Protein AF-0000000084981781 (afdb_homodimer)

Foldseek 3Di:
DLPPQDPVNLVLLLLLLLLVLQLVLQQCCLAVVVVCVVCCVPPVVCVVVNVVSQVSLLLSLLSSQLSSCVSVVHDNLLSNLSSVLRSLLQQQWDDDPNDTHGHGNGALQLSSVLSSVSVVVCVVCCVPCVVPCNPPSSCCSNPPSSVVSNVCNVVVVVVLVVVLVVLVVLVPDDQLSNLLVLLLVLLVQLLDSGQQLVSLVVNWPWWLNLLSLLLSQQLLQLLLLVLQVVVEDNVLSVCSNAGGVNSQSSLCVVPVVSCVLSSVLSNVLSNLSSVVRQIATSNLSRQRCHSDSRLQRSLCPDPPRPDPVSVVSSCCSRPVSSNVSSVVSSCCCCPVVPPDHSNSSHGDDDD/DPPPQDPVNLVLLLLLLLLVLQLVLQQCCLAVVVVCVVCCVPPVVCVVVNVVSQVSLLLSLLSSQLSSCVSVVHDNLLSNLSSVLRSLLQQQWDDDPNDTHGHGNGALVLSSVLSSVSVVVCVVCCVPCVVPCNPPSSCCSNPPSSVVSNVCNVVVVVVLVVVLVVLVVLVVDDQLSNLLVLLLVLLVQLLDRGQQLVSLVVNWPWWLNLLSLLLSQQLLQLLLLVLQVVVEDPVLSVCSNAGGVNSQSSLCVVPVVSCVLSSVLSNVLSNLSSVVRQIATSNLSRQRCHSDSRLQRSLCPDPPRPDPVSNCSSCCSRPVSSNVSSVVSSCCCCPVVPPDHSNSSHGDDDD

Nearest PDB structures (foldseek):
  3vvo-assembly1_A  TM=1.632E-01  e=7.801E+00  Pyrococcus furiosus

Secondary structure (DSSP, 8-state):
------HHHHHHHHHHHHHHHHHHHHHHIIIIIHHHHHHTTT-GGGHHHHHHHHHHHHTHHHHHHHHHHHHTT--HHHHHHHHHHHHHTSS-EEEETTEEEE-S---HHHHHHHHHHHHHHHHHHHHHHGGGHHHHHHHHIIIIIHHHHHHHHHHHHHHHHHHHHHHHHHTTS-HHHHHHHHHHHHHHHTTTTS-HHHHHHHTT--HHHHHHHHHHHHHHHHHHHHHTTTTS-HHHHHIIIII-GGGGHHHHHH-GGGGHHHHHHHHHHHHHHHHTT--B-TTGGGTTTGGGHHHHHHHHHSTTSS-HHHHHHHHIIIIIHHHHHHHHHHHIIIIIS-S--GGGG------/------HHHHHHHHHHHHHHHHHHHHHHHHHHHHHHHHHTTT-GGGHHHHHHHHHHHHTHHHHHHHHHHHHTT--HHHHHHHHHHHHHTSS-EEEETTEEEE-S---HHHHHHHHHHHHHHHHHHHHHHGGGHHHHHHHHIIIIIHHHHHHHHHHHHHHHHHHHHHHHHHTTS-HHHHHHHHHHHHHHHTTTTS-HHHHHHHTT--HHHHHHHHHHHHHHHHHHHHHTTTTS-HHHHHIIIII-GGGGHHHHHH-GGGGHHHHHHHHHHHHHHHHTT--B-TTGGGTTTGGGHHHHHHHHHSTTSS-HHHHHHHHIIIIIHHHHHHHHHHHIIIIIS-S--GGGG------

Sequence (702 aa):
MSKRITTNDFFMTLLNGVAIGSVVVLIPSAFLSELVKALLPYFPALEPLLHATLLSNSLMGVVIGIVVGYKFNFTPVEYISIGLATQFASGAVIFQDSQIILQGTGDILSMMFTSAIGAGLIFLIRDKVKTFSLLVIPVLEIGIVSMIGYLALPHILKITSLVGLLTEKLLTMQPLLVAIALCVLFAFLILSPITTVGLALAISLSGVGSGAANLGITAAAIGYSLMGWQVNNTGVNLAIMLGSPKIAMPVIARNVKTFIPILSTSIVLGVLASIFNIVGTPMSAGFGISGFIGPLNHINLTDGGYSLYNIVVTIGVFIIAPFALTLLFKYLFTQVIPIISEEDYKIDIETMSKRITTNDFFMTLLNGVAIGSVVVLIPSAFLSELVKALLPYFPALEPLLHATLLSNSLMGVVIGIVVGYKFNFTPVEYISIGLATQFASGAVIFQDSQIILQGTGDILSMMFTSAIGAGLIFLIRDKVKTFSLLVIPVLEIGIVSMIGYLALPHILKITSLVGLLTEKLLTMQPLLVAIALCVLFAFLILSPITTVGLALAISLSGVGSGAANLGITAAAIGYSLMGWQVNNTGVNLAIMLGSPKIAMPVIARNVKTFIPILSTSIVLGVLASIFNIVGTPMSAGFGISGFIGPLNHINLTDGGYSLYNIVVTIGVFIIAPFALTLLFKYLFTQVIPIISEEDYKIDIET

Radius of gyration: 27.54 Å; Cα contacts (8 Å, |Δi|>4): 1445; chains: 2; bounding box: 52×89×68 Å

pLDDT: mean 92.52, std 7.42, range [29.41, 98.75]

Structure (mmCIF, N/CA/C/O backbone):
data_AF-0000000084981781-model_v1
#
loop_
_entity.id
_entity.type
_entity.pdbx_description
1 polymer 'Phosphotransferase system EIIC domain-containing protein'
#
loop_
_atom_site.group_PDB
_atom_site.id
_atom_site.type_symbol
_atom_site.label_atom_id
_atom_site.label_alt_id
_atom_site.label_comp_id
_atom_site.label_asym_id
_atom_site.label_entity_id
_atom_site.label_seq_id
_atom_site.pdbx_PDB_ins_code
_atom_site.Cartn_x
_atom_site.Cartn_y
_atom_site.Cartn_z
_atom_site.occupancy
_atom_site.B_iso_or_equiv
_atom_site.auth_seq_id
_atom_site.auth_comp_id
_atom_site.auth_asym_id
_atom_site.auth_atom_id
_atom_site.pdbx_PDB_model_num
ATOM 1 N N . MET A 1 1 ? 23.5 -7.336 20.578 1 29.89 1 MET A N 1
ATOM 2 C CA . MET A 1 1 ? 24.328 -7.781 19.453 1 29.89 1 MET A CA 1
ATOM 3 C C . MET A 1 1 ? 23.516 -7.832 18.156 1 29.89 1 MET A C 1
ATOM 5 O O . MET A 1 1 ? 22.531 -8.562 18.078 1 29.89 1 MET A O 1
ATOM 9 N N . SER A 1 2 ? 23.422 -6.664 17.469 1 44.62 2 SER A N 1
ATOM 10 C CA . SER A 1 2 ? 22.797 -6.59 16.141 1 44.62 2 SER A CA 1
ATOM 11 C C . SER A 1 2 ? 23.141 -7.812 15.297 1 44.62 2 SER A C 1
ATOM 13 O O . SER A 1 2 ? 24.312 -8.062 15.016 1 44.62 2 SER A O 1
ATOM 15 N N . LYS A 1 3 ? 22.781 -8.992 15.812 1 47.53 3 LYS A N 1
ATOM 16 C CA . LYS A 1 3 ? 23.141 -10.234 15.125 1 47.53 3 LYS A CA 1
ATOM 17 C C . LYS A 1 3 ? 23.391 -9.992 13.641 1 47.53 3 LYS A C 1
ATOM 19 O O . LYS A 1 3 ? 22.562 -9.398 12.953 1 47.53 3 LYS A O 1
ATOM 24 N N . ARG A 1 4 ? 24.656 -9.906 13.094 1 65.5 4 ARG A N 1
ATOM 25 C CA . ARG A 1 4 ? 25.125 -9.781 11.719 1 65.5 4 ARG A CA 1
ATOM 26 C C . ARG A 1 4 ? 24.344 -10.695 10.789 1 65.5 4 ARG A C 1
ATOM 28 O O . ARG A 1 4 ? 24.359 -11.914 10.945 1 65.5 4 ARG A O 1
ATOM 35 N N . ILE A 1 5 ? 23.297 -10.188 10.086 1 82.69 5 ILE A N 1
ATOM 36 C CA . ILE A 1 5 ? 22.531 -10.945 9.102 1 82.69 5 ILE A CA 1
ATOM 37 C C . ILE A 1 5 ? 23.469 -11.453 8 1 82.69 5 ILE A C 1
ATOM 39 O O . ILE A 1 5 ? 24.234 -10.68 7.418 1 82.69 5 ILE A O 1
ATOM 43 N N . THR A 1 6 ? 23.562 -12.758 7.824 1 88.81 6 THR A N 1
ATOM 44 C CA . THR A 1 6 ? 24.359 -13.344 6.75 1 88.81 6 THR A CA 1
ATOM 45 C C . THR A 1 6 ? 23.719 -13.062 5.391 1 88.81 6 THR A C 1
ATOM 47 O O . THR A 1 6 ? 22.547 -12.688 5.316 1 88.81 6 THR A O 1
ATOM 50 N N . THR A 1 7 ? 24.484 -13.133 4.383 1 91 7 THR A N 1
ATOM 51 C CA . THR A 1 7 ? 24 -12.898 3.027 1 91 7 THR A CA 1
ATOM 52 C C . THR A 1 7 ? 22.875 -13.875 2.691 1 91 7 THR A C 1
ATOM 54 O O . THR A 1 7 ? 21.875 -13.484 2.076 1 91 7 THR A O 1
ATOM 57 N N . ASN A 1 8 ? 22.984 -15.078 3.113 1 91.69 8 ASN A N 1
ATOM 58 C CA . ASN A 1 8 ? 21.953 -16.078 2.869 1 91.69 8 ASN A CA 1
ATOM 59 C C . ASN A 1 8 ? 20.672 -15.758 3.619 1 91.69 8 ASN A C 1
ATOM 61 O O . ASN A 1 8 ? 19.578 -15.922 3.082 1 91.69 8 ASN A O 1
ATOM 65 N N . ASP A 1 9 ? 20.859 -15.336 4.809 1 92.69 9 ASP A N 1
ATOM 66 C CA . ASP A 1 9 ? 19.688 -14.961 5.598 1 92.69 9 ASP A CA 1
ATOM 67 C C . ASP A 1 9 ? 18.969 -13.758 4.992 1 92.69 9 ASP A C 1
ATOM 69 O O . ASP A 1 9 ? 17.75 -13.688 5.004 1 92.69 9 ASP A O 1
ATOM 73 N N . PHE A 1 10 ? 19.812 -12.867 4.559 1 95.25 10 PHE A N 1
ATOM 74 C CA . PHE A 1 10 ? 19.266 -11.68 3.916 1 95.25 10 PHE A CA 1
ATOM 75 C C . PHE A 1 10 ? 18.453 -12.062 2.684 1 95.25 10 PHE A C 1
ATOM 77 O O . PHE A 1 10 ? 17.312 -11.617 2.521 1 95.25 10 PHE A O 1
ATOM 84 N N . PHE A 1 11 ? 19 -12.93 1.915 1 94.75 11 PHE A N 1
ATOM 85 C CA . PHE A 1 11 ? 18.359 -13.352 0.674 1 94.75 11 PHE A CA 1
ATOM 86 C C . PHE A 1 11 ? 17.094 -14.148 0.96 1 94.75 11 PHE A C 1
ATOM 88 O O . PHE A 1 11 ? 16.062 -13.945 0.314 1 94.75 11 PHE A O 1
ATOM 95 N N . MET A 1 12 ? 17.125 -15.016 1.928 1 92.81 12 MET A N 1
ATOM 96 C CA . MET A 1 12 ? 15.953 -15.836 2.26 1 92.81 12 MET A CA 1
ATOM 97 C C . MET A 1 12 ? 14.836 -14.977 2.844 1 92.81 12 MET A C 1
ATOM 99 O O . MET A 1 12 ? 13.656 -15.211 2.562 1 92.81 12 MET A O 1
ATOM 103 N N . THR A 1 13 ? 15.258 -14.008 3.604 1 94.56 13 THR A N 1
ATOM 104 C CA . THR A 1 13 ? 14.266 -13.102 4.16 1 94.56 13 THR A CA 1
ATOM 105 C C . THR A 1 13 ? 13.57 -12.312 3.051 1 94.56 13 THR A C 1
ATOM 107 O O . THR A 1 13 ? 12.352 -12.125 3.082 1 94.56 13 THR A O 1
ATOM 110 N N . LEU A 1 14 ? 14.383 -11.922 2.15 1 95.75 14 LEU A N 1
ATOM 111 C CA . LEU A 1 14 ? 13.867 -11.203 0.989 1 95.75 14 LEU A CA 1
ATOM 112 C C . LEU A 1 14 ? 12.891 -12.07 0.206 1 95.75 14 LEU A C 1
ATOM 114 O O . LEU A 1 14 ? 11.781 -11.633 -0.115 1 95.75 14 LEU A O 1
ATOM 118 N N . LEU A 1 15 ? 13.234 -13.305 0.009 1 94.06 15 LEU A N 1
ATOM 119 C CA . LEU A 1 15 ? 12.398 -14.219 -0.763 1 94.06 15 LEU A CA 1
ATOM 120 C C . LEU A 1 15 ? 11.109 -14.547 -0.019 1 94.06 15 LEU A C 1
ATOM 122 O O . LEU A 1 15 ? 10.047 -14.641 -0.631 1 94.06 15 LEU A O 1
ATOM 126 N N . ASN A 1 16 ? 11.219 -14.688 1.253 1 93.12 16 ASN A N 1
ATOM 127 C CA . ASN A 1 16 ? 10.031 -14.961 2.062 1 93.12 16 ASN A CA 1
ATOM 128 C C . ASN A 1 16 ? 9.047 -13.805 2.016 1 93.12 16 ASN A C 1
ATOM 130 O O . ASN A 1 16 ? 7.836 -14.016 1.918 1 93.12 16 ASN A O 1
ATOM 134 N N . GLY A 1 17 ? 9.609 -12.656 2.068 1 94.69 17 GLY A N 1
ATOM 135 C CA . GLY A 1 17 ? 8.766 -11.477 1.979 1 94.69 17 GLY A CA 1
ATOM 136 C C . GLY A 1 17 ? 8.07 -11.336 0.637 1 94.69 17 GLY A C 1
ATOM 137 O O . GLY A 1 17 ? 6.879 -11.023 0.576 1 94.69 17 GLY A O 1
ATOM 138 N N . VAL A 1 18 ? 8.781 -11.594 -0.405 1 95.25 18 VAL A N 1
ATOM 139 C CA . VAL A 1 18 ? 8.25 -11.492 -1.76 1 95.25 18 VAL A CA 1
ATOM 140 C C . VAL A 1 18 ? 7.152 -12.539 -1.96 1 95.25 18 VAL A C 1
ATOM 142 O O . VAL A 1 18 ? 6.105 -12.234 -2.541 1 95.25 18 VAL A O 1
ATOM 145 N N . ALA A 1 19 ? 7.363 -13.703 -1.438 1 92.25 19 ALA A N 1
ATOM 146 C CA . ALA A 1 19 ? 6.402 -14.797 -1.582 1 92.25 19 ALA A CA 1
ATOM 147 C C . ALA A 1 19 ? 5.078 -14.453 -0.901 1 92.25 19 ALA A C 1
ATOM 149 O O . ALA A 1 19 ? 4.016 -14.531 -1.521 1 92.25 19 ALA A O 1
ATOM 150 N N . ILE A 1 20 ? 5.18 -14.008 0.259 1 91.5 20 ILE A N 1
ATOM 151 C CA . ILE A 1 20 ? 3.986 -13.703 1.043 1 91.5 20 ILE A CA 1
ATOM 152 C C . ILE A 1 20 ? 3.262 -12.5 0.44 1 91.5 20 ILE A C 1
ATOM 154 O O . ILE A 1 20 ? 2.043 -12.531 0.261 1 91.5 20 ILE A O 1
ATOM 158 N N . GLY A 1 21 ? 4.016 -11.492 0.146 1 94.44 21 GLY A N 1
ATOM 159 C CA . GLY A 1 21 ? 3.418 -10.297 -0.424 1 94.44 21 GLY A CA 1
ATOM 160 C C . GLY A 1 21 ? 2.705 -10.547 -1.738 1 94.44 21 GLY A C 1
ATOM 161 O O . GLY A 1 21 ? 1.61 -10.031 -1.968 1 94.44 21 GLY A O 1
ATOM 162 N N . SER A 1 22 ? 3.312 -11.336 -2.535 1 92.75 22 SER A N 1
ATOM 163 C CA . SER A 1 22 ? 2.723 -11.617 -3.84 1 92.75 22 SER A CA 1
ATOM 164 C C . SER A 1 22 ? 1.431 -12.414 -3.697 1 92.75 22 SER A C 1
ATOM 166 O O . SER A 1 22 ? 0.452 -12.156 -4.398 1 92.75 22 SER A O 1
ATOM 168 N N . VAL A 1 23 ? 1.398 -13.266 -2.799 1 88.25 23 VAL A N 1
ATOM 169 C CA . VAL A 1 23 ? 0.262 -14.172 -2.654 1 88.25 23 VAL A CA 1
ATOM 170 C C . VAL A 1 23 ? -0.923 -13.414 -2.053 1 88.25 23 VAL A C 1
ATOM 172 O O . VAL A 1 23 ? -2.068 -13.625 -2.463 1 88.25 23 VAL A O 1
ATOM 175 N N . VAL A 1 24 ? -0.657 -12.578 -1.165 1 92.75 24 VAL A N 1
ATOM 176 C CA . VAL A 1 24 ? -1.726 -11.859 -0.484 1 92.75 24 VAL A CA 1
ATOM 177 C C . VAL A 1 24 ? -2.496 -11.008 -1.489 1 92.75 24 VAL A C 1
ATOM 179 O O . VAL A 1 24 ? -3.717 -10.859 -1.386 1 92.75 24 VAL A O 1
ATOM 182 N N . VAL A 1 25 ? -1.794 -10.477 -2.484 1 94.12 25 VAL A N 1
ATOM 183 C CA . VAL A 1 25 ? -2.443 -9.562 -3.418 1 94.12 25 VAL A CA 1
ATOM 184 C C . VAL A 1 25 ? -3.102 -10.352 -4.547 1 94.12 25 VAL A C 1
ATOM 186 O O . VAL A 1 25 ? -4.059 -9.883 -5.164 1 94.12 25 VAL A O 1
ATOM 189 N N . LEU A 1 26 ? -2.643 -11.578 -4.777 1 88.31 26 LEU A N 1
ATOM 190 C CA . LEU A 1 26 ? -3.102 -12.32 -5.945 1 88.31 26 LEU A CA 1
ATOM 191 C C . LEU A 1 26 ? -4.262 -13.242 -5.586 1 88.31 26 LEU A C 1
ATOM 193 O O . LEU A 1 26 ? -5.074 -13.594 -6.445 1 88.31 26 LEU A O 1
ATOM 197 N N . ILE A 1 27 ? -4.398 -13.633 -4.375 1 89.06 27 ILE A N 1
ATOM 198 C CA . ILE A 1 27 ? -5.395 -14.609 -3.943 1 89.06 27 ILE A CA 1
ATOM 199 C C . ILE A 1 27 ? -6.797 -14.062 -4.207 1 89.06 27 ILE A C 1
ATOM 201 O O . ILE A 1 27 ? -7.656 -14.773 -4.738 1 89.06 27 ILE A O 1
ATOM 205 N N . PRO A 1 28 ? -7.078 -12.82 -3.838 1 91.19 28 PRO A N 1
ATOM 206 C CA . PRO A 1 28 ? -8.422 -12.312 -4.121 1 91.19 28 PRO A CA 1
ATOM 207 C C . PRO A 1 28 ? -8.773 -12.383 -5.605 1 91.19 28 PRO A C 1
ATOM 209 O O . PRO A 1 28 ? -9.906 -12.719 -5.957 1 91.19 28 PRO A O 1
ATOM 212 N N . SER A 1 29 ? -7.875 -12.016 -6.465 1 86.56 29 SER A N 1
ATOM 213 C CA . SER A 1 29 ? -8.125 -12.078 -7.902 1 86.56 29 SER A CA 1
ATOM 214 C C . SER A 1 29 ? -8.367 -13.516 -8.359 1 86.56 29 SER A C 1
ATOM 216 O O . SER A 1 29 ? -9.219 -13.766 -9.211 1 86.56 29 SER A O 1
ATOM 218 N N . ALA A 1 30 ? -7.676 -14.406 -7.816 1 81 30 ALA A N 1
ATOM 219 C CA . ALA A 1 30 ? -7.801 -15.805 -8.203 1 81 30 ALA A CA 1
ATOM 220 C C . ALA A 1 30 ? -9.172 -16.359 -7.816 1 81 30 ALA A C 1
ATOM 222 O O . ALA A 1 30 ? -9.797 -17.078 -8.594 1 81 30 ALA A O 1
ATOM 223 N N . PHE A 1 31 ? -9.672 -15.969 -6.715 1 84.75 31 PHE A N 1
ATOM 224 C CA . PHE A 1 31 ? -10.898 -16.562 -6.203 1 84.75 31 PHE A CA 1
ATOM 225 C C . PHE A 1 31 ? -12.102 -15.68 -6.512 1 84.75 31 PHE A C 1
ATOM 227 O O . PHE A 1 31 ? -13.086 -16.141 -7.098 1 84.75 31 PHE A O 1
ATOM 234 N N . LEU A 1 32 ? -11.961 -14.461 -6.195 1 88.12 32 LEU A N 1
ATOM 235 C CA . LEU A 1 32 ? -13.109 -13.562 -6.242 1 88.12 32 LEU A CA 1
ATOM 236 C C . LEU A 1 32 ? -13.43 -13.164 -7.68 1 88.12 32 LEU A C 1
ATOM 238 O O . LEU A 1 32 ? -14.602 -13.023 -8.039 1 88.12 32 LEU A O 1
ATOM 242 N N . SER A 1 33 ? -12.344 -12.953 -8.445 1 84.69 33 SER A N 1
ATOM 243 C CA . SER A 1 33 ? -12.586 -12.484 -9.805 1 84.69 33 SER A CA 1
ATOM 244 C C . SER A 1 33 ? -13.406 -13.492 -10.602 1 84.69 33 SER A C 1
ATOM 246 O O . SER A 1 33 ? -14.328 -13.117 -11.328 1 84.69 33 SER A O 1
ATOM 248 N N . GLU A 1 34 ? -13.109 -14.781 -10.43 1 76.81 34 GLU A N 1
ATOM 249 C CA . GLU A 1 34 ? -13.836 -15.82 -11.164 1 76.81 34 GLU A CA 1
ATOM 250 C C . GLU A 1 34 ? -15.258 -15.961 -10.641 1 76.81 34 GLU A C 1
ATOM 252 O O . GLU A 1 34 ? -16.188 -16.156 -11.422 1 76.81 34 GLU A O 1
ATOM 257 N N . LEU A 1 35 ? -15.305 -15.875 -9.383 1 84.88 35 LEU A N 1
ATOM 258 C CA . LEU A 1 35 ? -16.625 -15.961 -8.773 1 84.88 35 LEU A CA 1
ATOM 259 C C . LEU A 1 35 ? -17.516 -14.805 -9.234 1 84.88 35 LEU A C 1
ATOM 261 O O . LEU A 1 35 ? -18.688 -15.016 -9.57 1 84.88 35 LEU A O 1
ATOM 265 N N . VAL A 1 36 ? -17.031 -13.68 -9.234 1 90.5 36 VAL A N 1
ATOM 266 C CA . VAL A 1 36 ? -17.781 -12.484 -9.609 1 90.5 36 VAL A CA 1
ATOM 267 C C . VAL A 1 36 ? -18.141 -12.555 -11.094 1 90.5 36 VAL A C 1
ATOM 269 O O . VAL A 1 36 ? -19.266 -12.211 -11.469 1 90.5 36 VAL A O 1
ATOM 272 N N . LYS A 1 37 ? -17.219 -12.984 -11.961 1 84.38 37 LYS A N 1
ATOM 273 C CA . LYS A 1 37 ? -17.5 -13.125 -13.391 1 84.38 37 LYS A CA 1
ATOM 274 C C . LYS A 1 37 ? -18.656 -14.078 -13.633 1 84.38 37 LYS A C 1
ATOM 276 O O . LYS A 1 37 ? -19.484 -13.844 -14.523 1 84.38 37 LYS A O 1
ATOM 281 N N . ALA A 1 38 ? -18.719 -15.102 -12.812 1 82.75 38 ALA A N 1
ATOM 282 C CA . ALA A 1 38 ? -19.812 -16.078 -12.93 1 82.75 38 ALA A CA 1
ATOM 283 C C . ALA A 1 38 ? -21.125 -15.477 -12.461 1 82.75 38 ALA A C 1
ATOM 285 O O . ALA A 1 38 ? -22.188 -15.836 -12.977 1 82.75 38 ALA A O 1
ATOM 286 N N . LEU A 1 39 ? -21.047 -14.547 -11.578 1 90.69 39 LEU A N 1
ATOM 287 C CA . LEU A 1 39 ? -22.25 -14.023 -10.953 1 90.69 39 LEU A CA 1
ATOM 288 C C . LEU A 1 39 ? -22.703 -12.727 -11.633 1 90.69 39 LEU A C 1
ATOM 290 O O . LEU A 1 39 ? -23.828 -12.281 -11.453 1 90.69 39 LEU A O 1
ATOM 294 N N . LEU A 1 40 ? -21.859 -12.172 -12.391 1 90.44 40 LEU A N 1
ATOM 295 C CA . LEU A 1 40 ? -22.078 -10.844 -12.953 1 90.44 40 LEU A CA 1
ATOM 296 C C . LEU A 1 40 ? -23.359 -10.812 -13.789 1 90.44 40 LEU A C 1
ATOM 298 O O . LEU A 1 40 ? -24.109 -9.836 -13.75 1 90.44 40 LEU A O 1
ATOM 302 N N . PRO A 1 41 ? -23.672 -11.852 -14.609 1 89.81 41 PRO A N 1
ATOM 303 C CA . PRO A 1 41 ? -24.906 -11.836 -15.391 1 89.81 41 PRO A CA 1
ATOM 304 C C . PRO A 1 41 ? -26.156 -11.734 -14.523 1 89.81 41 PRO A C 1
ATOM 306 O O . PRO A 1 41 ? -27.172 -11.18 -14.953 1 89.81 41 PRO A O 1
ATOM 309 N N . TYR A 1 42 ? -26.094 -12.094 -13.312 1 91.88 42 TYR A N 1
ATOM 310 C CA . TYR A 1 42 ? -27.25 -12.094 -12.406 1 91.88 42 TYR A CA 1
ATOM 311 C C . TYR A 1 42 ? -27.203 -10.891 -11.469 1 91.88 42 TYR A C 1
ATOM 313 O O . TYR A 1 42 ? -28.25 -10.391 -11.055 1 91.88 42 TYR A O 1
ATOM 321 N N . PHE A 1 43 ? -25.969 -10.484 -11.125 1 93.62 43 PHE A N 1
ATOM 322 C CA . PHE A 1 43 ? -25.797 -9.391 -10.18 1 93.62 43 PHE A CA 1
ATOM 323 C C . PHE A 1 43 ? -24.797 -8.375 -10.703 1 93.62 43 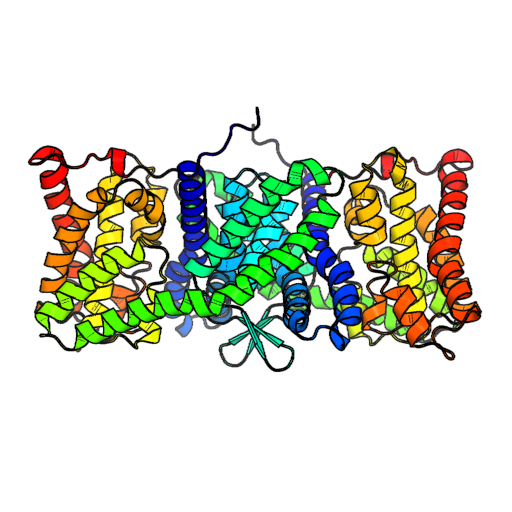PHE A C 1
ATOM 325 O O . PHE A 1 43 ? -23.672 -8.289 -10.203 1 93.62 43 PHE A O 1
ATOM 332 N N . PRO A 1 44 ? -25.219 -7.465 -11.492 1 90.62 44 PRO A N 1
ATOM 333 C CA . PRO A 1 44 ? -24.312 -6.488 -12.102 1 90.62 44 PRO A CA 1
ATOM 334 C C . PRO A 1 44 ? -23.688 -5.543 -11.078 1 90.62 44 PRO A C 1
ATOM 336 O O . PRO A 1 44 ? -22.641 -4.957 -11.328 1 90.62 44 PRO A O 1
ATOM 339 N N . ALA A 1 45 ? -24.297 -5.418 -9.922 1 91.62 45 ALA A N 1
ATOM 340 C CA . ALA A 1 45 ? -23.828 -4.523 -8.875 1 91.62 45 ALA A CA 1
ATOM 341 C C . ALA A 1 45 ? -22.469 -4.984 -8.336 1 91.62 45 ALA A C 1
ATOM 343 O O . ALA A 1 45 ? -21.781 -4.227 -7.656 1 91.62 45 ALA A O 1
ATOM 344 N N . LEU A 1 46 ? -22 -6.137 -8.789 1 93.69 46 LEU A N 1
ATOM 345 C CA . LEU A 1 46 ? -20.75 -6.703 -8.281 1 93.69 46 LEU A CA 1
ATOM 346 C C . LEU A 1 46 ? -19.578 -6.305 -9.172 1 93.69 46 LEU A C 1
ATOM 348 O O . LEU A 1 46 ? -18.422 -6.645 -8.883 1 93.69 46 LEU A O 1
ATOM 352 N N . GLU A 1 47 ? -19.781 -5.551 -10.195 1 92.12 47 GLU A N 1
ATOM 353 C CA . GLU A 1 47 ? -18.766 -5.184 -11.172 1 92.12 47 GLU A CA 1
ATOM 354 C C . GLU A 1 47 ? -17.594 -4.469 -10.516 1 92.12 47 GLU A C 1
ATOM 356 O O . GLU A 1 47 ? -16.438 -4.742 -10.828 1 92.12 47 GLU A O 1
ATOM 361 N N . PRO A 1 48 ? -17.859 -3.551 -9.539 1 92.81 48 PRO A N 1
ATOM 362 C CA . PRO A 1 48 ? -16.734 -2.859 -8.898 1 92.81 48 PRO A CA 1
ATOM 363 C C . PRO A 1 48 ? -15.797 -3.814 -8.172 1 92.81 48 PRO A C 1
ATOM 365 O O . PRO A 1 48 ? -14.625 -3.486 -7.957 1 92.81 48 PRO A O 1
ATOM 368 N N . LEU A 1 49 ? -16.281 -4.941 -7.898 1 94.75 49 LEU A N 1
ATOM 369 C CA . LEU A 1 49 ? -15.445 -5.922 -7.211 1 94.75 49 LEU A CA 1
ATOM 370 C C . LEU A 1 49 ? -14.328 -6.414 -8.117 1 94.75 49 LEU A C 1
ATOM 372 O O . LEU A 1 49 ? -13.234 -6.746 -7.648 1 94.75 49 LEU A O 1
ATOM 376 N N . LEU A 1 50 ? -14.617 -6.512 -9.398 1 92.94 50 LEU A N 1
ATOM 377 C CA . LEU A 1 50 ? -13.57 -6.875 -10.344 1 92.94 50 LEU A CA 1
ATOM 378 C C . LEU A 1 50 ? -12.477 -5.809 -10.383 1 92.94 50 LEU A C 1
ATOM 380 O O . LEU A 1 50 ? -11.289 -6.137 -10.508 1 92.94 50 LEU A O 1
ATOM 384 N N . HIS A 1 51 ? -12.867 -4.555 -10.242 1 94 51 HIS A N 1
ATOM 385 C CA . HIS A 1 51 ? -11.906 -3.459 -10.18 1 94 51 HIS A CA 1
ATOM 386 C C . HIS A 1 51 ? -11.047 -3.539 -8.922 1 94 51 HIS A C 1
ATOM 388 O O . HIS A 1 51 ? -9.852 -3.262 -8.961 1 94 51 HIS A O 1
ATOM 394 N N . ALA A 1 52 ? -11.688 -3.928 -7.871 1 95.44 52 ALA A N 1
ATOM 395 C CA . ALA A 1 52 ? -10.969 -4.055 -6.605 1 95.44 52 ALA A CA 1
ATOM 396 C C . ALA A 1 52 ? -9.883 -5.129 -6.695 1 95.44 52 ALA A C 1
ATOM 398 O O . ALA A 1 52 ? -8.789 -4.961 -6.156 1 95.44 52 ALA A O 1
ATOM 399 N N . THR A 1 53 ? -10.211 -6.223 -7.309 1 94.06 53 THR A N 1
ATOM 400 C CA . THR A 1 53 ? -9.234 -7.297 -7.449 1 94.06 53 THR A CA 1
ATOM 401 C C . THR A 1 53 ? -8.086 -6.871 -8.359 1 94.06 53 THR A C 1
ATOM 403 O O . THR A 1 53 ? -6.934 -7.219 -8.117 1 94.06 53 THR A O 1
ATOM 406 N N . LEU A 1 54 ? -8.383 -6.121 -9.43 1 92.94 54 LEU A N 1
ATOM 407 C CA . LEU A 1 54 ? -7.352 -5.605 -10.32 1 92.94 54 LEU A CA 1
ATOM 408 C C . LEU A 1 54 ? -6.441 -4.629 -9.586 1 92.94 54 LEU A C 1
ATOM 410 O O . LEU A 1 54 ? -5.227 -4.633 -9.789 1 92.94 54 LEU A O 1
ATOM 414 N N . LEU A 1 55 ? -7.027 -3.809 -8.789 1 96.06 55 LEU A N 1
ATOM 415 C CA . LEU A 1 55 ? -6.25 -2.867 -7.988 1 96.06 55 LEU A CA 1
ATOM 416 C C . LEU A 1 55 ? -5.305 -3.605 -7.047 1 96.06 55 LEU A C 1
ATOM 418 O O . LEU A 1 55 ? -4.148 -3.213 -6.891 1 96.06 55 LEU A O 1
ATOM 422 N N . SER A 1 56 ? -5.855 -4.629 -6.426 1 95.94 56 SER A N 1
ATOM 423 C CA . SER A 1 56 ? -5.031 -5.43 -5.531 1 95.94 56 SER A CA 1
ATOM 424 C C . SER A 1 56 ? -3.781 -5.945 -6.234 1 95.94 56 SER A C 1
ATOM 426 O O . SER A 1 56 ? -2.676 -5.852 -5.699 1 95.94 56 SER A O 1
ATOM 428 N N . ASN A 1 57 ? -3.928 -6.414 -7.422 1 92.88 57 ASN A N 1
ATOM 429 C CA . ASN A 1 57 ? -2.805 -6.922 -8.195 1 92.88 57 ASN A CA 1
ATOM 430 C C . ASN A 1 57 ? -1.799 -5.82 -8.523 1 92.88 57 ASN A C 1
ATOM 432 O O . ASN A 1 57 ? -0.588 -6.055 -8.492 1 92.88 57 ASN A O 1
ATOM 436 N N . SER A 1 58 ? -2.299 -4.668 -8.797 1 95.38 58 SER A N 1
ATOM 437 C CA . SER A 1 58 ? -1.453 -3.561 -9.234 1 95.38 58 SER A CA 1
ATOM 438 C C . SER A 1 58 ? -0.687 -2.955 -8.062 1 95.38 58 SER A C 1
ATOM 440 O O . SER A 1 58 ? 0.268 -2.199 -8.258 1 95.38 58 SER A O 1
ATOM 442 N N . LEU A 1 59 ? -1.078 -3.299 -6.844 1 97.81 59 LEU A N 1
ATOM 443 C CA . LEU A 1 59 ? -0.424 -2.764 -5.656 1 97.81 59 LEU A CA 1
ATOM 444 C C . LEU A 1 59 ? 0.56 -3.775 -5.074 1 97.81 59 LEU A C 1
ATOM 446 O O . LEU A 1 59 ? 0.926 -3.688 -3.9 1 97.81 59 LEU A O 1
ATOM 450 N N . MET A 1 60 ? 0.995 -4.707 -5.883 1 97 60 MET A N 1
ATOM 451 C CA . MET A 1 60 ? 1.909 -5.75 -5.422 1 97 60 MET A CA 1
ATOM 452 C C . MET A 1 60 ? 3.229 -5.148 -4.953 1 97 60 MET A C 1
ATOM 454 O O . MET A 1 60 ? 3.824 -5.625 -3.986 1 97 60 MET A O 1
ATOM 458 N N . GLY A 1 61 ? 3.674 -4.109 -5.617 1 97.94 61 GLY A N 1
ATOM 459 C CA . GLY A 1 61 ? 4.938 -3.48 -5.266 1 97.94 61 GLY A CA 1
ATOM 460 C C . GLY A 1 61 ? 4.973 -2.963 -3.842 1 97.94 61 GLY A C 1
ATOM 461 O O . GLY A 1 61 ? 5.891 -3.279 -3.082 1 97.94 61 GLY A O 1
ATOM 462 N N . VAL A 1 62 ? 3.949 -2.18 -3.486 1 98.62 62 VAL A N 1
ATOM 463 C CA . VAL A 1 62 ? 3.904 -1.604 -2.146 1 98.62 62 VAL A CA 1
ATOM 464 C C . VAL A 1 62 ? 3.773 -2.717 -1.108 1 98.62 62 VAL A C 1
ATOM 466 O O . VAL A 1 62 ? 4.43 -2.684 -0.065 1 98.62 62 VAL A O 1
ATOM 469 N N . VAL A 1 63 ? 3.031 -3.75 -1.387 1 98.25 63 VAL A N 1
ATOM 470 C CA . VAL A 1 63 ? 2.787 -4.836 -0.442 1 98.25 63 VAL A CA 1
ATOM 471 C C . VAL A 1 63 ? 4.066 -5.648 -0.25 1 98.25 63 VAL A C 1
ATOM 473 O O . VAL A 1 63 ? 4.461 -5.938 0.882 1 98.25 63 VAL A O 1
ATOM 476 N N . ILE A 1 64 ? 4.727 -5.988 -1.344 1 97.88 64 ILE A N 1
ATOM 477 C CA . ILE A 1 64 ? 5.969 -6.746 -1.254 1 97.88 64 ILE A CA 1
ATOM 478 C C . ILE A 1 64 ? 6.996 -5.957 -0.447 1 97.88 64 ILE A C 1
ATOM 480 O O . ILE A 1 64 ? 7.633 -6.5 0.46 1 97.88 64 ILE A O 1
ATOM 484 N N . GLY A 1 65 ? 7.176 -4.688 -0.765 1 98.5 65 GLY A N 1
ATOM 485 C CA . GLY A 1 65 ? 8.117 -3.873 -0.008 1 98.5 65 GLY A CA 1
ATOM 486 C C . GLY A 1 65 ? 7.82 -3.85 1.48 1 98.5 65 GLY A C 1
ATOM 487 O O . GLY A 1 65 ? 8.734 -3.965 2.301 1 98.5 65 GLY A O 1
ATOM 488 N N . ILE A 1 66 ? 6.578 -3.748 1.817 1 98.25 66 ILE A N 1
ATOM 489 C CA . ILE A 1 66 ? 6.156 -3.67 3.211 1 98.25 66 ILE A CA 1
ATOM 490 C C . ILE A 1 66 ? 6.426 -5 3.908 1 98.25 66 ILE A C 1
ATOM 492 O O . ILE A 1 66 ? 6.965 -5.027 5.02 1 98.25 66 ILE A O 1
ATOM 496 N N . VAL A 1 67 ? 6.07 -6.098 3.27 1 97 67 VAL A N 1
ATOM 497 C CA . VAL A 1 67 ? 6.234 -7.406 3.896 1 97 67 VAL A CA 1
ATOM 498 C C . VAL A 1 67 ? 7.723 -7.723 4.051 1 97 67 VAL A C 1
ATOM 500 O O . VAL A 1 67 ? 8.141 -8.312 5.051 1 97 67 VAL A O 1
ATOM 503 N N . VAL A 1 68 ? 8.516 -7.363 3.066 1 97.38 68 VAL A N 1
ATOM 504 C CA . VAL A 1 68 ? 9.961 -7.547 3.17 1 97.38 68 VAL A CA 1
ATOM 505 C C . VAL A 1 68 ? 10.5 -6.789 4.383 1 97.38 68 VAL A C 1
ATOM 507 O O . VAL A 1 68 ? 11.25 -7.34 5.188 1 97.38 68 VAL A O 1
ATOM 510 N N . GLY A 1 69 ? 10.141 -5.551 4.512 1 97.31 69 GLY A N 1
ATOM 511 C CA . GLY A 1 69 ? 10.57 -4.777 5.668 1 97.31 69 GLY A CA 1
ATOM 512 C C . GLY A 1 69 ? 10.109 -5.371 6.984 1 97.31 69 GLY A C 1
ATOM 513 O O . GLY A 1 69 ? 10.867 -5.395 7.961 1 97.31 69 GLY A O 1
ATOM 514 N N . TYR A 1 70 ? 8.906 -5.852 6.996 1 96.06 70 TYR A N 1
ATOM 515 C CA . TYR A 1 70 ? 8.367 -6.5 8.188 1 96.06 70 TYR A CA 1
ATOM 516 C C . TYR A 1 70 ? 9.203 -7.723 8.562 1 96.06 70 TYR A C 1
ATOM 518 O O . TYR A 1 70 ? 9.508 -7.934 9.734 1 96.06 70 TYR A O 1
ATOM 526 N N . LYS A 1 71 ? 9.562 -8.5 7.594 1 95.12 71 LYS A N 1
ATOM 527 C CA . LYS A 1 71 ? 10.328 -9.719 7.828 1 95.12 71 LYS A CA 1
ATOM 528 C C . LYS A 1 71 ? 11.734 -9.391 8.344 1 95.12 71 LYS A C 1
ATOM 530 O O . LYS A 1 71 ? 12.367 -10.219 8.992 1 95.12 71 LYS A O 1
ATOM 535 N N . PHE A 1 72 ? 12.203 -8.203 8.062 1 96.38 72 PHE A N 1
ATOM 536 C CA . PHE A 1 72 ? 13.484 -7.762 8.586 1 96.38 72 PHE A CA 1
ATOM 537 C C . PHE A 1 72 ? 13.312 -7.133 9.969 1 96.38 72 PHE A C 1
ATOM 539 O O . PHE A 1 72 ? 14.266 -6.586 10.523 1 96.38 72 PHE A O 1
ATOM 546 N N . ASN A 1 73 ? 12.078 -7.117 10.492 1 94.44 73 ASN A N 1
ATOM 547 C CA . ASN A 1 73 ? 11.742 -6.586 11.812 1 94.44 73 ASN A CA 1
ATOM 548 C C . ASN A 1 73 ? 11.938 -5.074 11.875 1 94.44 73 ASN A C 1
ATOM 550 O O . ASN A 1 73 ? 12.445 -4.551 12.867 1 94.44 73 ASN A O 1
ATOM 554 N N . PHE A 1 74 ? 11.625 -4.445 10.789 1 94.94 74 PHE A N 1
ATOM 555 C CA . PHE A 1 74 ? 11.688 -2.986 10.758 1 94.94 74 PHE A CA 1
ATOM 556 C C . PHE A 1 74 ? 10.43 -2.377 11.352 1 94.94 74 PHE A C 1
ATOM 558 O O . PHE A 1 74 ? 9.43 -3.072 11.555 1 94.94 74 PHE A O 1
ATOM 565 N N . THR A 1 75 ? 10.461 -1.141 11.711 1 92.69 75 THR A N 1
ATOM 566 C CA . THR A 1 75 ? 9.305 -0.416 12.234 1 92.69 75 THR A CA 1
ATOM 567 C C . THR A 1 75 ? 8.328 -0.075 11.109 1 92.69 75 THR A C 1
ATOM 569 O O . THR A 1 75 ? 8.688 -0.131 9.938 1 92.69 75 THR A O 1
ATOM 572 N N . PRO A 1 76 ? 7.121 0.336 11.469 1 93.62 76 PRO A N 1
ATOM 573 C CA . PRO A 1 76 ? 6.125 0.669 10.445 1 93.62 76 PRO A CA 1
ATOM 574 C C . PRO A 1 76 ? 6.57 1.809 9.531 1 93.62 76 PRO A C 1
ATOM 576 O O . PRO A 1 76 ? 6.406 1.729 8.312 1 93.62 76 PRO A O 1
ATOM 579 N N . VAL A 1 77 ? 7.168 2.76 10.07 1 93.94 77 VAL A N 1
ATOM 580 C CA . VAL A 1 77 ? 7.645 3.885 9.273 1 93.94 77 VAL A CA 1
ATOM 581 C C . VAL A 1 77 ? 8.688 3.4 8.266 1 93.94 77 VAL A C 1
ATOM 583 O O . VAL A 1 77 ? 8.656 3.801 7.102 1 93.94 77 VAL A O 1
ATOM 586 N N . GLU A 1 78 ? 9.508 2.492 8.711 1 95.5 78 GLU A N 1
ATOM 587 C CA . GLU A 1 78 ? 10.594 1.977 7.871 1 95.5 78 GLU A CA 1
ATOM 588 C C . GLU A 1 78 ? 10.047 1.105 6.742 1 95.5 78 GLU A C 1
ATOM 590 O O . GLU A 1 78 ? 10.359 1.333 5.57 1 95.5 78 GLU A O 1
ATOM 595 N N . TYR A 1 79 ? 9.172 0.157 7.109 1 97.31 79 TYR A N 1
ATOM 596 C CA . TYR A 1 79 ? 8.789 -0.787 6.066 1 97.31 79 TYR A CA 1
ATOM 597 C C . TYR A 1 79 ? 7.746 -0.18 5.137 1 97.31 79 TYR A C 1
ATOM 599 O O . TYR A 1 79 ? 7.668 -0.54 3.961 1 97.31 79 TYR A O 1
ATOM 607 N N . ILE A 1 80 ? 6.992 0.784 5.578 1 97.81 80 ILE A N 1
ATOM 608 C CA . ILE A 1 80 ? 6.07 1.487 4.691 1 97.81 80 ILE A CA 1
ATOM 609 C C . ILE A 1 80 ? 6.859 2.295 3.662 1 97.81 80 ILE A C 1
ATOM 611 O O . ILE A 1 80 ? 6.496 2.328 2.484 1 97.81 80 ILE A O 1
ATOM 615 N N . SER A 1 81 ? 7.918 2.904 4.145 1 98 81 SER A N 1
ATOM 616 C CA . SER A 1 81 ? 8.758 3.688 3.246 1 98 81 SER A CA 1
ATOM 617 C C . SER A 1 81 ? 9.383 2.811 2.166 1 98 81 SER A C 1
ATOM 619 O O . SER A 1 81 ? 9.453 3.205 1.001 1 98 81 SER A O 1
ATOM 621 N N . ILE A 1 82 ? 9.805 1.646 2.564 1 98.56 82 ILE A N 1
ATOM 622 C CA . ILE A 1 82 ? 10.328 0.688 1.596 1 98.56 82 ILE A CA 1
ATOM 623 C C . ILE A 1 82 ? 9.234 0.326 0.59 1 98.56 82 ILE A C 1
ATOM 625 O O . ILE A 1 82 ? 9.492 0.241 -0.612 1 98.56 82 ILE A O 1
ATOM 629 N N . GLY A 1 83 ? 8.039 0.094 1.097 1 98.75 83 GLY A N 1
ATOM 630 C CA . GLY A 1 83 ? 6.914 -0.262 0.243 1 98.75 83 GLY A CA 1
ATOM 631 C C . GLY A 1 83 ? 6.602 0.793 -0.8 1 98.75 83 GLY A C 1
ATOM 632 O O . GLY A 1 83 ? 6.406 0.473 -1.975 1 98.75 83 GLY A O 1
ATOM 633 N N . LEU A 1 84 ? 6.59 2.025 -0.36 1 98.56 84 LEU A N 1
ATOM 634 C CA . LEU A 1 84 ? 6.273 3.121 -1.272 1 98.56 84 LEU A CA 1
ATOM 635 C C . LEU A 1 84 ? 7.336 3.244 -2.359 1 98.56 84 LEU A C 1
ATOM 637 O O . LEU A 1 84 ? 7.012 3.428 -3.533 1 98.56 84 LEU A O 1
ATOM 641 N N . ALA A 1 85 ? 8.555 3.146 -1.948 1 98.56 85 ALA A N 1
ATOM 642 C CA . ALA A 1 85 ? 9.656 3.191 -2.914 1 98.56 85 ALA A CA 1
ATOM 643 C C . ALA A 1 85 ? 9.562 2.029 -3.9 1 98.56 85 ALA A C 1
ATOM 645 O O . ALA A 1 85 ? 9.781 2.207 -5.102 1 98.56 85 ALA A O 1
ATOM 646 N N . THR A 1 86 ? 9.234 0.879 -3.385 1 98.75 86 THR A N 1
ATOM 647 C CA . THR A 1 86 ? 9.148 -0.326 -4.203 1 98.75 86 THR A CA 1
ATOM 648 C C . THR A 1 86 ? 8.016 -0.219 -5.215 1 98.75 86 THR A C 1
ATOM 650 O O . THR A 1 86 ? 8.156 -0.645 -6.363 1 98.75 86 THR A O 1
ATOM 653 N N . GLN A 1 87 ? 6.93 0.329 -4.801 1 98.62 87 GLN A N 1
ATOM 654 C CA . GLN A 1 87 ? 5.801 0.494 -5.715 1 98.62 87 GLN A CA 1
ATOM 655 C C . GLN A 1 87 ? 6.168 1.401 -6.883 1 98.62 87 GLN A C 1
ATOM 657 O O . GLN A 1 87 ? 5.789 1.134 -8.023 1 98.62 87 GLN A O 1
ATOM 662 N N . PHE A 1 88 ? 6.844 2.414 -6.613 1 98.31 88 PHE A N 1
ATOM 663 C CA . PHE A 1 88 ? 7.223 3.371 -7.645 1 98.31 88 PHE A CA 1
ATOM 664 C C . PHE A 1 88 ? 8.086 2.703 -8.711 1 98.31 88 PHE A C 1
ATOM 666 O O . PHE A 1 88 ? 7.961 3.006 -9.898 1 98.31 88 PHE A O 1
ATOM 673 N N . ALA A 1 89 ? 8.945 1.827 -8.25 1 97.75 89 ALA A N 1
ATOM 674 C CA . ALA A 1 89 ? 9.898 1.19 -9.148 1 97.75 89 ALA A CA 1
ATOM 675 C C . ALA A 1 89 ? 9.391 -0.169 -9.617 1 97.75 89 ALA A C 1
ATOM 677 O O . ALA A 1 89 ? 10.148 -0.97 -10.164 1 97.75 89 ALA A O 1
ATOM 678 N N . SER A 1 90 ? 8.18 -0.485 -9.406 1 96.62 90 SER A N 1
ATOM 679 C CA . SER A 1 90 ? 7.656 -1.829 -9.633 1 96.62 90 SER A CA 1
ATOM 680 C C . SER A 1 90 ? 7.418 -2.086 -11.117 1 96.62 90 SER A C 1
ATOM 682 O O . SER A 1 90 ? 7.344 -3.238 -11.555 1 96.62 90 SER A O 1
ATOM 684 N N . GLY A 1 91 ? 7.215 -1.021 -11.898 1 94.38 91 GLY A N 1
ATOM 685 C CA . GLY A 1 91 ? 6.844 -1.163 -13.297 1 94.38 91 GLY A CA 1
ATOM 686 C C . GLY A 1 91 ? 5.344 -1.126 -13.523 1 94.38 91 GLY A C 1
ATOM 687 O O . GLY A 1 91 ? 4.883 -1.025 -14.664 1 94.38 91 GLY A O 1
ATOM 688 N N . ALA A 1 92 ? 4.613 -1.117 -12.453 1 94.12 92 ALA A N 1
ATOM 689 C CA . ALA A 1 92 ? 3.154 -1.085 -12.555 1 94.12 92 ALA A CA 1
ATOM 690 C C . ALA A 1 92 ? 2.641 0.351 -12.609 1 94.12 92 ALA A C 1
ATOM 692 O O . ALA A 1 92 ? 1.478 0.588 -12.938 1 94.12 92 ALA A O 1
ATOM 693 N N . VAL A 1 93 ? 3.504 1.295 -12.328 1 95.75 93 VAL A N 1
ATOM 694 C CA . VAL A 1 93 ? 3.121 2.701 -12.258 1 95.75 93 VAL A CA 1
ATOM 695 C C . VAL A 1 93 ? 3.574 3.426 -13.516 1 95.75 93 VAL A C 1
ATOM 697 O O . VAL A 1 93 ? 4.77 3.455 -13.828 1 95.75 93 VAL A O 1
ATOM 700 N N . ILE A 1 94 ? 2.621 3.998 -14.219 1 93.38 94 ILE A N 1
ATOM 701 C CA . ILE A 1 94 ? 2.904 4.746 -15.438 1 93.38 94 ILE A CA 1
ATOM 702 C C . ILE A 1 94 ? 2.422 6.188 -15.281 1 93.38 94 ILE A C 1
ATOM 704 O O . ILE A 1 94 ? 1.296 6.43 -14.844 1 93.38 94 ILE A O 1
ATOM 708 N N . PHE A 1 95 ? 3.268 7.066 -15.578 1 91.44 95 PHE A N 1
ATOM 709 C CA . PHE A 1 95 ? 2.902 8.477 -15.531 1 91.44 95 PHE A CA 1
ATOM 710 C C . PHE A 1 95 ? 2.592 9.008 -16.938 1 91.44 95 PHE A C 1
ATOM 712 O O . PHE A 1 95 ? 3.455 8.992 -17.812 1 91.44 95 PHE A O 1
ATOM 719 N N . GLN A 1 96 ? 1.361 9.344 -17.141 1 86.25 96 GLN A N 1
ATOM 720 C CA . GLN A 1 96 ? 0.901 9.875 -18.422 1 86.25 96 GLN A CA 1
ATOM 721 C C . GLN A 1 96 ? -0.018 11.07 -18.219 1 86.25 96 GLN A C 1
ATOM 723 O O . GLN A 1 96 ? -1.013 10.984 -17.5 1 86.25 96 GLN A O 1
ATOM 728 N N . ASP A 1 97 ? 0.19 12.242 -18.969 1 81.12 97 ASP A N 1
ATOM 729 C CA . ASP A 1 97 ? -0.64 13.445 -18.938 1 81.12 97 ASP A CA 1
ATOM 730 C C . ASP A 1 97 ? -0.896 13.906 -17.5 1 81.12 97 ASP A C 1
ATOM 732 O O . ASP A 1 97 ? -2.045 14.117 -17.109 1 81.12 97 ASP A O 1
ATOM 736 N N . SER A 1 98 ? 0.035 13.852 -16.594 1 79.69 98 SER A N 1
ATOM 737 C CA . SER A 1 98 ? -0.001 14.352 -15.227 1 79.69 98 SER A CA 1
ATOM 738 C C . SER A 1 98 ? -0.87 13.469 -14.336 1 79.69 98 SER A C 1
ATOM 740 O O . SER A 1 98 ? -1.356 13.914 -13.297 1 79.69 98 SER A O 1
ATOM 742 N N . GLN A 1 99 ? -1.14 12.273 -14.875 1 86.31 99 GLN A N 1
ATOM 743 C CA . GLN A 1 99 ? -1.911 11.32 -14.094 1 86.31 99 GLN A CA 1
ATOM 744 C C . GLN A 1 99 ? -1.101 10.055 -13.812 1 86.31 99 GLN A C 1
ATOM 746 O O . GLN A 1 99 ? -0.203 9.703 -14.578 1 86.31 99 GLN A O 1
ATOM 751 N N . ILE A 1 100 ? -1.378 9.477 -12.727 1 94.25 100 ILE A N 1
ATOM 752 C CA . ILE A 1 100 ? -0.759 8.203 -12.375 1 94.25 100 ILE A CA 1
ATOM 753 C C . ILE A 1 100 ? -1.676 7.055 -12.781 1 94.25 100 ILE A C 1
ATOM 755 O O . ILE A 1 100 ? -2.811 6.957 -12.305 1 94.25 100 ILE A O 1
ATOM 759 N N . ILE A 1 101 ? -1.198 6.277 -13.672 1 95 101 ILE A N 1
ATOM 760 C CA . ILE A 1 101 ? -1.955 5.121 -14.141 1 95 101 ILE A CA 1
ATOM 761 C C . ILE A 1 101 ? -1.315 3.838 -13.617 1 95 101 ILE A C 1
ATOM 763 O O . ILE A 1 101 ? -0.095 3.674 -13.68 1 95 101 ILE A O 1
ATOM 767 N N . LEU A 1 102 ? -2.129 3.018 -13.031 1 94.81 102 LEU A N 1
ATOM 768 C CA . LEU A 1 102 ? -1.681 1.69 -12.625 1 94.81 102 LEU A CA 1
ATOM 769 C C . LEU A 1 102 ? -2.031 0.648 -13.68 1 94.81 102 LEU A C 1
ATOM 771 O O . LEU A 1 102 ? -3.174 0.586 -14.141 1 94.81 102 LEU A O 1
ATOM 775 N N . GLN A 1 103 ? -0.987 -0.086 -14.086 1 88.44 103 GLN A N 1
ATOM 776 C CA . GLN A 1 103 ? -1.2 -1.098 -15.109 1 88.44 103 GLN A CA 1
ATOM 777 C C . GLN A 1 103 ? -0.462 -2.391 -14.773 1 88.44 103 GLN A C 1
ATOM 779 O O . GLN A 1 103 ? 0.759 -2.389 -14.609 1 88.44 103 GLN A O 1
ATOM 784 N N . GLY A 1 104 ? -1.267 -3.479 -14.68 1 86.06 104 GLY A N 1
ATOM 785 C CA . GLY A 1 104 ? -0.653 -4.781 -14.469 1 86.06 104 GLY A CA 1
ATOM 786 C C . GLY A 1 104 ? -0.116 -4.965 -13.062 1 86.06 104 GLY A C 1
ATOM 787 O O . GLY A 1 104 ? -0.462 -4.203 -12.156 1 86.06 104 GLY A O 1
ATOM 788 N N . THR A 1 105 ? 0.639 -6.012 -12.867 1 88.44 105 THR A N 1
ATOM 789 C CA . THR A 1 105 ? 1.159 -6.359 -11.555 1 88.44 105 THR A CA 1
ATOM 790 C C . THR A 1 105 ? 2.559 -5.785 -11.352 1 88.44 105 THR A C 1
ATOM 792 O O . THR A 1 105 ? 3.047 -5.707 -10.227 1 88.44 105 THR A O 1
ATOM 795 N N . GLY A 1 106 ? 3.186 -5.336 -12.43 1 91.94 106 GLY A N 1
ATOM 796 C CA . GLY A 1 106 ? 4.582 -4.938 -12.336 1 91.94 106 GLY A CA 1
ATOM 797 C C . GLY A 1 106 ? 5.543 -6.105 -12.438 1 91.94 106 GLY A C 1
ATOM 798 O O . GLY A 1 106 ? 5.176 -7.18 -12.914 1 91.94 106 GLY A O 1
ATOM 799 N N . ASP A 1 107 ? 6.809 -5.816 -12.117 1 93.56 107 ASP A N 1
ATOM 800 C CA . ASP A 1 107 ? 7.879 -6.805 -12.234 1 93.56 107 ASP A CA 1
ATOM 801 C C . ASP A 1 107 ? 8.43 -7.18 -10.859 1 93.56 107 ASP A C 1
ATOM 803 O O . ASP A 1 107 ? 9.008 -6.34 -10.164 1 93.56 107 ASP A O 1
ATOM 807 N N . ILE A 1 108 ? 8.266 -8.484 -10.547 1 94.38 108 ILE A N 1
ATOM 808 C CA . ILE A 1 108 ? 8.609 -8.945 -9.211 1 94.38 108 ILE A CA 1
ATOM 809 C C . ILE A 1 108 ? 10.117 -8.836 -8.992 1 94.38 108 ILE A C 1
ATOM 811 O O . ILE A 1 108 ? 10.57 -8.516 -7.895 1 94.38 108 ILE A O 1
ATOM 815 N N . LEU A 1 109 ? 10.898 -9.016 -10.031 1 95.44 109 LEU A N 1
ATOM 816 C CA . LEU A 1 109 ? 12.344 -8.883 -9.906 1 95.44 109 LEU A CA 1
ATOM 817 C C . LEU A 1 109 ? 12.727 -7.457 -9.516 1 95.44 109 LEU A C 1
ATOM 819 O O . LEU A 1 109 ? 13.625 -7.25 -8.695 1 95.44 109 LEU A O 1
ATOM 823 N N . SER A 1 110 ? 12.078 -6.555 -10.172 1 97.12 110 SER A N 1
ATOM 824 C CA . SER A 1 110 ? 12.328 -5.152 -9.844 1 97.12 110 SER A CA 1
ATOM 825 C C . SER A 1 110 ? 11.914 -4.836 -8.406 1 97.12 110 SER A C 1
ATOM 827 O O . SER A 1 110 ? 12.602 -4.082 -7.715 1 97.12 110 SER A O 1
ATOM 829 N N . MET A 1 111 ? 10.805 -5.383 -7.977 1 97.88 111 MET A N 1
ATOM 830 C CA . MET A 1 111 ? 10.328 -5.18 -6.609 1 97.88 111 MET A CA 1
ATOM 831 C C . MET A 1 111 ? 11.312 -5.762 -5.602 1 97.88 111 MET A C 1
ATOM 833 O O . MET A 1 111 ? 11.586 -5.148 -4.566 1 97.88 111 MET A O 1
ATOM 837 N N . MET A 1 112 ? 11.82 -6.941 -5.93 1 97.38 112 MET A N 1
ATOM 838 C CA . MET A 1 112 ? 12.805 -7.59 -5.066 1 97.38 112 MET A CA 1
ATOM 839 C C . MET A 1 112 ? 14.086 -6.762 -4.977 1 97.38 112 MET A C 1
ATOM 841 O O . MET A 1 112 ? 14.648 -6.594 -3.893 1 97.38 112 MET A O 1
ATOM 845 N N . PHE A 1 113 ? 14.531 -6.305 -6.109 1 97.94 113 PHE A N 1
ATOM 846 C CA . PHE A 1 113 ? 15.742 -5.5 -6.168 1 97.94 113 PHE A CA 1
ATOM 847 C C . PHE A 1 113 ? 15.586 -4.227 -5.348 1 97.94 113 PHE A C 1
ATOM 849 O O . PHE A 1 113 ? 16.438 -3.92 -4.504 1 97.94 113 PHE A O 1
ATOM 856 N N . THR A 1 114 ? 14.516 -3.492 -5.547 1 98.69 114 THR A N 1
ATOM 857 C CA . THR A 1 114 ? 14.297 -2.207 -4.898 1 98.69 114 THR A CA 1
ATOM 858 C C . THR A 1 114 ? 14.102 -2.387 -3.395 1 98.69 114 THR A C 1
ATOM 860 O O . THR A 1 114 ? 14.648 -1.62 -2.598 1 98.69 114 THR A O 1
ATOM 863 N N . SER A 1 115 ? 13.289 -3.367 -3.016 1 98.56 115 SER A N 1
ATOM 864 C CA . SER A 1 115 ? 13.07 -3.605 -1.593 1 98.56 115 SER A CA 1
ATOM 865 C C . SER A 1 115 ? 14.359 -4.027 -0.901 1 98.56 115 SER A C 1
ATOM 867 O O . SER A 1 115 ? 14.594 -3.682 0.26 1 98.56 115 SER A O 1
ATOM 869 N N . ALA A 1 116 ? 15.234 -4.758 -1.61 1 98.44 116 ALA A N 1
ATOM 870 C CA . ALA A 1 116 ? 16.531 -5.137 -1.059 1 98.44 116 ALA A CA 1
ATOM 871 C C . ALA A 1 116 ? 17.391 -3.91 -0.798 1 98.44 116 ALA A C 1
ATOM 873 O O . ALA A 1 116 ? 18.031 -3.807 0.25 1 98.44 116 ALA A O 1
ATOM 874 N N . ILE A 1 117 ? 17.422 -3.041 -1.761 1 98.62 117 ILE A N 1
ATOM 875 C CA . ILE A 1 117 ? 18.203 -1.812 -1.605 1 98.62 117 ILE A CA 1
ATOM 876 C C . ILE A 1 117 ? 17.625 -0.993 -0.448 1 98.62 117 ILE A C 1
ATOM 878 O O . ILE A 1 117 ? 18.391 -0.417 0.34 1 98.62 117 ILE A O 1
ATOM 882 N N . GLY A 1 118 ? 16.312 -0.892 -0.405 1 98.56 118 GLY A N 1
ATOM 883 C CA . GLY A 1 118 ? 15.68 -0.186 0.695 1 98.56 118 GLY A CA 1
ATOM 884 C C . GLY A 1 118 ? 16.047 -0.75 2.057 1 98.56 118 GLY A C 1
ATOM 885 O O . GLY A 1 118 ? 16.359 0.001 2.98 1 98.56 118 GLY A O 1
ATOM 886 N N . ALA A 1 119 ? 15.984 -2.09 2.176 1 98 119 ALA A N 1
ATOM 887 C CA . ALA A 1 119 ? 16.375 -2.738 3.424 1 98 119 ALA A CA 1
ATOM 888 C C . ALA A 1 119 ? 17.844 -2.451 3.752 1 98 119 ALA A C 1
ATOM 890 O O . ALA A 1 119 ? 18.188 -2.184 4.906 1 98 119 ALA A O 1
ATOM 891 N N . GLY A 1 120 ? 18.703 -2.562 2.754 1 97.5 120 GLY A N 1
ATOM 892 C CA . GLY A 1 120 ? 20.109 -2.244 2.949 1 97.5 120 GLY A CA 1
ATOM 893 C C . GLY A 1 120 ? 20.328 -0.838 3.473 1 97.5 120 GLY A C 1
ATOM 894 O O . GLY A 1 120 ? 21.156 -0.628 4.367 1 97.5 120 GLY A O 1
ATOM 895 N N . LEU A 1 121 ? 19.594 0.092 2.912 1 97.88 121 LEU A N 1
ATOM 896 C CA . LEU A 1 121 ? 19.719 1.479 3.344 1 97.88 121 LEU A CA 1
ATOM 897 C C . LEU A 1 121 ? 19.297 1.635 4.801 1 97.88 121 LEU A C 1
ATOM 899 O O . LEU A 1 121 ? 19.953 2.352 5.566 1 97.88 121 LEU A O 1
ATOM 903 N N . ILE A 1 122 ? 18.203 1.031 5.176 1 96.56 122 ILE A N 1
ATOM 904 C CA . ILE A 1 122 ? 17.719 1.122 6.551 1 96.56 122 ILE A CA 1
ATOM 905 C C . ILE A 1 122 ? 18.766 0.542 7.5 1 96.56 122 ILE A C 1
ATOM 907 O O . ILE A 1 122 ? 19.047 1.121 8.555 1 96.56 122 ILE A O 1
ATOM 911 N N . PHE A 1 123 ? 19.375 -0.602 7.156 1 95.44 123 PHE A N 1
ATOM 912 C CA . PHE A 1 123 ? 20.406 -1.202 7.988 1 95.44 123 PHE A CA 1
ATOM 913 C C . PHE A 1 123 ? 21.594 -0.254 8.148 1 95.44 123 PHE A C 1
ATOM 915 O O . PHE A 1 123 ? 22.219 -0.208 9.211 1 95.44 123 PHE A O 1
ATOM 922 N N . LEU A 1 124 ? 21.859 0.518 7.168 1 94.88 124 LEU A N 1
ATOM 923 C CA . LEU A 1 124 ? 23.016 1.403 7.164 1 94.88 124 LEU A CA 1
ATOM 924 C C . LEU A 1 124 ? 22.766 2.639 8.023 1 94.88 124 LEU A C 1
ATOM 926 O O . LEU A 1 124 ? 23.672 3.156 8.664 1 94.88 124 LEU A O 1
ATOM 930 N N . ILE A 1 125 ? 21.453 3.104 8.094 1 94.19 125 ILE A N 1
ATOM 931 C CA . ILE A 1 125 ? 21.281 4.445 8.641 1 94.19 125 ILE A CA 1
ATOM 932 C C . ILE A 1 125 ? 20.438 4.379 9.914 1 94.19 125 ILE A C 1
ATOM 934 O O . ILE A 1 125 ? 20.359 5.352 10.664 1 94.19 125 ILE A O 1
ATOM 938 N N . ARG A 1 126 ? 19.828 3.355 10.188 1 87.62 126 ARG A N 1
ATOM 939 C CA . ARG A 1 126 ? 18.859 3.262 11.273 1 87.62 126 ARG A CA 1
ATOM 940 C C . ARG A 1 126 ? 19.469 3.725 12.594 1 87.62 126 ARG A C 1
ATOM 942 O O . ARG A 1 126 ? 18.828 4.422 13.375 1 87.62 126 ARG A O 1
ATOM 949 N N . ASP A 1 127 ? 20.688 3.359 12.891 1 87.88 127 ASP A N 1
ATOM 950 C CA . ASP A 1 127 ? 21.344 3.701 14.148 1 87.88 127 ASP A CA 1
ATOM 951 C C . ASP A 1 127 ? 21.734 5.18 14.18 1 87.88 127 ASP A C 1
ATOM 953 O O . ASP A 1 127 ? 21.922 5.75 15.258 1 87.88 127 ASP A O 1
ATOM 957 N N . LYS A 1 128 ? 21.75 5.766 13.055 1 90.06 128 LYS A N 1
ATOM 958 C CA . LYS A 1 128 ? 22.172 7.156 12.961 1 90.06 128 LYS A CA 1
ATOM 959 C C . LYS A 1 128 ? 20.984 8.109 13.055 1 90.06 128 LYS A C 1
ATOM 961 O O . LYS A 1 128 ? 21.125 9.242 13.516 1 90.06 128 LYS A O 1
ATOM 966 N N . VAL A 1 129 ? 19.812 7.656 12.664 1 88.94 129 VAL A N 1
ATOM 967 C CA . VAL A 1 129 ? 18.672 8.562 12.539 1 88.94 129 VAL A CA 1
ATOM 968 C C . VAL A 1 129 ? 17.672 8.281 13.656 1 88.94 129 VAL A C 1
ATOM 970 O O . VAL A 1 129 ? 16.781 9.102 13.914 1 88.94 129 VAL A O 1
ATOM 973 N N . LYS A 1 130 ? 17.797 7.383 14.43 1 82.56 130 LYS A N 1
ATOM 974 C CA . LYS A 1 130 ? 16.938 6.852 15.492 1 82.56 130 LYS A CA 1
ATOM 975 C C . LYS A 1 130 ? 15.773 7.793 15.781 1 82.56 130 LYS A C 1
ATOM 977 O O . LYS A 1 130 ? 14.688 7.645 15.203 1 82.56 130 LYS A O 1
ATOM 982 N N . THR A 1 131 ? 16.031 9.023 16.438 1 81.12 131 THR A N 1
ATOM 983 C CA . THR A 1 131 ? 14.953 9.914 16.859 1 81.12 131 THR A CA 1
ATOM 984 C C . THR A 1 131 ? 14.375 10.672 15.664 1 81.12 131 THR A C 1
ATOM 986 O O . THR A 1 131 ? 13.234 11.125 15.703 1 81.12 131 THR A O 1
ATOM 989 N N . PHE A 1 132 ? 15.023 10.633 14.547 1 88.88 132 PHE A N 1
ATOM 990 C CA . PHE A 1 132 ? 14.602 11.391 13.367 1 88.88 132 PHE A CA 1
ATOM 991 C C . PHE A 1 132 ? 14.078 10.453 12.289 1 88.88 132 PHE A C 1
ATOM 993 O O . PHE A 1 132 ? 13.836 10.883 11.156 1 88.88 132 PHE A O 1
ATOM 1000 N N . SER A 1 133 ? 13.852 9.25 12.664 1 89.25 133 SER A N 1
ATOM 1001 C CA . SER A 1 133 ? 13.477 8.219 11.703 1 89.25 133 SER A CA 1
ATOM 1002 C C . SER A 1 133 ? 12.211 8.602 10.953 1 89.25 133 SER A C 1
ATOM 1004 O O . SER A 1 133 ? 12.109 8.375 9.742 1 89.25 133 SER A O 1
ATOM 1006 N N . LEU A 1 134 ? 11.289 9.203 11.617 1 88.5 134 LEU A N 1
ATOM 1007 C CA . LEU A 1 134 ? 10 9.555 11.031 1 88.5 134 LEU A CA 1
ATOM 1008 C C . LEU A 1 134 ? 10.164 10.586 9.922 1 88.5 134 LEU A C 1
ATOM 1010 O O . LEU A 1 134 ? 9.422 10.57 8.938 1 88.5 134 LEU A O 1
ATOM 1014 N N . LEU A 1 135 ? 11.164 11.406 10.062 1 89.25 135 LEU A N 1
ATOM 1015 C CA . LEU A 1 135 ? 11.375 12.5 9.117 1 89.25 135 LEU A CA 1
ATOM 1016 C C . LEU A 1 135 ? 12.336 12.078 8.008 1 89.25 135 LEU A C 1
ATOM 1018 O O . LEU A 1 135 ? 12.133 12.422 6.84 1 89.25 135 LEU A O 1
ATOM 1022 N N . VAL A 1 136 ? 13.25 11.328 8.336 1 93.12 136 VAL A N 1
ATOM 1023 C CA . VAL A 1 136 ? 14.398 11.125 7.457 1 93.12 136 VAL A CA 1
ATOM 1024 C C . VAL A 1 136 ? 14.164 9.891 6.582 1 93.12 136 VAL A C 1
ATOM 1026 O O . VAL A 1 136 ? 14.422 9.914 5.379 1 93.12 136 VAL A O 1
ATOM 1029 N N . ILE A 1 137 ? 13.648 8.859 7.137 1 95 137 ILE A N 1
ATOM 1030 C CA . ILE A 1 137 ? 13.609 7.562 6.465 1 95 137 ILE A CA 1
ATOM 1031 C C . ILE A 1 137 ? 12.672 7.637 5.258 1 95 137 ILE A C 1
ATOM 1033 O O . ILE A 1 137 ? 13.055 7.246 4.152 1 95 137 ILE A O 1
ATOM 1037 N N . PRO A 1 138 ? 11.445 8.188 5.438 1 95.38 138 PRO A N 1
ATOM 1038 C CA . PRO A 1 138 ? 10.578 8.258 4.262 1 95.38 138 PRO A CA 1
ATOM 1039 C C . PRO A 1 138 ? 11.172 9.102 3.139 1 95.38 138 PRO A C 1
ATOM 1041 O O . PRO A 1 138 ? 11.047 8.75 1.962 1 95.38 138 PRO A O 1
ATOM 1044 N N . VAL A 1 139 ? 11.844 10.141 3.492 1 94.56 139 VAL A N 1
ATOM 1045 C CA . VAL A 1 139 ? 12.43 11.047 2.514 1 94.56 139 VAL A CA 1
ATOM 1046 C C . VAL A 1 139 ? 13.57 10.344 1.775 1 94.56 139 VAL A C 1
ATOM 1048 O O . VAL A 1 139 ? 13.664 10.43 0.549 1 94.56 139 VAL A O 1
ATOM 1051 N N . LEU A 1 140 ? 14.359 9.656 2.48 1 96.5 140 LEU A N 1
ATOM 1052 C CA . LEU A 1 140 ? 15.508 8.984 1.878 1 96.5 140 LEU A CA 1
ATOM 1053 C C . LEU A 1 140 ? 15.062 7.805 1.02 1 96.5 140 LEU A C 1
ATOM 1055 O O . LEU A 1 140 ? 15.633 7.551 -0.041 1 96.5 140 LEU A O 1
ATOM 1059 N N . GLU A 1 141 ? 14.117 7.07 1.504 1 97.81 141 GLU A N 1
ATOM 1060 C CA . GLU A 1 141 ? 13.633 5.926 0.74 1 97.81 141 GLU A CA 1
ATOM 1061 C C . GLU A 1 141 ? 13 6.371 -0.575 1 97.81 141 GLU A C 1
ATOM 1063 O O . GLU A 1 141 ? 13.281 5.801 -1.631 1 97.81 141 GLU A O 1
ATOM 1068 N N . ILE A 1 142 ? 12.133 7.344 -0.517 1 97.38 142 ILE A N 1
ATOM 1069 C CA . ILE A 1 142 ? 11.492 7.848 -1.729 1 97.38 142 ILE A CA 1
ATOM 1070 C C . ILE A 1 142 ? 12.523 8.57 -2.59 1 97.38 142 ILE A C 1
ATOM 1072 O O . ILE A 1 142 ? 12.516 8.453 -3.818 1 97.38 142 ILE A O 1
ATOM 1076 N N . GLY A 1 143 ? 13.422 9.289 -2.02 1 96.56 143 GLY A N 1
ATOM 1077 C CA . GLY A 1 143 ? 14.398 10.094 -2.736 1 96.56 143 GLY A CA 1
ATOM 1078 C C . GLY A 1 143 ? 15.492 9.266 -3.385 1 96.56 143 GLY A C 1
ATOM 1079 O O . GLY A 1 143 ? 15.844 9.492 -4.547 1 96.56 143 GLY A O 1
ATOM 1080 N N . ILE A 1 144 ? 16 8.281 -2.654 1 97.25 144 ILE A N 1
ATOM 1081 C CA . ILE A 1 144 ? 17.188 7.562 -3.117 1 97.25 144 ILE A CA 1
ATOM 1082 C C . ILE A 1 144 ? 16.781 6.18 -3.623 1 97.25 144 ILE A C 1
ATOM 1084 O O . ILE A 1 144 ? 17.062 5.824 -4.77 1 97.25 144 ILE A O 1
ATOM 1088 N N . VAL A 1 145 ? 16.094 5.414 -2.867 1 98.44 145 VAL A N 1
ATOM 1089 C CA . VAL A 1 145 ? 15.789 4.023 -3.186 1 98.44 145 VAL A CA 1
ATOM 1090 C C . VAL A 1 145 ? 14.852 3.963 -4.387 1 98.44 145 VAL A C 1
ATOM 1092 O O . VAL A 1 145 ? 15.039 3.143 -5.289 1 98.44 145 VAL A O 1
ATOM 1095 N N . SER A 1 146 ? 13.812 4.812 -4.332 1 97.75 146 SER A N 1
ATOM 1096 C CA . SER A 1 146 ? 12.891 4.836 -5.465 1 97.75 146 SER A CA 1
ATOM 1097 C C . SER A 1 146 ? 13.617 5.18 -6.758 1 97.75 146 SER A C 1
ATOM 1099 O O . SER A 1 146 ? 13.336 4.594 -7.809 1 97.75 146 SER A O 1
ATOM 1101 N N . MET A 1 147 ? 14.539 6.098 -6.684 1 97.06 147 MET A N 1
ATOM 1102 C CA . MET A 1 147 ? 15.266 6.527 -7.875 1 97.06 147 MET A CA 1
ATOM 1103 C C . MET A 1 147 ? 16.203 5.422 -8.367 1 97.06 147 MET A C 1
ATOM 1105 O O . MET A 1 147 ? 16.312 5.191 -9.57 1 97.06 147 MET A O 1
ATOM 1109 N N . ILE A 1 148 ? 16.844 4.754 -7.473 1 98.19 148 ILE A N 1
ATOM 1110 C CA . ILE A 1 148 ? 17.703 3.635 -7.852 1 98.19 148 ILE A CA 1
ATOM 1111 C C . ILE A 1 148 ? 16.859 2.551 -8.523 1 98.19 148 ILE A C 1
ATOM 1113 O O . ILE A 1 148 ? 17.25 2.018 -9.57 1 98.19 148 ILE A O 1
ATOM 1117 N N . GLY A 1 149 ? 15.766 2.217 -7.906 1 98 149 GLY A N 1
ATOM 1118 C CA . GLY A 1 149 ? 14.883 1.229 -8.5 1 98 149 GLY A CA 1
ATOM 1119 C C . GLY A 1 149 ? 14.352 1.643 -9.867 1 98 149 GLY A C 1
ATOM 1120 O O . GLY A 1 149 ? 14.297 0.827 -10.789 1 98 149 GLY A O 1
ATOM 1121 N N . TYR A 1 150 ? 13.984 2.9 -9.93 1 97 150 TYR A N 1
ATOM 1122 C CA . TYR A 1 150 ? 13.445 3.445 -11.172 1 97 150 TYR A CA 1
ATOM 1123 C C . TYR A 1 150 ? 14.469 3.363 -12.297 1 97 150 TYR A C 1
ATOM 1125 O O . TYR A 1 150 ? 14.141 2.971 -13.414 1 97 150 TYR A O 1
ATOM 1133 N N . LEU A 1 151 ? 15.672 3.695 -12.023 1 96.94 151 LEU A N 1
ATOM 1134 C CA . LEU A 1 151 ? 16.75 3.684 -13.016 1 96.94 151 LEU A CA 1
ATOM 1135 C C . LEU A 1 151 ? 17.125 2.254 -13.383 1 96.94 151 LEU A C 1
ATOM 1137 O O . LEU A 1 151 ? 17.562 1.992 -14.508 1 96.94 151 LEU A O 1
ATOM 1141 N N . ALA A 1 152 ? 16.906 1.33 -12.5 1 97.75 152 ALA A N 1
ATOM 1142 C CA . ALA A 1 152 ? 17.281 -0.066 -12.727 1 97.75 152 ALA A CA 1
ATOM 1143 C C . ALA A 1 152 ? 16.172 -0.802 -13.484 1 97.75 152 ALA A C 1
ATOM 1145 O O . ALA A 1 152 ? 16.422 -1.846 -14.094 1 97.75 152 ALA A O 1
ATOM 1146 N N . LEU A 1 153 ? 15.031 -0.282 -13.492 1 96.5 153 LEU A N 1
ATOM 1147 C CA . LEU A 1 153 ? 13.844 -0.973 -13.977 1 96.5 153 LEU A CA 1
ATOM 1148 C C . LEU A 1 153 ? 14.016 -1.409 -15.43 1 96.5 153 LEU A C 1
ATOM 1150 O O . LEU A 1 153 ? 13.789 -2.574 -15.766 1 96.5 153 LEU A O 1
ATOM 1154 N N . PRO A 1 154 ? 14.469 -0.497 -16.391 1 95.19 154 PRO A N 1
ATOM 1155 C CA . PRO A 1 154 ? 14.609 -0.928 -17.781 1 95.19 154 PRO A CA 1
ATOM 1156 C C . PRO A 1 154 ? 15.602 -2.072 -17.953 1 95.19 154 PRO A C 1
ATOM 1158 O O . PRO A 1 154 ? 15.422 -2.934 -18.812 1 95.19 154 PRO A O 1
ATOM 1161 N N . HIS A 1 155 ? 16.594 -2.088 -17.141 1 95.62 155 HIS A N 1
ATOM 1162 C CA . HIS A 1 155 ? 17.594 -3.143 -17.203 1 95.62 155 HIS A CA 1
ATOM 1163 C C . HIS A 1 155 ? 17.062 -4.457 -16.656 1 95.62 155 HIS A C 1
ATOM 1165 O O . HIS A 1 155 ? 17.391 -5.531 -17.156 1 95.62 155 HIS A O 1
ATOM 1171 N N . ILE A 1 156 ? 16.266 -4.387 -15.641 1 94.56 156 ILE A N 1
ATOM 1172 C CA . ILE A 1 156 ? 15.688 -5.578 -15.039 1 94.56 156 ILE A CA 1
ATOM 1173 C C . ILE A 1 156 ? 14.641 -6.176 -15.969 1 94.56 156 ILE A C 1
ATOM 1175 O O . ILE A 1 156 ? 14.539 -7.398 -16.094 1 94.56 156 ILE A O 1
ATOM 1179 N N . LEU A 1 157 ? 13.867 -5.297 -16.562 1 91.25 157 LEU A N 1
ATOM 1180 C CA . LEU A 1 157 ? 12.836 -5.75 -17.5 1 91.25 157 LEU A CA 1
ATOM 1181 C C . LEU A 1 157 ? 13.453 -6.512 -18.656 1 91.25 157 LEU A C 1
ATOM 1183 O O . LEU A 1 157 ? 12.812 -7.391 -19.25 1 91.25 157 LEU A O 1
ATOM 1187 N N . LYS A 1 158 ? 14.703 -6.172 -19.016 1 91 158 LYS A N 1
ATOM 1188 C CA . LYS A 1 158 ? 15.398 -6.895 -20.078 1 91 158 LYS A CA 1
ATOM 1189 C C . LYS A 1 158 ? 15.602 -8.359 -19.703 1 91 158 LYS A C 1
ATOM 1191 O O . LYS A 1 158 ? 15.578 -9.234 -20.562 1 91 158 LYS A O 1
ATOM 1196 N N . ILE A 1 159 ? 15.766 -8.609 -18.453 1 89.31 159 ILE A N 1
ATOM 1197 C CA . ILE A 1 159 ? 15.945 -9.977 -17.984 1 89.31 159 ILE A CA 1
ATOM 1198 C C . ILE A 1 159 ? 14.664 -10.773 -18.203 1 89.31 159 ILE A C 1
ATOM 1200 O O . ILE A 1 159 ? 14.695 -11.891 -18.734 1 89.31 159 ILE A O 1
ATOM 1204 N N . THR A 1 160 ? 13.602 -10.211 -17.797 1 84.44 160 THR A N 1
ATOM 1205 C CA . THR A 1 160 ? 12.312 -10.859 -17.969 1 84.44 160 THR A CA 1
ATOM 1206 C C . THR A 1 160 ? 12.008 -11.062 -19.453 1 84.44 160 THR A C 1
ATOM 1208 O O . THR A 1 160 ? 11.438 -12.086 -19.844 1 84.44 160 THR A O 1
ATOM 1211 N N . SER A 1 161 ? 12.43 -10.07 -20.219 1 87.19 161 SER A N 1
ATOM 1212 C CA . SER A 1 161 ? 12.195 -10.156 -21.656 1 87.19 161 SER A CA 1
ATOM 1213 C C . SER A 1 161 ? 13.016 -11.281 -22.281 1 87.19 161 SER A C 1
ATOM 1215 O O . SER A 1 161 ? 12.57 -11.922 -23.234 1 87.19 161 SER A O 1
ATOM 1217 N N . LEU A 1 162 ? 14.148 -11.516 -21.781 1 88 162 LEU A N 1
ATOM 1218 C CA . LEU A 1 162 ? 14.984 -12.594 -22.281 1 88 162 LEU A CA 1
ATOM 1219 C C . LEU A 1 162 ? 14.32 -13.945 -22.047 1 88 162 LEU A C 1
ATOM 1221 O O . LEU A 1 162 ? 14.406 -14.836 -22.906 1 88 162 LEU A O 1
ATOM 1225 N N . VAL A 1 163 ? 13.695 -14.102 -20.922 1 87.5 163 VAL A N 1
ATOM 1226 C CA . VAL A 1 163 ? 12.961 -15.336 -20.656 1 87.5 163 VAL A CA 1
ATOM 1227 C C . VAL A 1 163 ? 11.797 -15.469 -21.625 1 87.5 163 VAL A C 1
ATOM 1229 O O . VAL A 1 163 ? 11.492 -16.578 -22.078 1 87.5 163 VAL A O 1
ATOM 1232 N N . GLY A 1 164 ? 11.25 -14.32 -21.891 1 84.69 164 GLY A N 1
ATOM 1233 C CA . GLY A 1 164 ? 10.18 -14.32 -22.875 1 84.69 164 GLY A CA 1
ATOM 1234 C C . GLY A 1 164 ? 10.641 -14.75 -24.25 1 84.69 164 GLY A C 1
ATOM 1235 O O . GLY A 1 164 ? 9.945 -15.508 -24.938 1 84.69 164 GLY A O 1
ATOM 1236 N N . LEU A 1 165 ? 11.758 -14.281 -24.625 1 85.62 165 LEU A N 1
ATOM 1237 C CA . LEU A 1 165 ? 12.32 -14.641 -25.922 1 85.62 165 LEU A CA 1
ATOM 1238 C C . LEU A 1 165 ? 12.633 -16.125 -25.984 1 85.62 165 LEU A C 1
ATOM 1240 O O . LEU A 1 165 ? 12.438 -16.766 -27.031 1 85.62 165 LEU A O 1
ATOM 1244 N N . LEU A 1 166 ? 13.086 -16.625 -24.891 1 85.38 166 LEU A N 1
ATOM 1245 C CA . LEU A 1 166 ? 13.352 -18.047 -24.828 1 85.38 166 LEU A CA 1
ATOM 1246 C C . LEU A 1 166 ? 12.062 -18.859 -24.984 1 85.38 166 LEU A C 1
ATOM 1248 O O . LEU A 1 166 ? 12.047 -19.875 -25.672 1 85.38 166 LEU A O 1
ATOM 1252 N N . THR A 1 167 ? 11.07 -18.406 -24.359 1 86.12 167 THR A N 1
ATOM 1253 C CA . THR A 1 167 ? 9.773 -19.062 -24.438 1 86.12 167 THR A CA 1
ATOM 1254 C C . THR A 1 167 ? 9.234 -19.016 -25.859 1 86.12 167 THR A C 1
ATOM 1256 O O . THR A 1 167 ? 8.664 -19.984 -26.359 1 86.12 167 THR A O 1
ATOM 1259 N N . GLU A 1 168 ? 9.453 -17.859 -26.5 1 84.69 168 GLU A N 1
ATOM 1260 C CA . GLU A 1 168 ? 9.008 -17.688 -27.875 1 84.69 168 GLU A CA 1
ATOM 1261 C C . GLU A 1 168 ? 9.734 -18.656 -28.812 1 84.69 168 GLU A C 1
ATOM 1263 O O . GLU A 1 168 ? 9.141 -19.172 -29.766 1 84.69 168 GLU A O 1
ATOM 1268 N N . LYS A 1 169 ? 10.938 -18.828 -28.594 1 84.44 169 LYS A N 1
ATOM 1269 C CA . LYS A 1 169 ? 11.734 -19.734 -29.422 1 84.44 169 LYS A CA 1
ATOM 1270 C C . LYS A 1 169 ? 11.266 -21.188 -29.266 1 84.44 169 LYS A C 1
ATOM 1272 O O . LYS A 1 169 ? 11.312 -21.969 -30.203 1 84.44 169 LYS A O 1
ATOM 1277 N N . LEU A 1 170 ? 10.812 -21.516 -28.125 1 86.31 170 LEU A N 1
ATOM 1278 C CA . LEU A 1 170 ? 10.32 -22.875 -27.875 1 86.31 170 LEU A CA 1
ATOM 1279 C C . LEU A 1 170 ? 9.062 -23.156 -28.672 1 86.31 170 LEU A C 1
ATOM 1281 O O . LEU A 1 170 ? 8.789 -24.312 -29.031 1 86.31 170 LEU A O 1
ATOM 1285 N N . LEU A 1 171 ? 8.398 -22.094 -29.016 1 84.56 171 LEU A N 1
ATOM 1286 C CA . LEU A 1 171 ? 7.113 -22.234 -29.688 1 84.56 171 LEU A CA 1
ATOM 1287 C C . LEU A 1 171 ? 7.312 -22.688 -31.141 1 84.56 171 LEU A C 1
ATOM 1289 O O . LEU A 1 171 ? 6.363 -23.125 -31.797 1 84.56 171 LEU A O 1
ATOM 1293 N N . THR A 1 172 ? 8.5 -22.688 -31.625 1 84.19 172 THR A N 1
ATOM 1294 C CA . THR A 1 172 ? 8.781 -23.078 -33 1 84.19 172 THR A CA 1
ATOM 1295 C C . THR A 1 172 ? 9.062 -24.578 -33.094 1 84.19 172 THR A C 1
ATOM 1297 O O . THR A 1 172 ? 9.156 -25.125 -34.188 1 84.19 172 THR A O 1
ATOM 1300 N N . MET A 1 173 ? 9.047 -25.281 -32.031 1 88 173 MET A N 1
ATOM 1301 C CA . MET A 1 173 ? 9.32 -26.719 -32 1 88 173 MET A CA 1
ATOM 1302 C C . MET A 1 173 ? 8.07 -27.531 -32.344 1 88 173 MET A C 1
ATOM 1304 O O . MET A 1 173 ? 7.043 -26.953 -32.719 1 88 173 MET A O 1
ATOM 1308 N N . GLN A 1 174 ? 8.328 -28.844 -32.344 1 89.88 174 GLN A N 1
ATOM 1309 C CA . GLN A 1 174 ? 7.188 -29.734 -32.531 1 89.88 174 GLN A CA 1
ATOM 1310 C C . GLN A 1 174 ? 6.195 -29.594 -31.391 1 89.88 174 GLN A C 1
ATOM 1312 O O . GLN A 1 174 ? 6.59 -29.406 -30.234 1 89.88 174 GLN A O 1
ATOM 1317 N N . PRO A 1 175 ? 4.977 -29.734 -31.766 1 88.75 175 PRO A N 1
ATOM 1318 C CA . PRO A 1 175 ? 3.914 -29.438 -30.797 1 88.75 175 PRO A CA 1
ATOM 1319 C C . PRO A 1 175 ? 4.074 -30.219 -29.5 1 88.75 175 PRO A C 1
ATOM 1321 O O . PRO A 1 175 ? 3.891 -29.656 -28.406 1 88.75 175 PRO A O 1
ATOM 1324 N N . LEU A 1 176 ? 4.391 -31.422 -29.594 1 93.75 176 LEU A N 1
ATOM 1325 C CA . LEU A 1 176 ? 4.551 -32.219 -28.391 1 93.75 176 LEU A CA 1
ATOM 1326 C C . LEU A 1 176 ? 5.703 -31.703 -27.531 1 93.75 176 LEU A C 1
ATOM 1328 O O . LEU A 1 176 ? 5.582 -31.609 -26.312 1 93.75 176 LEU A O 1
ATOM 1332 N N . LEU A 1 177 ? 6.797 -31.391 -28.109 1 94.44 177 LEU A N 1
ATOM 1333 C CA . LEU A 1 177 ? 7.965 -30.891 -27.406 1 94.44 177 LEU A CA 1
ATOM 1334 C C . LEU A 1 177 ? 7.684 -29.516 -26.812 1 94.44 177 LEU A C 1
ATOM 1336 O O . LEU A 1 177 ? 8.18 -29.188 -25.734 1 94.44 177 LEU A O 1
ATOM 1340 N N . VAL A 1 178 ? 6.922 -28.781 -27.578 1 93.56 178 VAL A N 1
ATOM 1341 C CA . VAL A 1 178 ? 6.535 -27.453 -27.109 1 93.56 178 VAL A CA 1
ATOM 1342 C C . VAL A 1 178 ? 5.727 -27.578 -25.812 1 93.56 178 VAL A C 1
ATOM 1344 O O . VAL A 1 178 ? 5.996 -26.891 -24.828 1 93.56 178 VAL A O 1
ATOM 1347 N N . ALA A 1 179 ? 4.82 -28.5 -25.812 1 96.38 179 ALA A N 1
ATOM 1348 C CA . ALA A 1 179 ? 3.949 -28.703 -24.656 1 96.38 179 ALA A CA 1
ATOM 1349 C C . ALA A 1 179 ? 4.754 -29.141 -23.438 1 96.38 179 ALA A C 1
ATOM 1351 O O . ALA A 1 179 ? 4.551 -28.609 -22.328 1 96.38 179 ALA A O 1
ATOM 1352 N N . ILE A 1 180 ? 5.656 -30 -23.656 1 97.19 180 ILE A N 1
ATOM 1353 C CA . ILE A 1 180 ? 6.473 -30.516 -22.562 1 97.19 180 ILE A CA 1
ATOM 1354 C C . ILE A 1 180 ? 7.383 -29.391 -22.047 1 97.19 180 ILE A C 1
ATOM 1356 O O . ILE A 1 180 ? 7.457 -29.156 -20.828 1 97.19 180 ILE A O 1
ATOM 1360 N N . ALA A 1 181 ? 8.031 -28.75 -22.938 1 96.56 181 ALA A N 1
ATOM 1361 C CA . ALA A 1 181 ? 8.984 -27.703 -22.562 1 96.56 181 ALA A CA 1
ATOM 1362 C C . ALA A 1 181 ? 8.297 -26.578 -21.812 1 96.56 181 ALA A C 1
ATOM 1364 O O . ALA A 1 181 ? 8.797 -26.109 -20.797 1 96.56 181 ALA A O 1
ATOM 1365 N N . LEU A 1 182 ? 7.176 -26.141 -22.297 1 96.25 182 LEU A N 1
ATOM 1366 C CA . LEU A 1 182 ? 6.469 -25.031 -21.656 1 96.25 182 LEU A CA 1
ATOM 1367 C C . LEU A 1 182 ? 5.883 -25.469 -20.312 1 96.25 182 LEU A C 1
ATOM 1369 O O . LEU A 1 182 ? 5.82 -24.656 -19.391 1 96.25 182 LEU A O 1
ATOM 1373 N N . CYS A 1 183 ? 5.453 -26.656 -20.266 1 97.62 183 CYS A N 1
ATOM 1374 C CA . CYS A 1 183 ? 4.949 -27.172 -19 1 97.62 183 CYS A CA 1
ATOM 1375 C C . CYS A 1 183 ? 6.027 -27.141 -17.922 1 97.62 183 CYS A C 1
ATOM 1377 O O . CYS A 1 183 ? 5.801 -26.641 -16.812 1 97.62 183 CYS A O 1
ATOM 1379 N N . VAL A 1 184 ? 7.16 -27.578 -18.266 1 97.44 184 VAL A N 1
ATOM 1380 C CA . VAL A 1 184 ? 8.289 -27.625 -17.344 1 97.44 184 VAL A CA 1
ATOM 1381 C C . VAL A 1 184 ? 8.742 -26.203 -17.016 1 97.44 184 VAL A C 1
ATOM 1383 O O . VAL A 1 184 ? 8.992 -25.875 -15.859 1 97.44 184 VAL A O 1
ATOM 1386 N N . LEU A 1 185 ? 8.836 -25.438 -17.984 1 96.25 185 LEU A N 1
ATOM 1387 C CA . LEU A 1 185 ? 9.328 -24.062 -17.812 1 96.25 185 LEU A CA 1
ATOM 1388 C C . LEU A 1 185 ? 8.406 -23.266 -16.891 1 96.25 185 LEU A C 1
ATOM 1390 O O . LEU A 1 185 ? 8.867 -22.609 -15.961 1 96.25 185 LEU A O 1
ATOM 1394 N N . PHE A 1 186 ? 7.121 -23.328 -17.109 1 96.31 186 PHE A N 1
ATOM 1395 C CA . PHE A 1 186 ? 6.172 -22.547 -16.328 1 96.31 186 PHE A CA 1
ATOM 1396 C C . PHE A 1 186 ? 6.035 -23.109 -14.922 1 96.31 186 PHE A C 1
ATOM 1398 O O . PHE A 1 186 ? 5.738 -22.375 -13.984 1 96.31 186 PHE A O 1
ATOM 1405 N N . ALA A 1 187 ? 6.297 -24.406 -14.805 1 97.56 187 ALA A N 1
ATOM 1406 C CA . ALA A 1 187 ? 6.371 -24.969 -13.461 1 97.56 187 ALA A CA 1
ATOM 1407 C C . ALA A 1 187 ? 7.523 -24.359 -12.672 1 97.56 187 ALA A C 1
ATOM 1409 O O . ALA A 1 187 ? 7.383 -24.062 -11.477 1 97.56 187 ALA A O 1
ATOM 1410 N N . PHE A 1 188 ? 8.57 -24.156 -13.336 1 96.69 188 PHE A N 1
ATOM 1411 C CA . PHE A 1 188 ? 9.742 -23.578 -12.703 1 96.69 188 PHE A CA 1
ATOM 1412 C C . PHE A 1 188 ? 9.57 -22.078 -12.508 1 96.69 188 PHE A C 1
ATOM 1414 O O . PHE A 1 188 ? 9.922 -21.531 -11.461 1 96.69 188 PHE A O 1
ATOM 1421 N N . LEU A 1 189 ? 9.039 -21.406 -13.469 1 94.56 189 LEU A N 1
ATOM 1422 C CA . LEU A 1 189 ? 8.914 -19.953 -13.461 1 94.56 189 LEU A CA 1
ATOM 1423 C C . LEU A 1 189 ? 7.996 -19.5 -12.336 1 94.56 189 LEU A C 1
ATOM 1425 O O . LEU A 1 189 ? 8.266 -18.484 -11.695 1 94.56 189 LEU A O 1
ATOM 1429 N N . ILE A 1 190 ? 6.941 -20.219 -12.094 1 95.06 190 ILE A N 1
ATOM 1430 C CA . ILE A 1 190 ? 5.988 -19.828 -11.062 1 95.06 190 ILE A CA 1
ATOM 1431 C C . ILE A 1 190 ? 6.66 -19.859 -9.695 1 95.06 190 ILE A C 1
ATOM 1433 O O . ILE A 1 190 ? 6.242 -19.156 -8.773 1 95.06 190 ILE A O 1
ATOM 1437 N N . LEU A 1 191 ? 7.703 -20.656 -9.578 1 95.88 191 LEU A N 1
ATOM 1438 C CA . LEU A 1 191 ? 8.453 -20.781 -8.336 1 95.88 191 LEU A CA 1
ATOM 1439 C C . LEU A 1 191 ? 9.648 -19.828 -8.328 1 95.88 191 LEU A C 1
ATOM 1441 O O . LEU A 1 191 ? 10.531 -19.953 -7.473 1 95.88 191 LEU A O 1
ATOM 1445 N N . SER A 1 192 ? 9.75 -18.922 -9.273 1 92.75 192 SER A N 1
ATOM 1446 C CA . SER A 1 192 ? 10.797 -17.906 -9.383 1 92.75 192 SER A CA 1
ATOM 1447 C C . SER A 1 192 ? 10.219 -16.5 -9.242 1 92.75 192 SER A C 1
ATOM 1449 O O . SER A 1 192 ? 9 -16.328 -9.156 1 92.75 192 SER A O 1
ATOM 1451 N N . PRO A 1 193 ? 11.062 -15.539 -9.164 1 91.62 193 PRO A N 1
ATOM 1452 C CA . PRO A 1 193 ? 10.586 -14.156 -9.062 1 91.62 193 PRO A CA 1
ATOM 1453 C C . PRO A 1 193 ? 10.148 -13.586 -10.414 1 91.62 193 PRO A C 1
ATOM 1455 O O . PRO A 1 193 ? 10.156 -12.367 -10.602 1 91.62 193 PRO A O 1
ATOM 1458 N N . ILE A 1 194 ? 9.836 -14.352 -11.312 1 89.94 194 ILE A N 1
ATOM 1459 C CA . ILE A 1 194 ? 9.359 -13.93 -12.617 1 89.94 194 ILE A CA 1
ATOM 1460 C C . ILE A 1 194 ? 7.844 -14.102 -12.695 1 89.94 194 ILE A C 1
ATOM 1462 O O . ILE A 1 194 ? 7.309 -15.125 -12.281 1 89.94 194 ILE A O 1
ATOM 1466 N N . THR A 1 195 ? 7.242 -13.078 -13.125 1 85.44 195 THR A N 1
ATOM 1467 C CA . THR A 1 195 ? 5.793 -13.133 -13.258 1 85.44 195 THR A CA 1
ATOM 1468 C C . THR A 1 195 ? 5.387 -14.023 -14.43 1 85.44 195 THR A C 1
ATOM 1470 O O . THR A 1 195 ? 5.758 -13.75 -15.578 1 85.44 195 THR A O 1
ATOM 1473 N N . THR A 1 196 ? 4.629 -14.992 -14.117 1 89 196 THR A N 1
ATOM 1474 C CA . THR A 1 196 ? 4.188 -15.906 -15.164 1 89 196 THR A CA 1
ATOM 1475 C C . THR A 1 196 ? 3.049 -15.297 -15.977 1 89 196 THR A C 1
ATOM 1477 O O . THR A 1 196 ? 3.008 -15.438 -17.203 1 89 196 THR A O 1
ATOM 1480 N N . VAL A 1 197 ? 2.191 -14.602 -15.312 1 83.31 197 VAL A N 1
ATOM 1481 C CA . VAL A 1 197 ? 1.081 -13.945 -15.992 1 83.31 197 VAL A CA 1
ATOM 1482 C C . VAL A 1 197 ? 1.617 -12.859 -16.938 1 83.31 197 VAL A C 1
ATOM 1484 O O . VAL A 1 197 ? 1.203 -12.773 -18.094 1 83.31 197 VAL A O 1
ATOM 1487 N N . GLY A 1 198 ? 2.49 -12.07 -16.438 1 81.62 198 GLY A N 1
ATOM 1488 C CA . GLY A 1 198 ? 3.088 -11.031 -17.266 1 81.62 198 GLY A CA 1
ATOM 1489 C C . GLY A 1 198 ? 3.805 -11.57 -18.484 1 81.62 198 GLY A C 1
ATOM 1490 O O . GLY A 1 198 ? 3.691 -11 -19.578 1 81.62 198 GLY A O 1
ATOM 1491 N N . LEU A 1 199 ? 4.465 -12.617 -18.312 1 87 199 LEU A N 1
ATOM 1492 C CA . LEU A 1 199 ? 5.219 -13.219 -19.406 1 87 199 LEU A CA 1
ATOM 1493 C C . LEU A 1 199 ? 4.281 -13.797 -20.453 1 87 199 LEU A C 1
ATOM 1495 O O . LEU A 1 199 ? 4.488 -13.594 -21.656 1 87 199 LEU A O 1
ATOM 1499 N N . ALA A 1 200 ? 3.322 -14.523 -20.016 1 89.19 200 ALA A N 1
ATOM 1500 C CA . ALA A 1 200 ? 2.363 -15.133 -20.938 1 89.19 200 ALA A CA 1
ATOM 1501 C C . ALA A 1 200 ? 1.651 -14.07 -21.766 1 89.19 200 ALA A C 1
ATOM 1503 O O . ALA A 1 200 ? 1.42 -14.266 -22.953 1 89.19 200 ALA A O 1
ATOM 1504 N N . LEU A 1 201 ? 1.355 -12.977 -21.172 1 83.88 201 LEU A N 1
ATOM 1505 C CA . LEU A 1 201 ? 0.705 -11.875 -21.875 1 83.88 201 LEU A CA 1
ATOM 1506 C C . LEU A 1 201 ? 1.664 -11.211 -22.859 1 83.88 201 LEU A C 1
ATOM 1508 O O . LEU A 1 2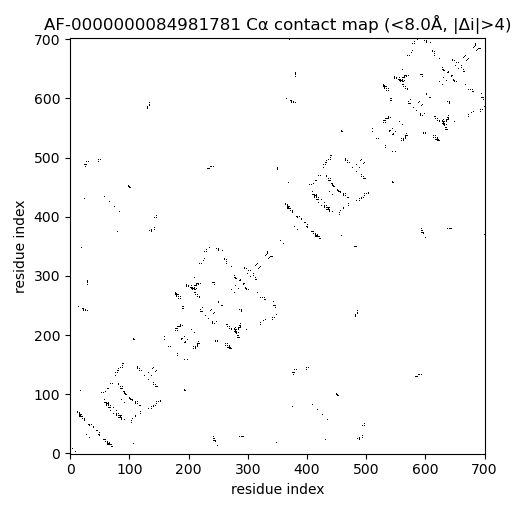01 ? 1.277 -10.875 -23.969 1 83.88 201 LEU A O 1
ATOM 1512 N N . ALA A 1 202 ? 2.828 -11.047 -22.469 1 82.06 202 ALA A N 1
ATOM 1513 C CA . ALA A 1 202 ? 3.828 -10.367 -23.297 1 82.06 202 ALA A CA 1
ATOM 1514 C C . ALA A 1 202 ? 4.07 -11.117 -24.594 1 82.06 202 ALA A C 1
ATOM 1516 O O . ALA A 1 202 ? 4.301 -10.5 -25.641 1 82.06 202 ALA A O 1
ATOM 1517 N N . ILE A 1 203 ? 3.973 -12.406 -24.531 1 85.69 203 ILE A N 1
ATOM 1518 C CA . ILE A 1 203 ? 4.273 -13.18 -25.734 1 85.69 203 ILE A CA 1
ATOM 1519 C C . ILE A 1 203 ? 2.975 -13.703 -26.344 1 85.69 203 ILE A C 1
ATOM 1521 O O . ILE A 1 203 ? 3.002 -14.531 -27.266 1 85.69 203 ILE A O 1
ATOM 1525 N N . SER A 1 204 ? 1.846 -13.32 -25.812 1 87.88 204 SER A N 1
ATOM 1526 C CA . SER A 1 204 ? 0.527 -13.734 -26.297 1 87.88 204 SER A CA 1
ATOM 1527 C C . SER A 1 204 ? 0.425 -15.25 -26.391 1 87.88 204 SER A C 1
ATOM 1529 O O . SER A 1 204 ? 0.027 -15.781 -27.438 1 87.88 204 SER A O 1
ATOM 1531 N N . LEU A 1 205 ? 0.828 -15.867 -25.359 1 90.19 205 LEU A N 1
ATOM 1532 C CA . LEU A 1 205 ? 0.828 -17.328 -25.328 1 90.19 205 LEU A CA 1
ATOM 1533 C C . LEU A 1 205 ? -0.597 -17.875 -25.344 1 90.19 205 LEU A C 1
ATOM 1535 O O . LEU A 1 205 ? -1.372 -17.609 -24.422 1 90.19 205 LEU A O 1
ATOM 1539 N N . SER A 1 206 ? -0.92 -18.594 -26.453 1 91.88 206 SER A N 1
ATOM 1540 C CA . SER A 1 206 ? -2.268 -19.141 -26.578 1 91.88 206 SER A CA 1
ATOM 1541 C C . SER A 1 206 ? -2.234 -20.594 -27.047 1 91.88 206 SER A C 1
ATOM 1543 O O . SER A 1 206 ? -1.162 -21.188 -27.172 1 91.88 206 SER A O 1
ATOM 1545 N N . GLY A 1 207 ? -3.428 -21.203 -27.078 1 92.12 207 GLY A N 1
ATOM 1546 C CA . GLY A 1 207 ? -3.535 -22.562 -27.594 1 92.12 207 GLY A CA 1
ATOM 1547 C C . GLY A 1 207 ? -2.957 -23.594 -26.641 1 92.12 207 GLY A C 1
ATOM 1548 O O . GLY A 1 207 ? -3.117 -23.484 -25.422 1 92.12 207 GLY A O 1
ATOM 1549 N N . VAL A 1 208 ? -2.338 -24.562 -27.234 1 93.62 208 VAL A N 1
ATOM 1550 C CA . VAL A 1 208 ? -1.832 -25.703 -26.469 1 93.62 208 VAL A CA 1
ATOM 1551 C C . VAL A 1 208 ? -0.652 -25.25 -25.609 1 93.62 208 VAL A C 1
ATOM 1553 O O . VAL A 1 208 ? -0.462 -25.766 -24.5 1 93.62 208 VAL A O 1
ATOM 1556 N N . GLY A 1 209 ? 0.073 -24.312 -26.141 1 93.5 209 GLY A N 1
ATOM 1557 C CA . GLY A 1 209 ? 1.148 -23.766 -25.328 1 93.5 209 GLY A CA 1
ATOM 1558 C C . GLY A 1 209 ? 0.668 -23.188 -24 1 93.5 209 GLY A C 1
ATOM 1559 O O . GLY A 1 209 ? 1.251 -23.453 -22.953 1 93.5 209 GLY A O 1
ATOM 1560 N N . SER A 1 210 ? -0.377 -22.422 -24.094 1 94.56 210 SER A N 1
ATOM 1561 C CA . SER A 1 210 ? -0.981 -21.828 -22.891 1 94.56 210 SER A CA 1
ATOM 1562 C C . SER A 1 210 ? -1.556 -22.906 -21.984 1 94.56 210 SER A C 1
ATOM 1564 O O . SER A 1 210 ? -1.44 -22.812 -20.75 1 94.56 210 SER A O 1
ATOM 1566 N N . GLY A 1 211 ? -2.156 -23.844 -22.594 1 95.62 211 GLY A N 1
ATOM 1567 C CA . GLY A 1 211 ? -2.672 -24.953 -21.812 1 95.62 211 GLY A CA 1
ATOM 1568 C C . GLY A 1 211 ? -1.588 -25.719 -21.078 1 95.62 211 GLY A C 1
ATOM 1569 O O . GLY A 1 211 ? -1.765 -26.078 -19.906 1 95.62 211 GLY A O 1
ATOM 1570 N N . ALA A 1 212 ? -0.504 -25.953 -21.75 1 96.81 212 ALA A N 1
ATOM 1571 C CA . ALA A 1 212 ? 0.636 -26.641 -21.141 1 96.81 212 ALA A CA 1
ATOM 1572 C C . ALA A 1 212 ? 1.227 -25.812 -20 1 96.81 212 ALA A C 1
ATOM 1574 O O . ALA A 1 212 ? 1.608 -26.359 -18.969 1 96.81 212 ALA A O 1
ATOM 1575 N N . ALA A 1 213 ? 1.317 -24.547 -20.234 1 96.12 213 ALA A N 1
ATOM 1576 C CA . ALA A 1 213 ? 1.807 -23.656 -19.188 1 96.12 213 ALA A CA 1
ATOM 1577 C C . ALA A 1 213 ? 0.926 -23.734 -17.938 1 96.12 213 ALA A C 1
ATOM 1579 O O . ALA A 1 213 ? 1.431 -23.781 -16.812 1 96.12 213 ALA A O 1
ATOM 1580 N N . ASN A 1 214 ? -0.312 -23.797 -18.141 1 96.5 214 ASN A N 1
ATOM 1581 C CA . ASN A 1 214 ? -1.259 -23.922 -17.047 1 96.5 214 ASN A CA 1
ATOM 1582 C C . ASN A 1 214 ? -1.025 -25.219 -16.25 1 96.5 214 ASN A C 1
ATOM 1584 O O . ASN A 1 214 ? -1.069 -25.219 -15.023 1 96.5 214 ASN A O 1
ATOM 1588 N N . LEU A 1 215 ? -0.836 -26.188 -17.016 1 97.75 215 LEU A N 1
ATOM 1589 C CA . LEU A 1 215 ? -0.637 -27.484 -16.375 1 97.75 215 LEU A CA 1
ATOM 1590 C C . LEU A 1 215 ? 0.688 -27.516 -15.617 1 97.75 215 LEU A C 1
ATOM 1592 O O . LEU A 1 215 ? 0.799 -28.188 -14.586 1 97.75 215 LEU A O 1
ATOM 1596 N N . GLY A 1 216 ? 1.686 -26.875 -16.141 1 98.06 216 GLY A N 1
ATOM 1597 C CA . GLY A 1 216 ? 2.936 -26.734 -15.406 1 98.06 216 GLY A CA 1
ATOM 1598 C C . GLY A 1 216 ? 2.77 -26.062 -14.055 1 98.06 216 GLY A C 1
ATOM 1599 O O . GLY A 1 216 ? 3.293 -26.547 -13.055 1 98.06 216 GLY A O 1
ATOM 1600 N N . ILE A 1 217 ? 2.074 -25 -14.078 1 97.25 217 ILE A N 1
ATOM 1601 C CA . ILE A 1 217 ? 1.812 -24.266 -12.844 1 97.25 217 ILE A CA 1
ATOM 1602 C C . ILE A 1 217 ? 0.97 -25.125 -11.906 1 97.25 217 ILE A C 1
ATOM 1604 O O . ILE A 1 217 ? 1.171 -25.109 -10.688 1 97.25 217 ILE A O 1
ATOM 1608 N N . THR A 1 218 ? 0.081 -25.875 -12.469 1 97.69 218 THR A N 1
ATOM 1609 C CA . THR A 1 218 ? -0.729 -26.812 -11.695 1 97.69 218 THR A CA 1
ATOM 1610 C C . THR A 1 218 ? 0.15 -27.859 -11.031 1 97.69 218 THR A C 1
ATOM 1612 O O . THR A 1 218 ? -0.053 -28.203 -9.859 1 97.69 218 THR A O 1
ATOM 1615 N N . ALA A 1 219 ? 1.066 -28.344 -11.797 1 98.12 219 ALA A N 1
ATOM 1616 C CA . ALA A 1 219 ? 2.006 -29.328 -11.258 1 98.12 219 ALA A CA 1
ATOM 1617 C C . ALA A 1 219 ? 2.76 -28.75 -10.062 1 98.12 219 ALA A C 1
ATOM 1619 O O . ALA A 1 219 ? 2.959 -29.453 -9.055 1 98.12 219 ALA A O 1
ATOM 1620 N N . ALA A 1 220 ? 3.162 -27.562 -10.188 1 98 220 ALA A N 1
ATOM 1621 C CA . ALA A 1 220 ? 3.863 -26.906 -9.086 1 98 220 ALA A CA 1
ATOM 1622 C C . ALA A 1 220 ? 2.938 -26.703 -7.887 1 98 220 ALA A C 1
ATOM 1624 O O . ALA A 1 220 ? 3.332 -26.938 -6.742 1 98 220 ALA A O 1
ATOM 1625 N N . ALA A 1 221 ? 1.734 -26.266 -8.133 1 96.88 221 ALA A N 1
ATOM 1626 C CA . ALA A 1 221 ? 0.763 -25.984 -7.082 1 96.88 221 ALA A CA 1
ATOM 1627 C C . ALA A 1 221 ? 0.414 -27.234 -6.297 1 96.88 221 ALA A C 1
ATOM 1629 O O . ALA A 1 221 ? 0.598 -27.297 -5.082 1 96.88 221 ALA A O 1
ATOM 1630 N N . ILE A 1 222 ? 0.015 -28.219 -6.969 1 97.44 222 ILE A N 1
ATOM 1631 C CA . ILE A 1 222 ? -0.384 -29.469 -6.336 1 97.44 222 ILE A CA 1
ATOM 1632 C C . ILE A 1 222 ? 0.849 -30.188 -5.789 1 97.44 222 ILE A C 1
ATOM 1634 O O . ILE A 1 222 ? 0.813 -30.75 -4.691 1 97.44 222 ILE A O 1
ATOM 1638 N N . GLY A 1 223 ? 1.867 -30.172 -6.492 1 97.75 223 GLY A N 1
ATOM 1639 C CA . GLY A 1 223 ? 3.098 -30.828 -6.098 1 97.75 223 GLY A CA 1
ATOM 1640 C C . GLY A 1 223 ? 3.648 -30.328 -4.773 1 97.75 223 GLY A C 1
ATOM 1641 O O . GLY A 1 223 ? 3.85 -31.109 -3.844 1 97.75 223 GLY A O 1
ATOM 1642 N N . TYR A 1 224 ? 3.857 -29.062 -4.723 1 97.31 224 TYR A N 1
ATOM 1643 C CA . TYR A 1 224 ? 4.445 -28.516 -3.506 1 97.31 224 TYR A CA 1
ATOM 1644 C C . TYR A 1 224 ? 3.465 -28.594 -2.34 1 97.31 224 TYR A C 1
ATOM 1646 O O . TYR A 1 224 ? 3.875 -28.734 -1.187 1 97.31 224 TYR A O 1
ATOM 1654 N N . SER A 1 225 ? 2.207 -28.516 -2.604 1 96.5 225 SER A N 1
ATOM 1655 C CA . SER A 1 225 ? 1.196 -28.672 -1.563 1 96.5 225 SER A CA 1
ATOM 1656 C C . SER A 1 225 ? 1.244 -30.078 -0.969 1 96.5 225 SER A C 1
ATOM 1658 O O . SER A 1 225 ? 1.343 -30.25 0.249 1 96.5 225 SER A O 1
ATOM 1660 N N . LEU A 1 226 ? 1.285 -31.078 -1.795 1 97.12 226 LEU A N 1
ATOM 1661 C CA . LEU A 1 226 ? 1.234 -32.469 -1.336 1 97.12 226 LEU A CA 1
ATOM 1662 C C . LEU A 1 226 ? 2.566 -32.875 -0.722 1 97.12 226 LEU A C 1
ATOM 1664 O O . LEU A 1 226 ? 2.596 -33.625 0.248 1 97.12 226 LEU A O 1
ATOM 1668 N N . MET A 1 227 ? 3.617 -32.406 -1.299 1 96.69 227 MET A N 1
ATOM 1669 C CA . MET A 1 227 ? 4.934 -32.75 -0.766 1 96.69 227 MET A CA 1
ATOM 1670 C C . MET A 1 227 ? 5.117 -32.188 0.636 1 96.69 227 MET A C 1
ATOM 1672 O O . MET A 1 227 ? 5.766 -32.781 1.482 1 96.69 227 MET A O 1
ATOM 1676 N N . GLY A 1 228 ? 4.559 -31.031 0.848 1 95.19 228 GLY A N 1
ATOM 1677 C CA . GLY A 1 228 ? 4.695 -30.375 2.139 1 95.19 228 GLY A CA 1
ATOM 1678 C C . GLY A 1 228 ? 3.496 -30.578 3.045 1 95.19 228 GLY A C 1
ATOM 1679 O O . GLY A 1 228 ? 3.393 -29.953 4.102 1 95.19 228 GLY A O 1
ATOM 1680 N N . TRP A 1 229 ? 2.613 -31.5 2.732 1 95.19 229 TRP A N 1
ATOM 1681 C CA . TRP A 1 229 ? 1.313 -31.625 3.381 1 95.19 229 TRP A CA 1
ATOM 1682 C C . TRP A 1 229 ? 1.475 -31.953 4.863 1 95.19 229 TRP A C 1
ATOM 1684 O O . TRP A 1 229 ? 0.706 -31.469 5.699 1 95.19 229 TRP A O 1
ATOM 1694 N N . GLN A 1 230 ? 2.494 -32.656 5.277 1 94.62 230 GLN A N 1
ATOM 1695 C CA . GLN A 1 230 ? 2.645 -33.125 6.645 1 94.62 230 GLN A CA 1
ATOM 1696 C C . GLN A 1 230 ? 3.479 -32.156 7.48 1 94.62 230 GLN A C 1
ATOM 1698 O O . GLN A 1 230 ? 3.416 -32.188 8.711 1 94.62 230 GLN A O 1
ATOM 1703 N N . VAL A 1 231 ? 4.16 -31.328 6.855 1 94.81 231 VAL A N 1
ATOM 1704 C CA . VAL A 1 231 ? 5.098 -30.484 7.598 1 94.81 231 VAL A CA 1
ATOM 1705 C C . VAL A 1 231 ? 4.551 -29.062 7.703 1 94.81 231 VAL A C 1
ATOM 1707 O O . VAL A 1 231 ? 4.957 -28.297 8.586 1 94.81 231 VAL A O 1
ATOM 1710 N N . ASN A 1 232 ? 3.615 -28.734 6.82 1 93.88 232 ASN A N 1
ATOM 1711 C CA . ASN A 1 232 ? 3 -27.422 6.84 1 93.88 232 ASN A CA 1
ATOM 1712 C C . ASN A 1 232 ? 1.561 -27.469 7.336 1 93.88 232 ASN A C 1
ATOM 1714 O O . ASN A 1 232 ? 0.953 -28.547 7.371 1 93.88 232 ASN A O 1
ATOM 1718 N N . ASN A 1 233 ? 1.076 -26.344 7.816 1 90.5 233 ASN A N 1
ATOM 1719 C CA . ASN A 1 233 ? -0.33 -26.297 8.203 1 90.5 233 ASN A CA 1
ATOM 1720 C C . ASN A 1 233 ? -1.249 -26.391 6.988 1 90.5 233 ASN A C 1
ATOM 1722 O O . ASN A 1 233 ? -0.844 -26.078 5.871 1 90.5 233 ASN A O 1
ATOM 1726 N N . THR A 1 234 ? -2.441 -26.844 7.215 1 91.38 234 THR A N 1
ATOM 1727 C CA . THR A 1 234 ? -3.4 -27.109 6.148 1 91.38 234 THR A CA 1
ATOM 1728 C C . THR A 1 234 ? -3.709 -25.828 5.379 1 91.38 234 THR A C 1
ATOM 1730 O O . THR A 1 234 ? -3.902 -25.859 4.16 1 91.38 234 THR A O 1
ATOM 1733 N N . GLY A 1 235 ? -3.734 -24.719 6.023 1 89.19 235 GLY A N 1
ATOM 1734 C CA . GLY A 1 235 ? -3.992 -23.453 5.367 1 89.19 235 GLY A CA 1
ATOM 1735 C C . GLY A 1 235 ? -2.939 -23.078 4.336 1 89.19 235 GLY A C 1
ATOM 1736 O O . GLY A 1 235 ? -3.268 -22.625 3.24 1 89.19 235 GLY A O 1
ATOM 1737 N N . VAL A 1 236 ? -1.732 -23.344 4.727 1 90.75 236 VAL A N 1
ATOM 1738 C CA . VAL A 1 236 ? -0.612 -23.047 3.842 1 90.75 236 VAL A CA 1
ATOM 1739 C C . VAL A 1 236 ? -0.646 -23.969 2.635 1 90.75 236 VAL A C 1
ATOM 1741 O O . VAL A 1 236 ? -0.456 -23.531 1.497 1 90.75 236 VAL A O 1
ATOM 1744 N N . ASN A 1 237 ? -0.949 -25.203 2.91 1 93.94 237 ASN A N 1
ATOM 1745 C CA . ASN A 1 237 ? -1.016 -26.188 1.837 1 93.94 237 ASN A CA 1
ATOM 1746 C C . ASN A 1 237 ? -2.111 -25.844 0.831 1 93.94 237 ASN A C 1
ATOM 1748 O O . ASN A 1 237 ? -1.894 -25.922 -0.38 1 93.94 237 ASN A O 1
ATOM 1752 N N . LEU A 1 238 ? -3.17 -25.422 1.318 1 92.38 238 LEU A N 1
ATOM 1753 C CA . LEU A 1 238 ? -4.273 -25.078 0.429 1 92.38 238 LEU A CA 1
ATOM 1754 C C . LEU A 1 238 ? -3.992 -23.781 -0.303 1 92.38 238 LEU A C 1
ATOM 1756 O O . LEU A 1 238 ? -4.398 -23.609 -1.454 1 92.38 238 LEU A O 1
ATOM 1760 N N . ALA A 1 239 ? -3.301 -22.938 0.381 1 91 239 ALA A N 1
ATOM 1761 C CA . ALA A 1 239 ? -2.93 -21.672 -0.255 1 91 239 ALA A CA 1
ATOM 1762 C C . ALA A 1 239 ? -1.976 -21.906 -1.424 1 91 239 ALA A C 1
ATOM 1764 O O . ALA A 1 239 ? -2.037 -21.203 -2.434 1 91 239 ALA A O 1
ATOM 1765 N N . ILE A 1 240 ? -1.137 -22.859 -1.269 1 93.75 240 ILE A N 1
ATOM 1766 C CA . ILE A 1 240 ? -0.23 -23.219 -2.354 1 93.75 240 ILE A CA 1
ATOM 1767 C C . ILE A 1 240 ? -1.025 -23.797 -3.516 1 93.75 240 ILE A C 1
ATOM 1769 O O . ILE A 1 240 ? -0.82 -23.422 -4.672 1 93.75 240 ILE A O 1
ATOM 1773 N N . MET A 1 241 ? -1.925 -24.594 -3.191 1 93.31 241 MET A N 1
ATOM 1774 C CA . MET A 1 241 ? -2.65 -25.391 -4.184 1 93.31 241 MET A CA 1
ATOM 1775 C C . MET A 1 241 ? -3.684 -24.531 -4.906 1 93.31 241 MET A C 1
ATOM 1777 O O . MET A 1 241 ? -3.805 -24.594 -6.133 1 93.31 241 MET A O 1
ATOM 1781 N N . LEU A 1 242 ? -4.383 -23.688 -4.168 1 89.56 242 LEU A N 1
ATOM 1782 C CA . LEU A 1 242 ? -5.531 -23 -4.734 1 89.56 242 LEU A CA 1
ATOM 1783 C C . LEU A 1 242 ? -5.227 -21.516 -4.938 1 89.56 242 LEU A C 1
ATOM 1785 O O . LEU A 1 242 ? -5.914 -20.844 -5.707 1 89.56 242 LEU A O 1
ATOM 1789 N N . GLY A 1 243 ? -4.281 -21.062 -4.219 1 88.38 243 GLY A N 1
ATOM 1790 C CA . GLY A 1 243 ? -3.904 -19.672 -4.328 1 88.38 243 GLY A CA 1
ATOM 1791 C C . GLY A 1 243 ? -2.781 -19.422 -5.32 1 88.38 243 GLY A C 1
ATOM 1792 O O . GLY A 1 243 ? -3.031 -19.094 -6.48 1 88.38 243 GLY A O 1
ATOM 1793 N N . SER A 1 244 ? -1.556 -19.672 -4.793 1 89.19 244 SER A N 1
ATOM 1794 C CA . SER A 1 244 ? -0.397 -19.5 -5.664 1 89.19 244 SER A CA 1
ATOM 1795 C C . SER A 1 244 ? 0.789 -20.328 -5.176 1 89.19 244 SER A C 1
ATOM 1797 O O . SER A 1 244 ? 1.191 -20.219 -4.016 1 89.19 244 SER A O 1
ATOM 1799 N N . PRO A 1 245 ? 1.271 -21.062 -6.105 1 94.31 245 PRO A N 1
ATOM 1800 C CA . PRO A 1 245 ? 2.459 -21.844 -5.734 1 94.31 245 PRO A CA 1
ATOM 1801 C C . PRO A 1 245 ? 3.668 -20.953 -5.438 1 94.31 245 PRO A C 1
ATOM 1803 O O . PRO A 1 245 ? 4.676 -21.438 -4.91 1 94.31 245 PRO A O 1
ATOM 1806 N N . LYS A 1 246 ? 3.574 -19.672 -5.676 1 92.31 246 LYS A N 1
ATOM 1807 C CA . LYS A 1 246 ? 4.668 -18.75 -5.406 1 92.31 246 LYS A CA 1
ATOM 1808 C C . LYS A 1 246 ? 5.031 -18.734 -3.926 1 92.31 246 LYS A C 1
ATOM 1810 O O . LYS A 1 246 ? 6.137 -18.344 -3.553 1 92.31 246 LYS A O 1
ATOM 1815 N N . ILE A 1 247 ? 4.113 -19.156 -3.152 1 91.44 247 ILE A N 1
ATOM 1816 C CA . ILE A 1 247 ? 4.34 -19.266 -1.715 1 91.44 247 ILE A CA 1
ATOM 1817 C C . ILE A 1 247 ? 5.539 -20.172 -1.447 1 91.44 247 ILE A C 1
ATOM 1819 O O . ILE A 1 247 ? 6.258 -20 -0.461 1 91.44 247 ILE A O 1
ATOM 1823 N N . ALA A 1 248 ? 5.801 -21.078 -2.344 1 95 248 ALA A N 1
ATOM 1824 C CA . ALA A 1 248 ? 6.836 -22.094 -2.145 1 95 248 ALA A CA 1
ATOM 1825 C C . ALA A 1 248 ? 8.156 -21.656 -2.771 1 95 248 ALA A C 1
ATOM 1827 O O . ALA A 1 248 ? 9.125 -22.422 -2.787 1 95 248 ALA A O 1
ATOM 1828 N N . MET A 1 249 ? 8.219 -20.406 -3.197 1 94.88 249 MET A N 1
ATOM 1829 C CA . MET A 1 249 ? 9.422 -19.891 -3.85 1 94.88 249 MET A CA 1
ATOM 1830 C C . MET A 1 249 ? 10.641 -20.031 -2.943 1 94.88 249 MET A C 1
ATOM 1832 O O . MET A 1 249 ? 11.703 -20.469 -3.393 1 94.88 249 MET A O 1
ATOM 1836 N N . PRO A 1 250 ? 10.523 -19.781 -1.622 1 94 250 PRO A N 1
ATOM 1837 C CA . PRO A 1 250 ? 11.703 -19.922 -0.768 1 94 250 PRO A CA 1
ATOM 1838 C C . PRO A 1 250 ? 12.18 -21.375 -0.654 1 94 250 PRO A C 1
ATOM 1840 O O . PRO A 1 250 ? 13.367 -21.625 -0.442 1 94 250 PRO A O 1
ATOM 1843 N N . VAL A 1 251 ? 11.289 -22.312 -0.875 1 95.69 251 VAL A N 1
ATOM 1844 C CA . VAL A 1 251 ? 11.625 -23.719 -0.749 1 95.69 251 VAL A CA 1
ATOM 1845 C C . VAL A 1 251 ? 12.594 -24.125 -1.856 1 95.69 251 VAL A C 1
ATOM 1847 O O . VAL A 1 251 ? 13.625 -24.734 -1.59 1 95.69 251 VAL A O 1
ATOM 1850 N N . ILE A 1 252 ? 12.266 -23.75 -2.996 1 95.25 252 ILE A N 1
ATOM 1851 C CA . ILE A 1 252 ? 13.117 -24.125 -4.121 1 95.25 252 ILE A CA 1
ATOM 1852 C C . ILE A 1 252 ? 14.43 -23.344 -4.051 1 95.25 252 ILE A C 1
ATOM 1854 O O . ILE A 1 252 ? 15.484 -23.875 -4.422 1 95.25 252 ILE A O 1
ATOM 1858 N N . ALA A 1 253 ? 14.367 -22.172 -3.611 1 93.81 253 ALA A N 1
ATOM 1859 C CA . ALA A 1 253 ? 15.586 -21.391 -3.469 1 93.81 253 ALA A CA 1
ATOM 1860 C C . ALA A 1 253 ? 16.516 -22 -2.432 1 93.81 253 ALA A C 1
ATOM 1862 O O . ALA A 1 253 ? 17.75 -21.922 -2.57 1 93.81 253 ALA A O 1
ATOM 1863 N N . ARG A 1 254 ? 15.984 -22.594 -1.438 1 94 254 ARG A N 1
ATOM 1864 C CA . ARG A 1 254 ? 16.766 -23.234 -0.386 1 94 254 ARG A CA 1
ATOM 1865 C C . ARG A 1 254 ? 17.359 -24.547 -0.873 1 94 254 ARG A C 1
ATOM 1867 O O . ARG A 1 254 ? 18.5 -24.875 -0.543 1 94 254 ARG A O 1
ATOM 1874 N N . ASN A 1 255 ? 16.531 -25.25 -1.553 1 95.56 255 ASN A N 1
ATOM 1875 C CA . ASN A 1 255 ? 16.938 -26.562 -2.053 1 95.56 255 ASN A CA 1
ATOM 1876 C C . ASN A 1 255 ? 16.312 -26.875 -3.404 1 95.56 255 ASN A C 1
ATOM 1878 O O . ASN A 1 255 ? 15.195 -27.406 -3.465 1 95.56 255 ASN A O 1
ATOM 1882 N N . VAL A 1 256 ? 17.062 -26.719 -4.457 1 96.44 256 VAL A N 1
ATOM 1883 C CA . VAL A 1 256 ? 16.562 -26.828 -5.824 1 96.44 256 VAL A CA 1
ATOM 1884 C C . VAL A 1 256 ? 16.141 -28.266 -6.109 1 96.44 256 VAL A C 1
ATOM 1886 O O . VAL A 1 256 ? 15.328 -28.516 -7 1 96.44 256 VAL A O 1
ATOM 1889 N N . LYS A 1 257 ? 16.578 -29.25 -5.336 1 97.44 257 LYS A N 1
ATOM 1890 C CA . LYS A 1 257 ? 16.234 -30.656 -5.543 1 97.44 257 LYS A CA 1
ATOM 1891 C C . LYS A 1 257 ? 14.758 -30.906 -5.285 1 97.44 257 LYS A C 1
ATOM 1893 O O . LYS A 1 257 ? 14.203 -31.891 -5.746 1 97.44 257 LYS A O 1
ATOM 1898 N N . THR A 1 258 ? 14.203 -29.984 -4.535 1 97.5 258 THR A N 1
ATOM 1899 C CA . THR A 1 258 ? 12.789 -30.141 -4.23 1 97.5 258 THR A CA 1
ATOM 1900 C C . THR A 1 258 ? 11.945 -30.078 -5.504 1 97.5 258 THR A C 1
ATOM 1902 O O . THR A 1 258 ? 10.781 -30.484 -5.512 1 97.5 258 THR A O 1
ATOM 1905 N N . PHE A 1 259 ? 12.578 -29.578 -6.586 1 98.06 259 PHE A N 1
ATOM 1906 C CA . PHE A 1 259 ? 11.867 -29.406 -7.848 1 98.06 259 PHE A CA 1
ATOM 1907 C C . PHE A 1 259 ? 11.844 -30.719 -8.633 1 98.06 259 PHE A C 1
ATOM 1909 O O . PHE A 1 259 ? 11.047 -30.875 -9.555 1 98.06 259 PHE A O 1
ATOM 1916 N N . ILE A 1 260 ? 12.516 -31.688 -8.297 1 97.81 260 ILE A N 1
ATOM 1917 C CA . ILE A 1 260 ? 12.711 -32.906 -9.07 1 97.81 260 ILE A CA 1
ATOM 1918 C C . ILE A 1 260 ? 11.383 -33.625 -9.219 1 97.81 260 ILE A C 1
ATOM 1920 O O . ILE A 1 260 ? 11 -34.031 -10.328 1 97.81 260 ILE A O 1
ATOM 1924 N N . PRO A 1 261 ? 10.656 -33.844 -8.102 1 97.56 261 PRO A N 1
ATOM 1925 C CA . PRO A 1 261 ? 9.359 -34.5 -8.289 1 97.56 261 PRO A CA 1
ATOM 1926 C C . PRO A 1 261 ? 8.414 -33.688 -9.172 1 97.56 261 PRO A C 1
ATOM 1928 O O . PRO A 1 261 ? 7.652 -34.25 -9.953 1 97.56 261 PRO A O 1
ATOM 1931 N N . ILE A 1 262 ? 8.43 -32.406 -9.055 1 97.94 262 ILE A N 1
ATOM 1932 C CA . ILE A 1 262 ? 7.562 -31.516 -9.82 1 97.94 262 ILE A CA 1
ATOM 1933 C C . ILE A 1 262 ? 7.969 -31.531 -11.289 1 97.94 262 ILE A C 1
ATOM 1935 O O . ILE A 1 262 ? 7.109 -31.516 -12.18 1 97.94 262 ILE A O 1
ATOM 1939 N N . LEU A 1 263 ? 9.266 -31.562 -11.492 1 98.19 263 LEU A N 1
ATOM 1940 C CA . LEU A 1 263 ? 9.797 -31.688 -12.852 1 98.19 263 LEU A CA 1
ATOM 1941 C C . LEU A 1 263 ? 9.25 -32.938 -13.531 1 98.19 263 LEU A C 1
ATOM 1943 O O . LEU A 1 263 ? 8.797 -32.875 -14.68 1 98.19 263 LEU A O 1
ATOM 1947 N N . SER A 1 264 ? 9.266 -34.031 -12.844 1 98.38 264 SER A N 1
ATOM 1948 C CA . SER A 1 264 ? 8.773 -35.281 -13.375 1 98.38 264 SER A CA 1
ATOM 1949 C C . SER A 1 264 ? 7.281 -35.219 -13.68 1 98.38 264 SER A C 1
ATOM 1951 O O . SER A 1 264 ? 6.84 -35.656 -14.742 1 98.38 264 SER A O 1
ATOM 1953 N N . THR A 1 265 ? 6.551 -34.688 -12.75 1 98.5 265 THR A N 1
ATOM 1954 C CA . THR A 1 265 ? 5.113 -34.531 -12.945 1 98.5 265 THR A CA 1
ATOM 1955 C C . THR A 1 265 ? 4.832 -33.625 -14.148 1 98.5 265 THR A C 1
ATOM 1957 O O . THR A 1 265 ? 3.943 -33.906 -14.953 1 98.5 265 THR A O 1
ATOM 1960 N N . SER A 1 266 ? 5.609 -32.531 -14.289 1 98.44 266 SER A N 1
ATOM 1961 C CA . SER A 1 266 ? 5.383 -31.562 -15.352 1 98.44 266 SER A CA 1
ATOM 1962 C C . SER A 1 266 ? 5.672 -32.156 -16.719 1 98.44 266 SER A C 1
ATOM 1964 O O . SER A 1 266 ? 5.004 -31.828 -17.703 1 98.44 266 SER A O 1
ATOM 1966 N N . ILE A 1 267 ? 6.637 -33.031 -16.812 1 98.31 267 ILE A N 1
ATOM 1967 C CA . ILE A 1 267 ? 6.949 -33.688 -18.078 1 98.31 267 ILE A CA 1
ATOM 1968 C C . ILE A 1 267 ? 5.754 -34.531 -18.531 1 98.31 267 ILE A C 1
ATOM 1970 O O . ILE A 1 267 ? 5.324 -34.438 -19.672 1 98.31 267 ILE A O 1
ATOM 1974 N N . VAL A 1 268 ? 5.199 -35.281 -17.625 1 98.56 268 VAL A N 1
ATOM 1975 C CA . VAL A 1 268 ? 4.078 -36.156 -17.953 1 98.56 268 VAL A CA 1
ATOM 1976 C C . VAL A 1 268 ? 2.852 -35.312 -18.297 1 98.56 268 VAL A C 1
ATOM 1978 O O . VAL A 1 268 ? 2.141 -35.625 -19.266 1 98.56 268 VAL A O 1
ATOM 1981 N N . LEU A 1 269 ? 2.604 -34.281 -17.562 1 98.56 269 LEU A N 1
ATOM 1982 C CA . LEU A 1 269 ? 1.452 -33.406 -17.828 1 98.56 269 LEU A CA 1
ATOM 1983 C C . LEU A 1 269 ? 1.605 -32.688 -19.156 1 98.56 269 LEU A C 1
ATOM 1985 O O . LEU A 1 269 ? 0.615 -32.438 -19.844 1 98.56 269 LEU A O 1
ATOM 1989 N N . GLY A 1 270 ? 2.875 -32.344 -19.484 1 98.06 270 GLY A N 1
ATOM 1990 C CA . GLY A 1 270 ? 3.113 -31.781 -20.797 1 98.06 270 GLY A CA 1
ATOM 1991 C C . GLY A 1 270 ? 2.686 -32.688 -21.922 1 98.06 270 GLY A C 1
ATOM 1992 O O . GLY A 1 270 ? 2.111 -32.25 -22.922 1 98.06 270 GLY A O 1
ATOM 1993 N N . VAL A 1 271 ? 2.928 -33.969 -21.766 1 98.06 271 VAL A N 1
ATOM 1994 C CA . VAL A 1 271 ? 2.516 -34.969 -22.766 1 98.06 271 VAL A CA 1
ATOM 1995 C C . VAL A 1 271 ? 0.991 -35.031 -22.812 1 98.06 271 VAL A C 1
ATOM 1997 O O . VAL A 1 271 ? 0.406 -35.062 -23.906 1 98.06 271 VAL A O 1
ATOM 2000 N N . LEU A 1 272 ? 0.361 -35.031 -21.703 1 98.12 272 LEU A N 1
ATOM 2001 C CA . LEU A 1 272 ? -1.095 -35.094 -21.641 1 98.12 272 LEU A CA 1
ATOM 2002 C C . LEU A 1 272 ? -1.728 -33.875 -22.25 1 98.12 272 LEU A C 1
ATOM 2004 O O . LEU A 1 272 ? -2.799 -33.938 -22.859 1 98.12 272 LEU A O 1
ATOM 2008 N N . ALA A 1 273 ? -1.051 -32.75 -22.031 1 97.38 273 ALA A N 1
ATOM 2009 C CA . ALA A 1 273 ? -1.549 -31.516 -22.625 1 97.38 273 ALA A CA 1
ATOM 2010 C C . ALA A 1 273 ? -1.633 -31.625 -24.156 1 97.38 273 ALA A C 1
ATOM 2012 O O . ALA A 1 273 ? -2.588 -31.141 -24.766 1 97.38 273 ALA A O 1
ATOM 2013 N N . SER A 1 274 ? -0.595 -32.219 -24.703 1 95.75 274 SER A N 1
ATOM 2014 C CA . SER A 1 274 ? -0.542 -32.375 -26.156 1 95.75 274 SER A CA 1
ATOM 2015 C C . SER A 1 274 ? -1.558 -33.406 -26.625 1 95.75 274 SER A C 1
ATOM 2017 O O . SER A 1 274 ? -2.246 -33.219 -27.625 1 95.75 274 SER A O 1
ATOM 2019 N N . ILE A 1 275 ? -1.706 -34.5 -25.938 1 96.38 275 ILE A N 1
ATOM 2020 C CA . ILE A 1 275 ? -2.572 -35.594 -26.312 1 96.38 275 ILE A CA 1
ATOM 2021 C C . ILE A 1 275 ? -4.031 -35.156 -26.266 1 96.38 275 ILE A C 1
ATOM 2023 O O . ILE A 1 275 ? -4.816 -35.469 -27.156 1 96.38 275 ILE A O 1
ATOM 2027 N N . PHE A 1 276 ? -4.383 -34.438 -25.266 1 96.62 276 PHE A N 1
ATOM 2028 C CA . PHE A 1 276 ? -5.781 -34.094 -25.047 1 96.62 276 PHE A CA 1
ATOM 2029 C C . PHE A 1 276 ? -6.059 -32.688 -25.547 1 96.62 276 PHE A C 1
ATOM 2031 O O . PHE A 1 276 ? -7.152 -32.156 -25.344 1 96.62 276 PHE A O 1
ATOM 2038 N N . ASN A 1 277 ? -5.121 -32.031 -26.125 1 95.31 277 ASN A N 1
ATOM 2039 C CA . ASN A 1 277 ? -5.254 -30.719 -26.688 1 95.31 277 ASN A CA 1
ATOM 2040 C C . ASN A 1 277 ? -5.789 -29.719 -25.672 1 95.31 277 ASN A C 1
ATOM 2042 O O . ASN A 1 277 ? -6.805 -29.062 -25.906 1 95.31 277 ASN A O 1
ATOM 2046 N N . ILE A 1 278 ? -5.102 -29.672 -24.594 1 96.69 278 ILE A N 1
ATOM 2047 C CA . ILE A 1 278 ? -5.453 -28.703 -23.562 1 96.69 278 ILE A CA 1
ATOM 2048 C C . ILE A 1 278 ? -5.055 -27.297 -24.031 1 96.69 278 ILE A C 1
ATOM 2050 O O . ILE A 1 278 ? -3.891 -27.062 -24.359 1 96.69 278 ILE A O 1
ATOM 2054 N N . VAL A 1 279 ? -6.008 -26.375 -24 1 95.69 279 VAL A N 1
ATOM 2055 C CA . VAL A 1 279 ? -5.746 -25.047 -24.547 1 95.69 279 VAL A CA 1
ATOM 2056 C C . VAL A 1 279 ? -6.035 -23.984 -23.484 1 95.69 279 VAL A C 1
ATOM 2058 O O . VAL A 1 279 ? -6.688 -24.266 -22.469 1 95.69 279 VAL A O 1
ATOM 2061 N N . GLY A 1 280 ? -5.488 -22.812 -23.734 1 94 280 GLY A N 1
ATOM 2062 C CA . GLY A 1 280 ? -5.699 -21.672 -22.859 1 94 280 GLY A CA 1
ATOM 2063 C C . GLY A 1 280 ? -5.5 -20.344 -23.562 1 94 280 GLY A C 1
ATOM 2064 O O . GLY A 1 280 ? -5.395 -20.297 -24.797 1 94 280 GLY A O 1
ATOM 2065 N N . THR A 1 281 ? -5.621 -19.281 -22.766 1 90.88 281 THR A N 1
ATOM 2066 C CA . THR A 1 281 ? -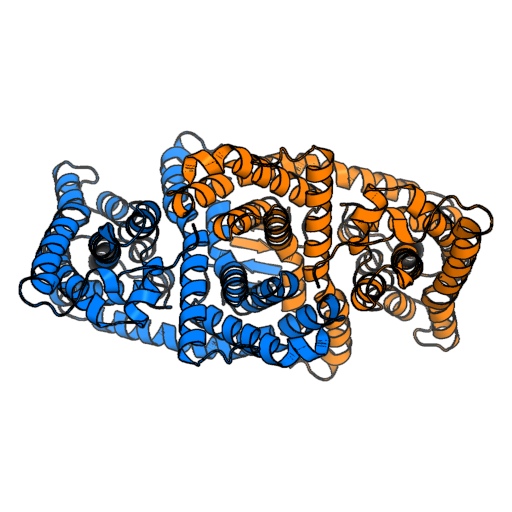5.414 -17.922 -23.234 1 90.88 281 THR A CA 1
ATOM 2067 C C . THR A 1 281 ? -4.168 -17.312 -22.594 1 90.88 281 THR A C 1
ATOM 2069 O O . THR A 1 281 ? -3.641 -17.844 -21.625 1 90.88 281 THR A O 1
ATOM 2072 N N . PRO A 1 282 ? -3.713 -16.266 -23.219 1 87.88 282 PRO A N 1
ATOM 2073 C CA . PRO A 1 282 ? -2.574 -15.586 -22.594 1 87.88 282 PRO A CA 1
ATOM 2074 C C . PRO A 1 282 ? -2.844 -15.203 -21.141 1 87.88 282 PRO A C 1
ATOM 2076 O O . PRO A 1 282 ? -1.946 -15.289 -20.297 1 87.88 282 PRO A O 1
ATOM 2079 N N . MET A 1 283 ? -4.02 -14.898 -20.797 1 78.81 283 MET A N 1
ATOM 2080 C CA . MET A 1 283 ? -4.379 -14.5 -19.438 1 78.81 283 MET A CA 1
ATOM 2081 C C . MET A 1 283 ? -4.422 -15.711 -18.516 1 78.81 283 MET A C 1
ATOM 2083 O O . MET A 1 283 ? -3.984 -15.625 -17.359 1 78.81 283 MET A O 1
ATOM 2087 N N . SER A 1 284 ? -4.855 -16.828 -19 1 83.88 284 SER A N 1
ATOM 2088 C CA . SER A 1 284 ? -5.035 -18 -18.172 1 83.88 284 SER A CA 1
ATOM 2089 C C . SER A 1 284 ? -3.715 -18.734 -17.938 1 83.88 284 SER A C 1
ATOM 2091 O O . SER A 1 284 ? -3.541 -19.406 -16.922 1 83.88 284 SER A O 1
ATOM 2093 N N . ALA A 1 285 ? -2.74 -18.578 -18.812 1 88.5 285 ALA A N 1
ATOM 2094 C CA . ALA A 1 285 ? -1.483 -19.312 -18.812 1 88.5 285 ALA A CA 1
ATOM 2095 C C . ALA A 1 285 ? -0.665 -19.016 -17.562 1 88.5 285 ALA A C 1
ATOM 2097 O O . ALA A 1 285 ? 0.234 -19.781 -17.203 1 88.5 285 ALA A O 1
ATOM 2098 N N . GLY A 1 286 ? -1.036 -18.062 -16.812 1 83.5 286 GLY A N 1
ATOM 2099 C CA . GLY A 1 286 ? -0.224 -17.656 -15.688 1 83.5 286 GLY A CA 1
ATOM 2100 C C . GLY A 1 286 ? -0.834 -18.031 -14.352 1 83.5 286 GLY A C 1
ATOM 2101 O O . GLY A 1 286 ? -0.234 -17.797 -13.297 1 83.5 286 GLY A O 1
ATOM 2102 N N . PHE A 1 287 ? -1.9 -18.844 -14.336 1 83.88 287 PHE A N 1
ATOM 2103 C CA . PHE A 1 287 ? -2.604 -19.047 -13.078 1 83.88 287 PHE A CA 1
ATOM 2104 C C . PHE A 1 287 ? -2.609 -20.531 -12.695 1 83.88 287 PHE A C 1
ATOM 2106 O O . PHE A 1 287 ? -2.656 -20.859 -11.516 1 83.88 287 PHE A O 1
ATOM 2113 N N . GLY A 1 288 ? -2.561 -21.422 -13.711 1 91.06 288 GLY A N 1
ATOM 2114 C CA . GLY A 1 288 ? -2.666 -22.844 -13.422 1 91.06 288 GLY A CA 1
ATOM 2115 C C . GLY A 1 288 ? -4.027 -23.234 -12.883 1 91.06 288 GLY A C 1
ATOM 2116 O O . GLY A 1 288 ? -5.059 -22.891 -13.469 1 91.06 288 GLY A O 1
ATOM 2117 N N . ILE A 1 289 ? -4.027 -23.906 -11.82 1 90.44 289 ILE A N 1
ATOM 2118 C CA . ILE A 1 289 ? -5.273 -24.391 -11.242 1 90.44 289 ILE A CA 1
ATOM 2119 C C . ILE A 1 289 ? -5.832 -23.359 -10.266 1 90.44 289 ILE A C 1
ATOM 2121 O O . ILE A 1 289 ? -6.973 -23.484 -9.812 1 90.44 289 ILE A O 1
ATOM 2125 N N . SER A 1 290 ? -5.078 -22.344 -9.992 1 86.06 290 SER A N 1
ATOM 2126 C CA . SER A 1 290 ? -5.484 -21.328 -9.023 1 86.06 290 SER A CA 1
ATOM 2127 C C . SER A 1 290 ? -6.816 -20.688 -9.406 1 86.06 290 SER A C 1
ATOM 2129 O O . SER A 1 290 ? -6.98 -20.219 -10.539 1 86.06 290 SER A O 1
ATOM 2131 N N . GLY A 1 291 ? -7.785 -20.734 -8.477 1 80.75 291 GLY A N 1
ATOM 2132 C CA . GLY A 1 291 ? -9.109 -20.203 -8.781 1 80.75 291 GLY A CA 1
ATOM 2133 C C . GLY A 1 291 ? -9.812 -20.969 -9.883 1 80.75 291 GLY A C 1
ATOM 2134 O O . GLY A 1 291 ? -10.82 -20.5 -10.43 1 80.75 291 GLY A O 1
ATOM 2135 N N . PHE A 1 292 ? -9.211 -21.953 -10.328 1 87.88 292 PHE A N 1
ATOM 2136 C CA . PHE A 1 292 ? -9.727 -22.828 -11.375 1 87.88 292 PHE A CA 1
ATOM 2137 C C . PHE A 1 292 ? -9.719 -22.109 -12.727 1 87.88 292 PHE A C 1
ATOM 2139 O O . PHE A 1 292 ? -10.547 -22.422 -13.594 1 87.88 292 PHE A O 1
ATOM 2146 N N . ILE A 1 293 ? -8.852 -21.234 -12.812 1 86 293 ILE A N 1
ATOM 2147 C CA . ILE A 1 293 ? -8.789 -20.422 -14.023 1 86 293 ILE A CA 1
ATOM 2148 C C . ILE A 1 293 ? -8.359 -21.297 -15.203 1 86 293 ILE A C 1
ATOM 2150 O O . ILE A 1 293 ? -8.977 -21.25 -16.281 1 86 293 ILE A O 1
ATOM 2154 N N . GLY A 1 294 ? -7.387 -22.094 -14.992 1 90.88 294 GLY A N 1
ATOM 2155 C CA . GLY A 1 294 ? -6.895 -22.953 -16.047 1 90.88 294 GLY A CA 1
ATOM 2156 C C . GLY A 1 294 ? -7.945 -23.922 -16.562 1 90.88 294 GLY A C 1
ATOM 2157 O O . GLY A 1 294 ? -8.289 -23.875 -17.75 1 90.88 294 GLY A O 1
ATOM 2158 N N . PRO A 1 295 ? -8.531 -24.656 -15.664 1 93.19 295 PRO A N 1
ATOM 2159 C CA . PRO A 1 295 ? -9.547 -25.625 -16.094 1 93.19 295 PRO A CA 1
ATOM 2160 C C . PRO A 1 295 ? -10.773 -24.953 -16.719 1 93.19 295 PRO A C 1
ATOM 2162 O O . PRO A 1 295 ? -11.297 -25.438 -17.719 1 93.19 295 PRO A O 1
ATOM 2165 N N . LEU A 1 296 ? -11.188 -23.891 -16.203 1 89.5 296 LEU A N 1
ATOM 2166 C CA . LEU A 1 296 ? -12.375 -23.219 -16.703 1 89.5 296 LEU A CA 1
ATOM 2167 C C . LEU A 1 296 ? -12.117 -22.625 -18.094 1 89.5 296 LEU A C 1
ATOM 2169 O O . LEU A 1 296 ? -12.992 -22.672 -18.969 1 89.5 296 LEU A O 1
ATOM 2173 N N . ASN A 1 297 ? -10.977 -22.078 -18.25 1 89 297 ASN A N 1
ATOM 2174 C CA . ASN A 1 297 ? -10.656 -21.516 -19.547 1 89 297 ASN A CA 1
ATOM 2175 C C . ASN A 1 297 ? -10.539 -22.594 -20.609 1 89 297 ASN A C 1
ATOM 2177 O O . ASN A 1 297 ? -10.945 -22.391 -21.766 1 89 297 ASN A O 1
ATOM 2181 N N . HIS A 1 298 ? -9.969 -23.656 -20.25 1 93.88 298 HIS A N 1
ATOM 2182 C CA . HIS A 1 298 ? -9.883 -24.766 -21.188 1 93.88 298 HIS A CA 1
ATOM 2183 C C . HIS A 1 298 ? -11.266 -25.203 -21.656 1 93.88 298 HIS A C 1
ATOM 2185 O O . HIS A 1 298 ? -11.5 -25.344 -22.859 1 93.88 298 HIS A O 1
ATOM 2191 N N . ILE A 1 299 ? -12.172 -25.328 -20.766 1 92.81 299 ILE A N 1
ATOM 2192 C CA . ILE A 1 299 ? -13.508 -25.797 -21.109 1 92.81 299 ILE A CA 1
ATOM 2193 C C . ILE A 1 299 ? -14.211 -24.75 -21.984 1 92.81 299 ILE A C 1
ATOM 2195 O O . ILE A 1 299 ? -14.906 -25.094 -22.938 1 92.81 299 ILE A O 1
ATOM 2199 N N . ASN A 1 300 ? -13.984 -23.594 -21.719 1 88.94 300 ASN A N 1
ATOM 2200 C CA . ASN A 1 300 ? -14.648 -22.516 -22.453 1 88.94 300 ASN A CA 1
ATOM 2201 C C . ASN A 1 300 ? -14.109 -22.391 -23.875 1 88.94 300 ASN A C 1
ATOM 2203 O O . ASN A 1 300 ? -14.805 -21.891 -24.766 1 88.94 300 ASN A O 1
ATOM 2207 N N . LEU A 1 301 ? -12.938 -22.75 -24.078 1 90.69 301 LEU A N 1
ATOM 2208 C CA . LEU A 1 301 ? -12.281 -22.531 -25.359 1 90.69 301 LEU A CA 1
ATOM 2209 C C . LEU A 1 301 ? -12.383 -23.766 -26.234 1 90.69 301 LEU A C 1
ATOM 2211 O O . LEU A 1 301 ? -12.32 -23.672 -27.469 1 90.69 301 LEU A O 1
ATOM 2215 N N . THR A 1 302 ? -12.422 -24.891 -25.609 1 92.5 302 THR A N 1
ATOM 2216 C CA . THR A 1 302 ? -12.43 -26.141 -26.359 1 92.5 302 THR A CA 1
ATOM 2217 C C . THR A 1 302 ? -13.781 -26.359 -27.031 1 92.5 302 THR A C 1
ATOM 2219 O O . THR A 1 302 ? -14.812 -25.922 -26.516 1 92.5 302 THR A O 1
ATOM 2222 N N . ASP A 1 303 ? -13.719 -27 -28.156 1 91.19 303 ASP A N 1
ATOM 2223 C CA . ASP A 1 303 ? -14.953 -27.312 -28.875 1 91.19 303 ASP A CA 1
ATOM 2224 C C . ASP A 1 303 ? -15.875 -28.172 -28.016 1 91.19 303 ASP A C 1
ATOM 2226 O O . ASP A 1 303 ? -15.43 -29.125 -27.375 1 91.19 303 ASP A O 1
ATOM 2230 N N . GLY A 1 304 ? -17.125 -27.781 -27.938 1 91.31 304 GLY A N 1
ATOM 2231 C CA . GLY A 1 304 ? -18.109 -28.531 -27.188 1 91.31 304 GLY A CA 1
ATOM 2232 C C . GLY A 1 304 ? -18.375 -27.953 -25.812 1 91.31 304 GLY A C 1
ATOM 2233 O O . GLY A 1 304 ? -19.344 -28.312 -25.141 1 91.31 304 GLY A O 1
ATOM 2234 N N . GLY A 1 305 ? -17.516 -27.109 -25.438 1 90.06 305 GLY A N 1
ATOM 2235 C CA . GLY A 1 305 ? -17.75 -26.391 -24.188 1 90.06 305 GLY A CA 1
ATOM 2236 C C . GLY A 1 305 ? -17.875 -27.297 -22.984 1 90.06 305 GLY A C 1
ATOM 2237 O O . GLY A 1 305 ? -16.984 -28.125 -22.734 1 90.06 305 GLY A O 1
ATOM 2238 N N . TYR A 1 306 ? -18.969 -27.25 -22.297 1 90.88 306 TYR A N 1
ATOM 2239 C CA . TYR A 1 306 ? -19.188 -28 -21.078 1 90.88 306 TYR A CA 1
ATOM 2240 C C . TYR A 1 306 ? -19.781 -29.375 -21.375 1 90.88 306 TYR A C 1
ATOM 2242 O O . TYR A 1 306 ? -20.75 -29.797 -20.734 1 90.88 306 TYR A O 1
ATOM 2250 N N . SER A 1 307 ? -19.219 -30.016 -22.312 1 93.88 307 SER A N 1
ATOM 2251 C CA . SER A 1 307 ? -19.594 -31.391 -22.609 1 93.88 307 SER A CA 1
ATOM 2252 C C . SER A 1 307 ? -19.016 -32.344 -21.562 1 93.88 307 SER A C 1
ATOM 2254 O O . SER A 1 307 ? -18.047 -32.031 -20.875 1 93.88 307 SER A O 1
ATOM 2256 N N . LEU A 1 308 ? -19.594 -33.5 -21.453 1 94.88 308 LEU A N 1
ATOM 2257 C CA . LEU A 1 308 ? -19.156 -34.531 -20.484 1 94.88 308 LEU A CA 1
ATOM 2258 C C . LEU A 1 308 ? -17.703 -34.906 -20.766 1 94.88 308 LEU A C 1
ATOM 2260 O O . LEU A 1 308 ? -16.922 -35.094 -19.828 1 94.88 308 LEU A O 1
ATOM 2264 N N . TYR A 1 309 ? -17.438 -35.062 -21.953 1 95.06 309 TYR A N 1
ATOM 2265 C CA . TYR A 1 309 ? -16.078 -35.438 -22.328 1 95.06 309 TYR A CA 1
ATOM 2266 C C . TYR A 1 309 ? -15.078 -34.375 -21.875 1 95.06 309 TYR A C 1
ATOM 2268 O O . TYR A 1 309 ? -14.062 -34.688 -21.266 1 95.06 309 TYR A O 1
ATOM 2276 N N . ASN A 1 310 ? -15.367 -33.125 -22.25 1 95.44 310 ASN A N 1
ATOM 2277 C CA . ASN A 1 310 ? -14.469 -32.031 -21.891 1 95.44 310 ASN A CA 1
ATOM 2278 C C . ASN A 1 310 ? -14.32 -31.891 -20.375 1 95.44 310 ASN A C 1
ATOM 2280 O O . ASN A 1 310 ? -13.234 -31.578 -19.875 1 95.44 310 ASN A O 1
ATOM 2284 N N . ILE A 1 311 ? -15.375 -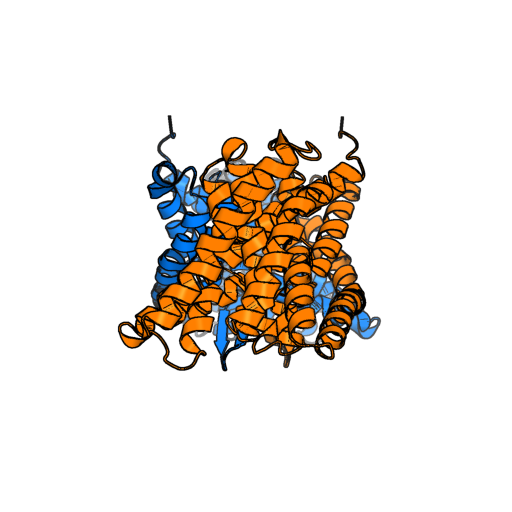32.125 -19.672 1 95.75 311 ILE A N 1
ATOM 2285 C CA . ILE A 1 311 ? -15.352 -32.062 -18.219 1 95.75 311 ILE A CA 1
ATOM 2286 C C . ILE A 1 311 ? -14.477 -33.156 -17.641 1 95.75 311 ILE A C 1
ATOM 2288 O O . ILE A 1 311 ? -13.641 -32.938 -16.766 1 95.75 311 ILE A O 1
ATOM 2292 N N . VAL A 1 312 ? -14.633 -34.312 -18.125 1 96.5 312 VAL A N 1
ATOM 2293 C CA . VAL A 1 312 ? -13.891 -35.469 -17.641 1 96.5 312 VAL A CA 1
ATOM 2294 C C . VAL A 1 312 ? -12.398 -35.281 -17.938 1 96.5 312 VAL A C 1
ATOM 2296 O O . VAL A 1 312 ? -11.547 -35.562 -17.094 1 96.5 312 VAL A O 1
ATOM 2299 N N . VAL A 1 313 ? -12.133 -34.844 -19.109 1 96.69 313 VAL A N 1
ATOM 2300 C CA . VAL A 1 313 ? -10.742 -34.625 -19.5 1 96.69 313 VAL A CA 1
ATOM 2301 C C . VAL A 1 313 ? -10.125 -33.531 -18.641 1 96.69 313 VAL A C 1
ATOM 2303 O O . VAL A 1 313 ? -8.992 -33.688 -18.156 1 96.69 313 VAL A O 1
ATOM 2306 N N . THR A 1 314 ? -10.898 -32.469 -18.5 1 96.75 314 THR A N 1
ATOM 2307 C CA . THR A 1 314 ? -10.406 -31.344 -17.703 1 96.75 314 THR A CA 1
ATOM 2308 C C . THR A 1 314 ? -10.125 -31.766 -16.266 1 96.75 314 THR A C 1
ATOM 2310 O O . THR A 1 314 ? -9.062 -31.484 -15.727 1 96.75 314 THR A O 1
ATOM 2313 N N . ILE A 1 315 ? -11.023 -32.469 -15.617 1 96.94 315 ILE A N 1
ATOM 2314 C CA . ILE A 1 315 ? -10.852 -32.938 -14.25 1 96.94 315 ILE A CA 1
ATOM 2315 C C . ILE A 1 315 ? -9.711 -33.938 -14.195 1 96.94 315 ILE A C 1
ATOM 2317 O O . ILE A 1 315 ? -8.906 -33.938 -13.258 1 96.94 315 ILE A O 1
ATOM 2321 N N . GLY A 1 316 ? -9.641 -34.75 -15.141 1 97.75 316 GLY A N 1
ATOM 2322 C CA . GLY A 1 316 ? -8.594 -35.75 -15.203 1 97.75 316 GLY A CA 1
ATOM 2323 C C . GLY A 1 316 ? -7.199 -35.156 -15.305 1 97.75 316 GLY A C 1
ATOM 2324 O O . GLY A 1 316 ? -6.301 -35.562 -14.555 1 97.75 316 GLY A O 1
ATOM 2325 N N . VAL A 1 317 ? -7.062 -34.188 -16.172 1 97.81 317 VAL A N 1
ATOM 2326 C CA . VAL A 1 317 ? -5.727 -33.688 -16.5 1 97.81 317 VAL A CA 1
ATOM 2327 C C . VAL A 1 317 ? -5.309 -32.594 -15.516 1 97.81 317 VAL A C 1
ATOM 2329 O O . VAL A 1 317 ? -4.129 -32.5 -15.172 1 97.81 317 VAL A O 1
ATOM 2332 N N . PHE A 1 318 ? -6.301 -31.828 -15 1 97.62 318 PHE A N 1
ATOM 2333 C CA . PHE A 1 318 ? -5.961 -30.719 -14.125 1 97.62 318 PHE A CA 1
ATOM 2334 C C . PHE A 1 318 ? -5.977 -31.141 -12.664 1 97.62 318 PHE A C 1
ATOM 2336 O O . PHE A 1 318 ? -5.359 -30.5 -11.82 1 97.62 318 PHE A O 1
ATOM 2343 N N . ILE A 1 319 ? -6.645 -32.219 -12.32 1 96.88 319 ILE A N 1
ATOM 2344 C CA . ILE A 1 319 ? -6.82 -32.562 -10.914 1 96.88 319 ILE A CA 1
ATOM 2345 C C . ILE A 1 319 ? -6.305 -33.969 -10.648 1 96.88 319 ILE A C 1
ATOM 2347 O O . ILE A 1 319 ? -5.277 -34.156 -9.984 1 96.88 319 ILE A O 1
ATOM 2351 N N . ILE A 1 320 ? -6.801 -34.938 -11.266 1 98.06 320 ILE A N 1
ATOM 2352 C CA . ILE A 1 320 ? -6.52 -36.344 -10.953 1 98.06 320 ILE A CA 1
ATOM 2353 C C . ILE A 1 320 ? -5.07 -36.656 -11.312 1 98.06 320 ILE A C 1
ATOM 2355 O O . ILE A 1 320 ? -4.332 -37.219 -10.492 1 98.06 320 ILE A O 1
ATOM 2359 N N . ALA A 1 321 ? -4.695 -36.344 -12.492 1 98.38 321 ALA A N 1
ATOM 2360 C CA . ALA A 1 321 ? -3.355 -36.688 -12.961 1 98.38 321 ALA A CA 1
ATOM 2361 C C . ALA A 1 321 ? -2.287 -36 -12.102 1 98.38 321 ALA A C 1
ATOM 2363 O O . ALA A 1 321 ? -1.376 -36.688 -11.602 1 98.38 321 ALA A O 1
ATOM 2364 N N . PRO A 1 322 ? -2.416 -34.719 -11.945 1 98.12 322 PRO A N 1
ATOM 2365 C CA . PRO A 1 322 ? -1.381 -34.094 -11.117 1 98.12 322 PRO A CA 1
ATOM 2366 C C . PRO A 1 322 ? -1.342 -34.656 -9.695 1 98.12 322 PRO A C 1
ATOM 2368 O O . PRO A 1 322 ? -0.262 -34.812 -9.117 1 98.12 322 PRO A O 1
ATOM 2371 N N . PHE A 1 323 ? -2.41 -34.969 -9.102 1 98.19 323 PHE A N 1
ATOM 2372 C CA . PHE A 1 323 ? -2.457 -35.562 -7.766 1 98.19 323 PHE A CA 1
ATOM 2373 C C . PHE A 1 323 ? -1.807 -36.938 -7.754 1 98.19 323 PHE A C 1
ATOM 2375 O O . PHE A 1 323 ? -0.962 -37.219 -6.902 1 98.19 323 PHE A O 1
ATOM 2382 N N . ALA A 1 324 ? -2.205 -37.719 -8.641 1 98.5 324 ALA A N 1
ATOM 2383 C CA . ALA A 1 324 ? -1.701 -39.094 -8.711 1 98.5 324 ALA A CA 1
ATOM 2384 C C . ALA A 1 324 ? -0.203 -39.125 -9 1 98.5 324 ALA A C 1
ATOM 2386 O O . ALA A 1 324 ? 0.546 -39.875 -8.383 1 98.5 324 ALA A O 1
ATOM 2387 N N . LEU A 1 325 ? 0.195 -38.344 -9.938 1 98.5 325 LEU A N 1
ATOM 2388 C CA . LEU A 1 325 ? 1.602 -38.312 -10.32 1 98.5 325 LEU A CA 1
ATOM 2389 C C . LEU A 1 325 ? 2.461 -37.781 -9.18 1 98.5 325 LEU A C 1
ATOM 2391 O O . LEU A 1 325 ? 3.566 -38.281 -8.945 1 98.5 325 LEU A O 1
ATOM 2395 N N . THR A 1 326 ? 1.944 -36.719 -8.539 1 97.75 326 THR A N 1
ATOM 2396 C CA . THR A 1 326 ? 2.697 -36.156 -7.418 1 97.75 326 THR A CA 1
ATOM 2397 C C . THR A 1 326 ? 2.879 -37.188 -6.316 1 97.75 326 THR A C 1
ATOM 2399 O O . THR A 1 326 ? 3.961 -37.312 -5.738 1 97.75 326 THR A O 1
ATOM 2402 N N . LEU A 1 327 ? 1.84 -37.969 -6.031 1 97.38 327 LEU A N 1
ATOM 2403 C CA . LEU A 1 327 ? 1.934 -39 -5.02 1 97.38 327 LEU A CA 1
ATOM 2404 C C . LEU A 1 327 ? 2.906 -40.094 -5.453 1 97.38 327 LEU A C 1
ATOM 2406 O O . LEU A 1 327 ? 3.67 -40.594 -4.637 1 97.38 327 LEU A O 1
ATOM 2410 N N . LEU A 1 328 ? 2.852 -40.406 -6.652 1 98.06 328 LEU A N 1
ATOM 2411 C CA . LEU A 1 328 ? 3.762 -41.406 -7.199 1 98.06 328 LEU A CA 1
ATOM 2412 C C . LEU A 1 328 ? 5.211 -40.969 -7.062 1 98.06 328 LEU A C 1
ATOM 2414 O O . LEU A 1 328 ? 6.059 -41.719 -6.57 1 98.06 328 LEU A O 1
ATOM 2418 N N . PHE A 1 329 ? 5.488 -39.781 -7.48 1 97.62 329 PHE A N 1
ATOM 2419 C CA . PHE A 1 329 ? 6.863 -39.281 -7.48 1 97.62 329 PHE A CA 1
ATOM 2420 C C . PHE A 1 329 ? 7.316 -38.938 -6.07 1 97.62 329 PHE A C 1
ATOM 2422 O O . PHE A 1 329 ? 8.508 -38.969 -5.766 1 97.62 329 PHE A O 1
ATOM 2429 N N . LYS A 1 330 ? 6.336 -38.531 -5.242 1 96.38 330 LYS A N 1
ATOM 2430 C CA . LYS A 1 330 ? 6.664 -38.375 -3.826 1 96.38 330 LYS A CA 1
ATOM 2431 C C . LYS A 1 330 ? 7.199 -39.656 -3.244 1 96.38 330 LYS A C 1
ATOM 2433 O O . LYS A 1 330 ? 8.234 -39.688 -2.58 1 96.38 330 LYS A O 1
ATOM 2438 N N . TYR A 1 331 ? 6.512 -40.75 -3.523 1 96.44 331 TYR A N 1
ATOM 2439 C CA . TYR A 1 331 ? 6.938 -42.062 -3.061 1 96.44 331 TYR A CA 1
ATOM 2440 C C . TYR A 1 331 ? 8.289 -42.438 -3.662 1 96.44 331 TYR A C 1
ATOM 2442 O O . TYR A 1 331 ? 9.18 -42.906 -2.951 1 96.44 331 TYR A O 1
ATOM 2450 N N . LEU A 1 332 ? 8.422 -42.156 -4.879 1 97 332 LEU A N 1
ATOM 2451 C CA . LEU A 1 332 ? 9.633 -42.531 -5.594 1 97 332 LEU A CA 1
ATOM 2452 C C . LEU A 1 332 ? 10.844 -41.781 -5.039 1 97 332 LEU A C 1
ATOM 2454 O O . LEU A 1 332 ? 11.883 -42.406 -4.773 1 97 332 LEU A O 1
ATOM 2458 N N . PHE A 1 333 ? 10.703 -40.469 -4.758 1 97 333 PHE A N 1
ATOM 2459 C CA . PHE A 1 333 ? 11.883 -39.656 -4.492 1 97 333 PHE A CA 1
ATOM 2460 C C . PHE A 1 333 ? 12.102 -39.5 -2.994 1 97 333 PHE A C 1
ATOM 2462 O O . PHE A 1 333 ? 13.141 -39 -2.564 1 97 333 PHE A O 1
ATOM 2469 N N . THR A 1 334 ? 11.156 -39.906 -2.195 1 94.81 334 THR A N 1
ATOM 2470 C CA . THR A 1 334 ? 11.352 -39.812 -0.752 1 94.81 334 THR A CA 1
ATOM 2471 C C . THR A 1 334 ? 11.609 -41.188 -0.15 1 94.81 334 THR A C 1
ATOM 2473 O O . THR A 1 334 ? 12.242 -41.312 0.901 1 94.81 334 THR A O 1
ATOM 2476 N N . GLN A 1 335 ? 11.133 -42.25 -0.807 1 94.94 335 GLN A N 1
ATOM 2477 C CA . GLN A 1 335 ? 11.234 -43.594 -0.206 1 94.94 335 GLN A CA 1
ATOM 2478 C C . GLN A 1 335 ? 12.125 -44.5 -1.039 1 94.94 335 GLN A C 1
ATOM 2480 O O . GLN A 1 335 ? 13.031 -45.156 -0.506 1 94.94 335 GLN A O 1
ATOM 2485 N N . VAL A 1 336 ? 11.914 -44.562 -2.305 1 95.94 336 VAL A N 1
ATOM 2486 C CA . VAL A 1 336 ? 12.656 -45.469 -3.154 1 95.94 336 VAL A CA 1
ATOM 2487 C C . VAL A 1 336 ? 14.055 -44.938 -3.41 1 95.94 336 VAL A C 1
ATOM 2489 O O . VAL A 1 336 ? 15.055 -45.625 -3.186 1 95.94 336 VAL A O 1
ATOM 2492 N N . ILE A 1 337 ? 14.156 -43.656 -3.908 1 94.56 337 ILE A N 1
ATOM 2493 C CA . ILE A 1 337 ? 15.414 -42.938 -4.102 1 94.56 337 ILE A CA 1
ATOM 2494 C C . ILE A 1 337 ? 15.391 -41.625 -3.295 1 94.56 337 ILE A C 1
ATOM 2496 O O . ILE A 1 337 ? 15.133 -40.562 -3.842 1 94.56 337 ILE A O 1
ATOM 2500 N N . PRO A 1 338 ? 15.688 -41.781 -2.076 1 92.25 338 PRO A N 1
ATOM 2501 C CA . PRO A 1 338 ? 15.492 -40.656 -1.156 1 92.25 338 PRO A CA 1
ATOM 2502 C C . PRO A 1 338 ? 16.453 -39.5 -1.413 1 92.25 338 PRO A C 1
ATOM 2504 O O . PRO A 1 338 ? 17.375 -39.281 -0.615 1 92.25 338 PRO A O 1
ATOM 2507 N N . ILE A 1 339 ? 16.141 -38.719 -2.383 1 94.5 339 ILE A N 1
ATOM 2508 C CA . ILE A 1 339 ? 16.938 -37.531 -2.734 1 94.5 339 ILE A CA 1
ATOM 2509 C C . ILE A 1 339 ? 16.406 -36.312 -1.998 1 94.5 339 ILE A C 1
ATOM 2511 O O . ILE A 1 339 ? 17.125 -35.312 -1.817 1 94.5 339 ILE A O 1
ATOM 2515 N N . ILE A 1 340 ? 15.102 -36.438 -1.631 1 95.62 340 ILE A N 1
ATOM 2516 C CA . ILE A 1 340 ? 14.469 -35.312 -0.911 1 95.62 340 ILE A CA 1
ATOM 2517 C C . ILE A 1 340 ? 13.648 -35.875 0.257 1 95.62 340 ILE A C 1
ATOM 2519 O O . ILE A 1 340 ? 13.375 -37.062 0.32 1 95.62 340 ILE A O 1
ATOM 2523 N N . SER A 1 341 ? 13.406 -34.969 1.245 1 95.94 341 SER A N 1
ATOM 2524 C CA . SER A 1 341 ? 12.547 -35.281 2.381 1 95.94 341 SER A CA 1
ATOM 2525 C C . SER A 1 341 ? 11.391 -34.281 2.492 1 95.94 341 SER A C 1
ATOM 2527 O O . SER A 1 341 ? 11.438 -33.188 1.908 1 95.94 341 SER A O 1
ATOM 2529 N N . GLU A 1 342 ? 10.391 -34.656 3.209 1 95.06 342 GLU A N 1
ATOM 2530 C CA . GLU A 1 342 ? 9.242 -33.781 3.395 1 95.06 342 GLU A CA 1
ATOM 2531 C C . GLU A 1 342 ? 9.633 -32.5 4.121 1 95.06 342 GLU A C 1
ATOM 2533 O O . GLU A 1 342 ? 9.07 -31.438 3.863 1 95.06 342 GLU A O 1
ATOM 2538 N N . GLU A 1 343 ? 10.609 -32.562 4.98 1 95.69 343 GLU A N 1
ATOM 2539 C CA . GLU A 1 343 ? 11.055 -31.391 5.758 1 95.69 343 GLU A CA 1
ATOM 2540 C C . GLU A 1 343 ? 11.633 -30.312 4.852 1 95.69 343 GLU A C 1
ATOM 2542 O O . GLU A 1 343 ? 11.625 -29.125 5.211 1 95.69 343 GLU A O 1
ATOM 2547 N N . ASP A 1 344 ? 12.047 -30.781 3.723 1 96.38 344 ASP A N 1
ATOM 2548 C CA . ASP A 1 344 ? 12.617 -29.828 2.77 1 96.38 344 ASP A CA 1
ATOM 2549 C C . ASP A 1 344 ? 11.547 -28.875 2.244 1 96.38 344 ASP A C 1
ATOM 2551 O O . ASP A 1 344 ? 11.867 -27.812 1.71 1 96.38 344 ASP A O 1
ATOM 2555 N N . TYR A 1 345 ? 10.305 -29.219 2.393 1 96.81 345 TYR A N 1
ATOM 2556 C CA . TYR A 1 345 ? 9.211 -28.453 1.815 1 96.81 345 TYR A CA 1
ATOM 2557 C C . TYR A 1 345 ? 8.547 -27.562 2.867 1 96.81 345 TYR A C 1
ATOM 2559 O O . TYR A 1 345 ? 7.484 -26.984 2.619 1 96.81 345 TYR A O 1
ATOM 2567 N N . LYS A 1 346 ? 9.156 -27.469 4.008 1 94.44 346 LYS A N 1
ATOM 2568 C CA . LYS A 1 346 ? 8.602 -26.672 5.094 1 94.44 346 LYS A CA 1
ATOM 2569 C C . LYS A 1 346 ? 8.625 -25.188 4.742 1 94.44 346 LYS A C 1
ATOM 2571 O O . LYS A 1 346 ? 9.609 -24.688 4.207 1 94.44 346 LYS A O 1
ATOM 2576 N N . ILE A 1 347 ? 7.512 -24.547 4.996 1 90 347 ILE A N 1
ATOM 2577 C CA . ILE A 1 347 ? 7.363 -23.125 4.723 1 90 347 ILE A CA 1
ATOM 2578 C C . ILE A 1 347 ? 7.102 -22.375 6.023 1 90 347 ILE A C 1
ATOM 2580 O O . ILE A 1 347 ? 6.277 -22.797 6.84 1 90 347 ILE A O 1
ATOM 2584 N N . ASP A 1 348 ? 7.84 -21.281 6.207 1 79.62 348 ASP A N 1
ATOM 2585 C CA . ASP A 1 348 ? 7.73 -20.484 7.426 1 79.62 348 ASP A CA 1
ATOM 2586 C C . ASP A 1 348 ? 6.828 -19.281 7.215 1 79.62 348 ASP A C 1
ATOM 2588 O O . ASP A 1 348 ? 7.301 -18.203 6.855 1 79.62 348 ASP A O 1
ATOM 2592 N N . ILE A 1 349 ? 5.574 -19.391 7.387 1 73.38 349 ILE A N 1
ATOM 2593 C CA . ILE A 1 349 ? 4.629 -18.281 7.305 1 73.38 349 ILE A CA 1
ATOM 2594 C C . ILE A 1 349 ? 3.9 -18.125 8.633 1 73.38 349 ILE A C 1
ATOM 2596 O O . ILE A 1 349 ? 3.445 -19.109 9.219 1 73.38 349 ILE A O 1
ATOM 2600 N N . GLU A 1 350 ? 4.082 -16.969 9.195 1 63.16 350 GLU A N 1
ATOM 2601 C CA . GLU A 1 350 ? 3.328 -16.672 10.414 1 63.16 350 GLU A CA 1
ATOM 2602 C C . GLU A 1 350 ? 1.833 -16.562 10.125 1 63.16 350 GLU A C 1
ATOM 2604 O O . GLU A 1 350 ? 1.414 -15.789 9.258 1 63.16 350 GLU A O 1
ATOM 2609 N N . THR A 1 351 ? 1.142 -17.641 10.398 1 57.25 351 THR A N 1
ATOM 2610 C CA . THR A 1 351 ? -0.311 -17.578 10.273 1 57.25 351 THR A CA 1
ATOM 2611 C C . THR A 1 351 ? -0.962 -17.453 11.648 1 57.25 351 THR A C 1
ATOM 2613 O O . THR A 1 351 ? -0.411 -17.906 12.648 1 57.25 351 THR A O 1
ATOM 2616 N N . MET B 1 1 ? -6.773 -14.344 27.328 1 29.41 1 MET B N 1
ATOM 2617 C CA . MET B 1 1 ? -7.93 -13.477 27.531 1 29.41 1 MET B CA 1
ATOM 2618 C C . MET B 1 1 ? -7.949 -12.352 26.5 1 29.41 1 MET B C 1
ATOM 2620 O O . MET B 1 1 ? -6.988 -11.586 26.375 1 29.41 1 MET B O 1
ATOM 2624 N N . SER B 1 2 ? -8.578 -12.523 25.391 1 42.12 2 SER B N 1
ATOM 2625 C CA . SER B 1 2 ? -8.742 -11.508 24.359 1 42.12 2 SER B CA 1
ATOM 2626 C C . SER B 1 2 ? -9.164 -10.172 24.969 1 42.12 2 SER B C 1
ATOM 2628 O O . SER B 1 2 ? -10.219 -10.078 25.594 1 42.12 2 SER B O 1
ATOM 2630 N N . LYS B 1 3 ? -8.352 -9.523 25.672 1 47.41 3 LYS B N 1
ATOM 2631 C CA . LYS B 1 3 ? -8.719 -8.258 26.297 1 47.41 3 LYS B CA 1
ATOM 2632 C C . LYS B 1 3 ? -9.75 -7.512 25.453 1 47.41 3 LYS B C 1
ATOM 2634 O O . LYS B 1 3 ? -9.523 -7.258 24.266 1 47.41 3 LYS B O 1
ATOM 2639 N N . ARG B 1 4 ? -11.07 -7.598 25.844 1 64.12 4 ARG B N 1
ATOM 2640 C CA . ARG B 1 4 ? -12.188 -6.855 25.266 1 64.12 4 ARG B CA 1
ATOM 2641 C C . ARG B 1 4 ? -11.797 -5.406 24.984 1 64.12 4 ARG B C 1
ATOM 2643 O O . ARG B 1 4 ? -11.484 -4.652 25.906 1 64.12 4 ARG B O 1
ATOM 2650 N N . ILE B 1 5 ? -11.438 -5.047 23.719 1 82.69 5 ILE B N 1
ATOM 2651 C CA . ILE B 1 5 ? -11.117 -3.682 23.312 1 82.69 5 ILE B CA 1
ATOM 2652 C C . ILE B 1 5 ? -12.328 -2.779 23.531 1 82.69 5 ILE B C 1
ATOM 2654 O O . ILE B 1 5 ? -13.438 -3.092 23.094 1 82.69 5 ILE B O 1
ATOM 2658 N N . THR B 1 6 ? -12.203 -1.73 24.359 1 88.81 6 THR B N 1
ATOM 2659 C CA . THR B 1 6 ? -13.273 -0.764 24.578 1 88.81 6 THR B CA 1
ATOM 2660 C C . THR B 1 6 ? -13.492 0.09 23.328 1 88.81 6 THR B C 1
ATOM 2662 O O . THR B 1 6 ? -12.633 0.143 22.453 1 88.81 6 THR B O 1
ATOM 2665 N N . THR B 1 7 ? -14.633 0.646 23.219 1 90.81 7 THR B N 1
ATOM 2666 C CA . THR B 1 7 ? -14.953 1.506 22.094 1 90.81 7 THR B CA 1
ATOM 2667 C C . THR B 1 7 ? -13.969 2.668 22 1 90.81 7 THR B C 1
ATOM 2669 O O . THR B 1 7 ? -13.539 3.033 20.906 1 90.81 7 THR B O 1
ATOM 2672 N N . ASN B 1 8 ? -13.594 3.213 23.109 1 91.62 8 ASN B N 1
ATOM 2673 C CA . ASN B 1 8 ? -12.633 4.316 23.125 1 91.62 8 ASN B CA 1
ATOM 2674 C C . ASN B 1 8 ? -11.25 3.865 22.672 1 91.62 8 ASN B C 1
ATOM 2676 O O . ASN B 1 8 ? -10.578 4.586 21.938 1 91.62 8 ASN B O 1
ATOM 2680 N N . ASP B 1 9 ? -10.898 2.715 23.109 1 92.69 9 ASP B N 1
ATOM 2681 C CA . ASP B 1 9 ? -9.609 2.18 22.688 1 92.69 9 ASP B CA 1
ATOM 2682 C C . ASP B 1 9 ? -9.594 1.895 21.188 1 92.69 9 ASP B C 1
ATOM 2684 O O . ASP B 1 9 ? -8.578 2.109 20.531 1 92.69 9 ASP B O 1
ATOM 2688 N N . PHE B 1 10 ? -10.703 1.369 20.781 1 95.25 10 PHE B N 1
ATOM 2689 C CA . PHE B 1 10 ? -10.836 1.088 19.359 1 95.25 10 PHE B CA 1
ATOM 2690 C C . PHE B 1 10 ? -10.703 2.365 18.531 1 95.25 10 PHE B C 1
ATOM 2692 O O . PHE B 1 10 ? -9.93 2.414 17.578 1 95.25 10 PHE B O 1
ATOM 2699 N N . PHE B 1 11 ? -11.359 3.373 18.969 1 94.75 11 PHE B N 1
ATOM 2700 C CA . PHE B 1 11 ? -11.359 4.645 18.25 1 94.75 11 PHE B CA 1
ATOM 2701 C C . PHE B 1 11 ? -9.984 5.297 18.312 1 94.75 11 PHE B C 1
ATOM 2703 O O . PHE B 1 11 ? -9.492 5.816 17.297 1 94.75 11 PHE B O 1
ATOM 2710 N N . MET B 1 12 ? -9.312 5.246 19.438 1 92.62 12 MET B N 1
ATOM 2711 C CA . MET B 1 12 ? -7.992 5.855 19.578 1 92.62 12 MET B CA 1
ATOM 2712 C C . MET B 1 12 ? -6.957 5.105 18.75 1 92.62 12 MET B C 1
ATOM 2714 O O . MET B 1 12 ? -6.066 5.719 18.156 1 92.62 12 MET B O 1
ATOM 2718 N N . THR B 1 13 ? -7.141 3.822 18.719 1 94.5 13 THR B N 1
ATOM 2719 C CA . THR B 1 13 ? -6.23 3.023 17.906 1 94.5 13 THR B CA 1
ATOM 2720 C C . THR B 1 13 ? -6.391 3.365 16.422 1 94.5 13 THR B C 1
ATOM 2722 O O . THR B 1 13 ? -5.402 3.479 15.695 1 94.5 13 THR B O 1
ATOM 2725 N N . LEU B 1 14 ? -7.609 3.516 16.078 1 95.75 14 LEU B N 1
ATOM 2726 C CA . LEU B 1 14 ? -7.926 3.904 14.711 1 95.75 14 LEU B CA 1
ATOM 2727 C C . LEU B 1 14 ? -7.312 5.258 14.375 1 95.75 14 LEU B C 1
ATOM 2729 O O . LEU B 1 14 ? -6.652 5.406 13.344 1 95.75 14 LEU B O 1
ATOM 2733 N N . LEU B 1 15 ? -7.422 6.191 15.273 1 94.06 15 LEU B N 1
ATOM 2734 C CA . LEU B 1 15 ? -6.918 7.543 15.055 1 94.06 15 LEU B CA 1
ATOM 2735 C C . LEU B 1 15 ? -5.395 7.555 15.016 1 94.06 15 LEU B C 1
ATOM 2737 O O . LEU B 1 15 ? -4.793 8.266 14.211 1 94.06 15 LEU B O 1
ATOM 2741 N N . ASN B 1 16 ? -4.809 6.777 15.859 1 93.06 16 ASN B N 1
ATOM 2742 C CA . ASN B 1 16 ? -3.354 6.688 15.883 1 93.06 16 ASN B CA 1
ATOM 2743 C C . ASN B 1 16 ? -2.805 6.117 14.578 1 93.06 16 ASN B C 1
ATOM 2745 O O . ASN B 1 16 ? -1.801 6.605 14.055 1 93.06 16 ASN B O 1
ATOM 2749 N N . GLY B 1 17 ? -3.506 5.145 14.117 1 94.69 17 GLY B N 1
ATOM 2750 C CA . GLY B 1 17 ? -3.102 4.555 12.852 1 94.69 17 GLY B CA 1
ATOM 2751 C C . GLY B 1 17 ? -3.234 5.512 11.68 1 94.69 17 GLY B C 1
ATOM 2752 O O . GLY B 1 17 ? -2.344 5.586 10.828 1 94.69 17 GLY B O 1
ATOM 2753 N N . VAL B 1 18 ? -4.297 6.234 11.648 1 95.19 18 VAL B N 1
ATOM 2754 C CA . VAL B 1 18 ? -4.562 7.195 10.578 1 95.19 18 VAL B CA 1
ATOM 2755 C C . VAL B 1 18 ? -3.518 8.305 10.617 1 95.19 18 VAL B C 1
ATOM 2757 O O . VAL B 1 18 ? -3.006 8.719 9.57 1 95.19 18 VAL B O 1
ATOM 2760 N N . ALA B 1 19 ? -3.172 8.742 11.797 1 92.25 19 ALA B N 1
ATOM 2761 C CA . ALA B 1 19 ? -2.203 9.82 11.969 1 92.25 19 ALA B CA 1
ATOM 2762 C C . ALA B 1 19 ? -0.832 9.414 11.438 1 92.25 19 ALA B C 1
ATOM 2764 O O . ALA B 1 19 ? -0.242 10.117 10.617 1 92.25 19 ALA B O 1
ATOM 2765 N N . ILE B 1 20 ? -0.428 8.289 11.812 1 91.44 20 ILE B N 1
ATOM 2766 C CA . ILE B 1 20 ? 0.897 7.812 11.43 1 91.44 20 ILE B CA 1
ATOM 2767 C C . ILE B 1 20 ? 0.933 7.527 9.93 1 91.44 20 ILE B C 1
ATOM 2769 O O . ILE B 1 20 ? 1.866 7.938 9.234 1 91.44 20 ILE B O 1
ATOM 2773 N N . GLY B 1 21 ? -0.065 6.852 9.469 1 94.5 21 GLY B N 1
ATOM 2774 C CA . GLY B 1 21 ? -0.118 6.516 8.055 1 94.5 21 GLY B CA 1
ATOM 2775 C C . GLY B 1 21 ? -0.133 7.738 7.156 1 94.5 21 GLY B C 1
ATOM 2776 O O . GLY B 1 21 ? 0.553 7.77 6.133 1 94.5 21 GLY B O 1
ATOM 2777 N N . SER B 1 22 ? -0.88 8.688 7.551 1 92.81 22 SER B N 1
ATOM 2778 C CA . SER B 1 22 ? -0.984 9.898 6.742 1 92.81 22 SER B CA 1
ATOM 2779 C C . SER B 1 22 ? 0.341 10.656 6.703 1 92.81 22 SER B C 1
ATOM 2781 O O . SER B 1 22 ? 0.741 11.156 5.652 1 92.81 22 SER B O 1
ATOM 2783 N N . VAL B 1 23 ? 1.015 10.656 7.746 1 88.19 23 VAL B N 1
ATOM 2784 C CA . VAL B 1 23 ? 2.234 11.445 7.855 1 88.19 23 VAL B CA 1
ATOM 2785 C C . VAL B 1 23 ? 3.361 10.773 7.074 1 88.19 23 VAL B C 1
ATOM 2787 O O . VAL B 1 23 ? 4.148 11.445 6.406 1 88.19 23 VAL B O 1
ATOM 2790 N N . VAL B 1 24 ? 3.404 9.523 7.121 1 92.75 24 VAL B N 1
ATOM 2791 C CA . VAL B 1 24 ? 4.48 8.789 6.465 1 92.75 24 VAL B CA 1
ATOM 2792 C C . VAL B 1 24 ? 4.422 9.023 4.957 1 92.75 24 VAL B C 1
ATOM 2794 O O . VAL B 1 24 ? 5.461 9.125 4.297 1 92.75 24 VAL B O 1
ATOM 2797 N N . VAL B 1 25 ? 3.215 9.172 4.43 1 94.19 25 VAL B N 1
ATOM 2798 C CA . VAL B 1 25 ? 3.076 9.289 2.982 1 94.19 25 VAL B CA 1
ATOM 2799 C C . VAL B 1 25 ? 3.232 10.75 2.564 1 94.19 25 VAL B C 1
ATOM 2801 O 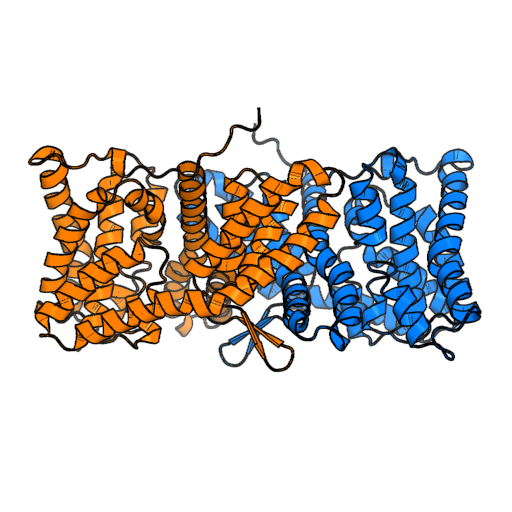O . VAL B 1 25 ? 3.615 11.039 1.43 1 94.19 25 VAL B O 1
ATOM 2804 N N . LEU B 1 26 ? 3.008 11.68 3.49 1 88.5 26 LEU B N 1
ATOM 2805 C CA . LEU B 1 26 ? 2.961 13.086 3.119 1 88.5 26 LEU B CA 1
ATOM 2806 C C . LEU B 1 26 ? 4.316 13.75 3.346 1 88.5 26 LEU B C 1
ATOM 2808 O O . LEU B 1 26 ? 4.633 14.758 2.707 1 88.5 26 LEU B O 1
ATOM 2812 N N . ILE B 1 27 ? 5.129 13.25 4.195 1 89.12 27 ILE B N 1
ATOM 2813 C CA . ILE B 1 27 ? 6.395 13.867 4.578 1 89.12 27 ILE B CA 1
ATOM 2814 C C . ILE B 1 27 ? 7.312 13.961 3.361 1 89.12 27 ILE B C 1
ATOM 2816 O O . ILE B 1 27 ? 7.918 15.008 3.113 1 89.12 27 ILE B O 1
ATOM 2820 N N . PRO B 1 28 ? 7.457 12.906 2.59 1 91.25 28 PRO B N 1
ATOM 2821 C CA . PRO B 1 28 ? 8.328 13.023 1.416 1 91.25 28 PRO B CA 1
ATOM 2822 C C . PRO B 1 28 ? 7.891 14.141 0.472 1 91.25 28 PRO B C 1
ATOM 2824 O O . PRO B 1 28 ? 8.734 14.867 -0.062 1 91.25 28 PRO B O 1
ATOM 2827 N N . SER B 1 29 ? 6.625 14.258 0.213 1 86.81 29 SER B N 1
ATOM 2828 C CA . SER B 1 29 ? 6.129 15.32 -0.654 1 86.81 29 SER B CA 1
ATOM 2829 C C . SER B 1 29 ? 6.414 16.688 -0.061 1 86.81 29 SER B C 1
ATOM 2831 O O . SER B 1 29 ? 6.75 17.625 -0.788 1 86.81 29 SER B O 1
ATOM 2833 N N . ALA B 1 30 ? 6.297 16.812 1.179 1 81.12 30 ALA B N 1
ATOM 2834 C CA . ALA B 1 30 ? 6.512 18.094 1.847 1 81.12 30 ALA B CA 1
ATOM 2835 C C . ALA B 1 30 ? 7.969 18.531 1.733 1 81.12 30 ALA B C 1
ATOM 2837 O O . ALA B 1 30 ? 8.25 19.719 1.481 1 81.12 30 ALA B O 1
ATOM 2838 N N . PHE B 1 31 ? 8.852 17.625 1.811 1 84.69 31 PHE B N 1
ATOM 2839 C CA . PHE B 1 31 ? 10.273 17.984 1.864 1 84.69 31 PHE B CA 1
ATOM 2840 C C . PHE B 1 31 ? 10.914 17.828 0.492 1 84.69 31 PHE B C 1
ATOM 2842 O O . PHE B 1 31 ? 11.555 18.766 0.001 1 84.69 31 PHE B O 1
ATOM 2849 N N . LEU B 1 32 ? 10.672 16.75 -0.11 1 88.25 32 LEU B N 1
ATOM 2850 C CA . LEU B 1 32 ? 11.406 16.406 -1.325 1 88.25 32 LEU B CA 1
ATOM 2851 C C . LEU B 1 32 ? 10.852 17.172 -2.525 1 88.25 32 LEU B C 1
ATOM 2853 O O . LEU B 1 32 ? 11.602 17.562 -3.412 1 88.25 32 LEU B O 1
ATOM 2857 N N . SER B 1 33 ? 9.508 17.297 -2.521 1 84.69 33 SER B N 1
ATOM 2858 C CA . SER B 1 33 ? 8.906 17.938 -3.689 1 84.69 33 SER B CA 1
ATOM 2859 C C . SER B 1 33 ? 9.422 19.359 -3.865 1 84.69 33 SER B C 1
ATOM 2861 O O . SER B 1 33 ? 9.734 19.781 -4.98 1 84.69 33 SER B O 1
ATOM 2863 N N . GLU B 1 34 ? 9.555 20.109 -2.756 1 76.69 34 GLU B N 1
ATOM 2864 C CA . GLU B 1 34 ? 10.016 21.484 -2.83 1 76.69 34 GLU B CA 1
ATOM 2865 C C . GLU B 1 34 ? 11.5 21.547 -3.182 1 76.69 34 GLU B C 1
ATOM 2867 O O . GLU B 1 34 ? 11.922 22.422 -3.947 1 76.69 34 GLU B O 1
ATOM 2872 N N . LEU B 1 35 ? 12.164 20.656 -2.582 1 84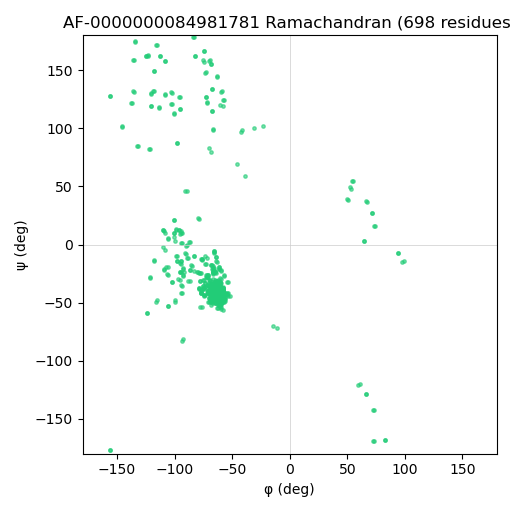.69 35 LEU B N 1
ATOM 2873 C CA . LEU B 1 35 ? 13.594 20.594 -2.865 1 84.69 35 LEU B CA 1
ATOM 2874 C C . LEU B 1 35 ? 13.844 20.281 -4.336 1 84.69 35 LEU B C 1
ATOM 2876 O O . LEU B 1 35 ? 14.688 20.906 -4.977 1 84.69 35 LEU B O 1
ATOM 2880 N N . 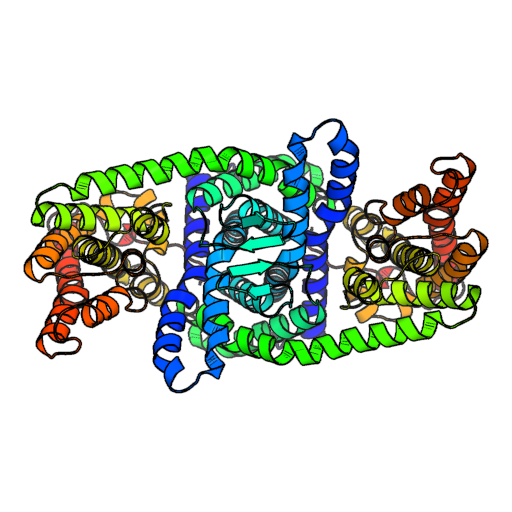VAL B 1 36 ? 13.172 19.375 -4.844 1 90.44 36 VAL B N 1
ATOM 2881 C CA . VAL B 1 36 ? 13.344 18.938 -6.227 1 90.44 36 VAL B CA 1
ATOM 2882 C C . VAL B 1 36 ? 12.914 20.062 -7.176 1 90.44 36 VAL B C 1
ATOM 2884 O O . VAL B 1 36 ? 13.578 20.312 -8.188 1 90.44 36 VAL B O 1
ATOM 2887 N N . LYS B 1 37 ? 11.797 20.734 -6.887 1 84.31 37 LYS B N 1
ATOM 2888 C CA . LYS B 1 37 ? 11.328 21.844 -7.707 1 84.31 37 LYS B CA 1
ATOM 2889 C C . LYS B 1 37 ? 12.391 22.938 -7.801 1 84.31 37 LYS B C 1
ATOM 2891 O O . LYS B 1 37 ? 12.57 23.547 -8.859 1 84.31 37 LYS B O 1
ATOM 2896 N N . ALA B 1 38 ? 13.086 23.141 -6.699 1 82.62 38 ALA B N 1
ATOM 2897 C CA . ALA B 1 38 ? 14.141 24.141 -6.664 1 82.62 38 ALA B CA 1
ATOM 2898 C C . ALA B 1 38 ? 15.352 23.703 -7.484 1 82.62 38 ALA B C 1
ATOM 2900 O O . ALA B 1 38 ? 16.047 24.531 -8.07 1 82.62 38 ALA B O 1
ATOM 2901 N N . LEU B 1 39 ? 15.516 22.422 -7.582 1 90.62 39 LEU B N 1
ATOM 2902 C CA . LEU B 1 39 ? 16.719 21.891 -8.211 1 90.62 39 LEU B CA 1
ATOM 2903 C C . LEU B 1 39 ? 16.453 21.516 -9.664 1 90.62 39 LEU B C 1
ATOM 2905 O O . LEU B 1 39 ? 17.406 21.344 -10.445 1 90.62 39 LEU B O 1
ATOM 2909 N N . LEU B 1 40 ? 15.25 21.453 -10.016 1 90.38 40 LEU B N 1
ATOM 2910 C CA . LEU B 1 40 ? 14.859 20.922 -11.32 1 90.38 40 LEU B CA 1
ATOM 2911 C C . LEU B 1 40 ? 15.484 21.734 -12.445 1 90.38 40 LEU B C 1
ATOM 2913 O O . LEU B 1 40 ? 15.914 21.188 -13.461 1 90.38 40 LEU B O 1
ATOM 2917 N N . PRO B 1 41 ? 15.562 23.094 -12.359 1 89.81 41 PRO B N 1
ATOM 2918 C CA . PRO B 1 41 ? 16.188 23.875 -13.422 1 89.81 41 PRO B CA 1
ATOM 2919 C C . PRO B 1 41 ? 17.641 23.5 -13.656 1 89.81 41 PRO B C 1
ATOM 2921 O O . PRO B 1 41 ? 18.141 23.609 -14.781 1 89.81 41 PRO B O 1
ATOM 2924 N N . TYR B 1 42 ? 18.297 22.938 -12.727 1 91.94 42 TYR B N 1
ATOM 2925 C CA . TYR B 1 42 ? 19.719 22.594 -12.812 1 91.94 42 TYR B CA 1
ATOM 2926 C C . TYR B 1 42 ? 19.891 21.109 -13.086 1 91.94 42 TYR B C 1
ATOM 2928 O O . TYR B 1 42 ? 20.859 20.703 -13.727 1 91.94 42 TYR B O 1
ATOM 2936 N N . PHE B 1 43 ? 18.953 20.312 -12.555 1 93.69 43 PHE B N 1
ATOM 2937 C CA . PHE B 1 43 ? 19.047 18.859 -12.68 1 93.69 43 PHE B CA 1
ATOM 2938 C C . PHE B 1 43 ? 17.719 18.266 -13.125 1 93.69 43 PHE B C 1
ATOM 2940 O O . PHE B 1 43 ? 17.016 17.625 -12.336 1 93.69 43 PHE B O 1
ATOM 2947 N N . PRO B 1 44 ? 17.469 18.25 -14.375 1 90.75 44 PRO B N 1
ATOM 2948 C CA . PRO B 1 44 ? 16.188 17.75 -14.891 1 90.75 44 PRO B CA 1
ATOM 2949 C C . PRO B 1 44 ? 15.984 16.25 -14.648 1 90.75 44 PRO B C 1
ATOM 2951 O O . PRO B 1 44 ? 14.852 15.773 -14.641 1 90.75 44 PRO B O 1
ATOM 2954 N N . ALA B 1 45 ? 17.062 15.547 -14.422 1 91.62 45 ALA B N 1
ATOM 2955 C CA . ALA B 1 45 ? 17 14.102 -14.203 1 91.62 45 ALA B CA 1
ATOM 2956 C C . ALA B 1 45 ? 16.25 13.773 -12.914 1 91.62 45 ALA B C 1
ATOM 2958 O O . ALA B 1 45 ? 15.852 12.625 -12.703 1 91.62 45 ALA B O 1
ATOM 2959 N N . LEU B 1 46 ? 15.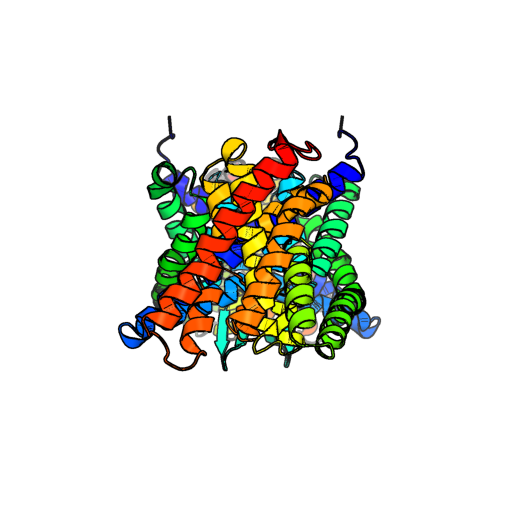883 14.789 -12.156 1 93.69 46 LEU B N 1
ATOM 2960 C CA . LEU B 1 46 ? 15.219 14.586 -10.867 1 93.69 46 LEU B CA 1
ATOM 2961 C C . LEU B 1 46 ? 13.703 14.633 -11.023 1 93.69 46 LEU B C 1
ATOM 2963 O O . LEU B 1 46 ? 12.969 14.43 -10.055 1 93.69 46 LEU B O 1
ATOM 2967 N N . GLU B 1 47 ? 13.195 14.812 -12.188 1 92.19 47 GLU B N 1
ATOM 2968 C CA . GLU B 1 47 ? 11.773 14.984 -12.445 1 92.19 47 GLU B CA 1
ATOM 2969 C C . GLU B 1 47 ? 10.977 13.773 -11.969 1 92.19 47 GLU B C 1
ATOM 2971 O O . GLU B 1 47 ? 9.914 13.922 -11.359 1 92.19 47 GLU B O 1
ATOM 2976 N N . PRO B 1 48 ? 11.5 12.531 -12.188 1 92.94 48 PRO B N 1
ATOM 2977 C CA . PRO B 1 48 ? 10.742 11.367 -11.727 1 92.94 48 PRO B CA 1
ATOM 2978 C C . PRO B 1 48 ? 10.539 11.352 -10.219 1 92.94 48 PRO B C 1
ATOM 2980 O O . PRO B 1 48 ? 9.602 10.711 -9.719 1 92.94 48 PRO B O 1
ATOM 2983 N N . LEU B 1 49 ? 11.336 12.07 -9.562 1 94.81 49 LEU B N 1
ATOM 2984 C CA . LEU B 1 49 ? 11.203 12.125 -8.109 1 94.81 49 LEU B CA 1
ATOM 2985 C C . LEU B 1 49 ? 9.922 12.836 -7.699 1 94.81 49 LEU B C 1
ATOM 2987 O O . LEU B 1 49 ? 9.328 12.516 -6.668 1 94.81 49 LEU B O 1
ATOM 2991 N N . LEU B 1 50 ? 9.523 13.828 -8.469 1 93.06 50 LEU B N 1
ATOM 2992 C CA . LEU B 1 50 ? 8.25 14.492 -8.211 1 93.06 50 LEU B CA 1
ATOM 2993 C C . LEU B 1 50 ? 7.09 13.523 -8.391 1 93.06 50 LEU B C 1
ATOM 2995 O O . LEU B 1 50 ? 6.113 13.57 -7.641 1 93.06 50 LEU B O 1
ATOM 2999 N N . HIS B 1 51 ? 7.215 12.617 -9.352 1 94.12 51 HIS B N 1
ATOM 3000 C CA . HIS B 1 51 ? 6.203 11.594 -9.57 1 94.12 51 HIS B CA 1
ATOM 3001 C C . HIS B 1 51 ? 6.145 10.617 -8.406 1 94.12 51 HIS B C 1
ATOM 3003 O O . HIS B 1 51 ? 5.062 10.188 -8 1 94.12 51 HIS B O 1
ATOM 3009 N N . ALA B 1 52 ? 7.293 10.328 -7.902 1 95.56 52 ALA B N 1
ATOM 3010 C CA . ALA B 1 52 ? 7.363 9.414 -6.766 1 95.56 52 ALA B CA 1
ATOM 3011 C C . ALA B 1 52 ? 6.648 9.992 -5.547 1 95.56 52 ALA B C 1
ATOM 3013 O O . ALA B 1 52 ? 5.973 9.273 -4.812 1 95.56 52 ALA B O 1
ATOM 3014 N N . THR B 1 53 ? 6.852 11.258 -5.305 1 94.06 53 THR B N 1
ATOM 3015 C CA . THR B 1 53 ? 6.203 11.898 -4.164 1 94.06 53 THR B CA 1
ATOM 3016 C C . THR B 1 53 ? 4.691 11.961 -4.363 1 94.06 53 THR B C 1
ATOM 3018 O O . THR B 1 53 ? 3.928 11.781 -3.41 1 94.06 53 THR B O 1
ATOM 3021 N N . LEU B 1 54 ? 4.227 12.203 -5.59 1 93.06 54 LEU B N 1
ATOM 3022 C CA . LEU B 1 54 ? 2.801 12.203 -5.895 1 93.06 54 LEU B CA 1
ATOM 3023 C C . LEU B 1 54 ? 2.199 10.812 -5.691 1 93.06 54 LEU B C 1
ATOM 3025 O O . LEU B 1 54 ? 1.086 10.688 -5.18 1 93.06 54 LEU B O 1
ATOM 3029 N N . LEU B 1 55 ? 2.918 9.828 -6.109 1 96.19 55 LEU B N 1
ATOM 3030 C CA . LEU B 1 55 ? 2.469 8.461 -5.914 1 96.19 55 LEU B CA 1
ATOM 3031 C C . LEU B 1 55 ? 2.324 8.141 -4.43 1 96.19 55 LEU B C 1
ATOM 3033 O O . LEU B 1 55 ? 1.354 7.496 -4.02 1 96.19 55 LEU B O 1
ATOM 3037 N N . SER B 1 56 ? 3.318 8.562 -3.691 1 95.94 56 SER B N 1
ATOM 3038 C CA . SER B 1 56 ? 3.266 8.352 -2.248 1 95.94 56 SER B CA 1
ATOM 3039 C C . SER B 1 56 ? 1.979 8.914 -1.653 1 95.94 56 SER B C 1
ATOM 3041 O O . SER B 1 56 ? 1.311 8.242 -0.863 1 95.94 56 SER B O 1
ATOM 3043 N N . ASN B 1 57 ? 1.61 10.078 -2.049 1 92.88 57 ASN B N 1
ATOM 3044 C CA . ASN B 1 57 ? 0.392 10.719 -1.559 1 92.88 57 ASN B CA 1
ATOM 3045 C C . ASN B 1 57 ? -0.852 9.93 -1.961 1 92.88 57 ASN B C 1
ATOM 3047 O O . ASN B 1 57 ? -1.794 9.805 -1.177 1 92.88 57 ASN B O 1
ATOM 3051 N N . SER B 1 58 ? -0.832 9.398 -3.145 1 95.38 58 SER B N 1
ATOM 3052 C CA . SER B 1 58 ? -2.004 8.727 -3.693 1 95.38 58 SER B CA 1
ATOM 3053 C C . SER B 1 58 ? -2.184 7.34 -3.076 1 95.38 58 SER B C 1
ATOM 3055 O O . SER B 1 58 ? -3.25 6.734 -3.203 1 95.38 58 SER B O 1
ATOM 3057 N N . LEU B 1 59 ? -1.178 6.855 -2.385 1 97.81 59 LEU B N 1
ATOM 3058 C CA . LEU B 1 59 ? -1.24 5.531 -1.771 1 97.81 59 LEU B CA 1
ATOM 3059 C C . LEU B 1 59 ? -1.546 5.641 -0.28 1 97.81 59 LEU B C 1
ATOM 3061 O O . LEU B 1 59 ? -1.276 4.711 0.482 1 97.81 59 LEU B O 1
ATOM 3065 N N . MET B 1 60 ? -2.107 6.754 0.13 1 96.94 60 MET B N 1
ATOM 3066 C CA . MET B 1 60 ? -2.41 6.984 1.541 1 96.94 60 MET B CA 1
ATOM 3067 C C . MET B 1 60 ? -3.406 5.953 2.059 1 96.94 60 MET B C 1
ATOM 3069 O O . MET B 1 60 ? -3.311 5.508 3.203 1 96.94 60 MET B O 1
ATOM 3073 N N . GLY B 1 61 ? -4.336 5.562 1.227 1 97.94 61 GLY B N 1
ATOM 3074 C CA . GLY B 1 61 ? -5.352 4.602 1.633 1 97.94 61 GLY B CA 1
ATOM 3075 C C . GLY B 1 61 ? -4.773 3.271 2.074 1 97.94 61 GLY B C 1
ATOM 3076 O O . GLY B 1 61 ? -5.086 2.781 3.16 1 97.94 61 GLY B O 1
ATOM 3077 N N . VAL B 1 62 ? -3.918 2.707 1.225 1 98.62 62 VAL B N 1
ATOM 3078 C CA . VAL B 1 62 ? -3.332 1.409 1.541 1 98.62 62 VAL B CA 1
ATOM 3079 C C . VAL B 1 62 ? -2.449 1.528 2.781 1 98.62 62 VAL B C 1
ATOM 3081 O O . VAL B 1 62 ? -2.475 0.659 3.654 1 98.62 62 VAL B O 1
ATOM 3084 N N . VAL B 1 63 ? -1.741 2.607 2.943 1 98.25 63 VAL B N 1
ATOM 3085 C CA . VAL B 1 63 ? -0.819 2.793 4.059 1 98.25 63 VAL B CA 1
ATOM 3086 C C . VAL B 1 63 ? -1.605 2.957 5.359 1 98.25 63 VAL B C 1
ATOM 3088 O O . VAL B 1 63 ? -1.294 2.314 6.363 1 98.25 63 VAL B O 1
ATOM 3091 N N . ILE B 1 64 ? -2.637 3.789 5.328 1 97.88 64 ILE B N 1
ATOM 3092 C CA . ILE B 1 64 ? -3.457 3.992 6.516 1 97.88 64 ILE B CA 1
ATOM 3093 C C . ILE B 1 64 ? -4.082 2.666 6.945 1 97.88 64 ILE B C 1
ATOM 3095 O O . ILE B 1 64 ? -4.027 2.299 8.125 1 97.88 64 ILE B O 1
ATOM 3099 N N . GLY B 1 65 ? -4.668 1.94 6.016 1 98.5 65 GLY B N 1
ATOM 3100 C CA . GLY B 1 65 ? -5.246 0.649 6.355 1 98.5 65 GLY B CA 1
ATOM 3101 C C . GLY B 1 65 ? -4.25 -0.301 6.992 1 98.5 65 GLY B C 1
ATOM 3102 O O . GLY B 1 65 ? -4.57 -0.973 7.977 1 98.5 65 GLY B O 1
ATOM 3103 N N . ILE B 1 66 ? -3.074 -0.329 6.477 1 98.25 66 ILE B N 1
ATOM 3104 C CA . ILE B 1 66 ? -2.033 -1.229 6.961 1 98.25 66 ILE B CA 1
ATOM 3105 C C . ILE B 1 66 ? -1.614 -0.817 8.375 1 98.25 66 ILE B C 1
ATOM 3107 O O . ILE B 1 66 ? -1.496 -1.662 9.266 1 98.25 66 ILE B O 1
ATOM 3111 N N . VAL B 1 67 ? -1.394 0.476 8.578 1 97 67 VAL B N 1
ATOM 3112 C CA . VAL B 1 67 ? -0.923 0.941 9.883 1 97 67 VAL B CA 1
ATOM 3113 C C . VAL B 1 67 ? -2.014 0.734 10.93 1 97 67 VAL B C 1
ATOM 3115 O O . VAL B 1 67 ? -1.724 0.386 12.078 1 97 67 VAL B O 1
ATOM 3118 N N . VAL B 1 68 ? -3.258 0.969 10.562 1 97.44 68 VAL B N 1
ATOM 3119 C CA . VAL B 1 68 ? -4.367 0.716 11.477 1 97.44 68 VAL B CA 1
ATOM 3120 C C . VAL B 1 68 ? -4.371 -0.754 11.891 1 97.44 68 VAL B C 1
ATOM 3122 O O . VAL B 1 68 ? -4.469 -1.069 13.078 1 97.44 68 VAL B O 1
ATOM 3125 N N . GLY B 1 69 ? -4.281 -1.641 10.945 1 97.38 69 GLY B N 1
ATOM 3126 C CA . GLY B 1 69 ? -4.223 -3.057 11.266 1 97.38 69 GLY B CA 1
ATOM 3127 C C . GLY B 1 69 ? -3.043 -3.422 12.148 1 97.38 69 GLY B C 1
ATOM 3128 O O . GLY B 1 69 ? -3.176 -4.227 13.07 1 97.38 69 GLY B O 1
ATOM 3129 N N . TYR B 1 70 ? -1.919 -2.828 11.859 1 96.06 70 TYR B N 1
ATOM 3130 C CA . TYR B 1 70 ? -0.725 -3.049 12.672 1 96.06 70 TYR B CA 1
ATOM 3131 C C . TYR B 1 70 ? -0.959 -2.625 14.117 1 96.06 70 TYR B C 1
ATOM 3133 O O . TYR B 1 70 ? -0.575 -3.336 15.047 1 96.06 70 TYR B O 1
ATOM 3141 N N . LYS B 1 71 ? -1.586 -1.492 14.305 1 95.12 71 LYS B N 1
ATOM 3142 C CA . LYS B 1 71 ? -1.834 -0.96 15.641 1 95.12 71 LYS B CA 1
ATOM 3143 C C . LYS B 1 71 ? -2.814 -1.842 16.406 1 95.12 71 LYS B C 1
ATOM 3145 O O . LYS B 1 71 ? -2.83 -1.834 17.641 1 95.12 71 LYS B O 1
ATOM 3150 N N . PHE B 1 72 ? -3.605 -2.602 15.703 1 96.44 72 PHE B N 1
ATOM 3151 C CA . PHE B 1 72 ? -4.504 -3.555 16.344 1 96.44 72 PHE B CA 1
ATOM 3152 C C . PHE B 1 72 ? -3.803 -4.887 16.578 1 96.44 72 PHE B C 1
ATOM 3154 O O . PHE B 1 72 ? -4.43 -5.859 17 1 96.44 72 PHE B O 1
ATOM 3161 N N . ASN B 1 73 ? -2.52 -4.973 16.234 1 94.5 73 ASN B N 1
ATOM 3162 C CA . ASN B 1 73 ? -1.686 -6.156 16.406 1 94.5 73 ASN B CA 1
ATOM 3163 C C . ASN B 1 73 ? -2.152 -7.312 15.531 1 94.5 73 ASN B C 1
ATOM 3165 O O . ASN B 1 73 ? -2.195 -8.461 15.984 1 94.5 73 ASN B O 1
ATOM 3169 N N . PHE B 1 74 ? -2.582 -6.965 14.359 1 94.94 74 PHE B N 1
ATOM 3170 C CA . PHE B 1 74 ? -2.971 -7.992 13.398 1 94.94 74 PHE B CA 1
ATOM 3171 C C . PHE B 1 74 ? -1.751 -8.547 12.672 1 94.94 74 PHE B C 1
ATOM 3173 O O . PHE B 1 74 ? -0.665 -7.965 12.742 1 94.94 74 PHE B O 1
ATOM 3180 N N . THR B 1 75 ? -1.869 -9.672 12.055 1 92.75 75 THR B N 1
ATOM 3181 C CA . THR B 1 75 ? -0.804 -10.281 11.266 1 92.75 75 THR B CA 1
ATOM 3182 C C . THR B 1 75 ? -0.636 -9.555 9.938 1 92.75 75 THR B C 1
ATOM 3184 O O . THR B 1 75 ? -1.52 -8.805 9.516 1 92.75 75 THR B O 1
ATOM 3187 N N . PRO B 1 76 ? 0.46 -9.82 9.242 1 93.56 76 PRO B N 1
ATOM 3188 C CA . PRO B 1 76 ? 0.699 -9.148 7.957 1 93.56 76 PRO B CA 1
ATOM 3189 C C . PRO B 1 76 ? -0.388 -9.438 6.926 1 93.56 76 PRO B C 1
ATOM 3191 O O . PRO B 1 76 ? -0.85 -8.531 6.234 1 93.56 76 PRO B O 1
ATOM 3194 N N . VAL B 1 77 ? -0.818 -10.602 6.883 1 93.94 77 VAL B N 1
ATOM 3195 C CA . VAL B 1 77 ? -1.868 -10.969 5.938 1 93.94 77 VAL B CA 1
ATOM 3196 C C . VAL B 1 77 ? -3.141 -10.18 6.246 1 93.94 77 VAL B C 1
ATOM 3198 O O . VAL B 1 77 ? -3.801 -9.68 5.336 1 93.94 77 VAL B O 1
ATOM 3201 N N . GLU B 1 78 ? -3.404 -10.023 7.516 1 95.5 78 GLU B N 1
ATOM 3202 C CA . GLU B 1 78 ? -4.613 -9.336 7.957 1 95.5 78 GLU B CA 1
ATOM 3203 C C . GLU B 1 78 ? -4.543 -7.84 7.656 1 95.5 78 GLU B C 1
ATOM 3205 O O . GLU B 1 78 ? -5.445 -7.281 7.027 1 95.5 78 GLU B O 1
ATOM 3210 N N . TYR B 1 79 ? -3.418 -7.223 8.047 1 97.31 79 TYR B N 1
ATOM 3211 C CA . TYR B 1 79 ? -3.422 -5.77 7.922 1 97.31 79 TYR B CA 1
ATOM 3212 C C . TYR B 1 79 ? -3.154 -5.344 6.484 1 97.31 79 TYR B C 1
ATOM 3214 O O . TYR B 1 79 ? -3.604 -4.281 6.051 1 97.31 79 TYR B O 1
ATOM 3222 N N . ILE B 1 80 ? -2.52 -6.156 5.688 1 97.88 80 ILE B N 1
ATOM 3223 C CA . ILE B 1 80 ? -2.352 -5.855 4.27 1 97.88 80 ILE B CA 1
ATOM 3224 C C . ILE B 1 80 ? -3.707 -5.91 3.568 1 97.88 80 ILE B C 1
ATOM 3226 O O . ILE B 1 80 ? -4.012 -5.062 2.725 1 97.88 80 ILE B O 1
ATOM 3230 N N . SER B 1 81 ? -4.48 -6.887 3.955 1 98 81 SER B N 1
ATOM 3231 C CA . SER B 1 81 ? -5.809 -7.027 3.371 1 98 81 SER B CA 1
ATOM 3232 C C . SER B 1 81 ? -6.684 -5.82 3.691 1 98 81 SER B C 1
ATOM 3234 O O . SER B 1 81 ? -7.418 -5.332 2.83 1 98 81 SER B O 1
ATOM 3236 N N . ILE B 1 82 ? -6.578 -5.363 4.902 1 98.56 82 ILE B N 1
ATOM 3237 C CA . ILE B 1 82 ? -7.293 -4.148 5.285 1 98.56 82 ILE B CA 1
ATOM 3238 C C . ILE B 1 82 ? -6.816 -2.977 4.43 1 98.56 82 ILE B C 1
ATOM 3240 O O . ILE B 1 82 ? -7.621 -2.166 3.969 1 98.56 82 ILE B O 1
ATOM 3244 N N . GLY B 1 83 ? -5.508 -2.895 4.254 1 98.75 83 GLY B N 1
ATOM 3245 C CA . GLY B 1 83 ? -4.93 -1.82 3.465 1 98.75 83 GLY B CA 1
ATOM 3246 C C . GLY B 1 83 ? -5.43 -1.796 2.033 1 98.75 83 GLY B C 1
ATOM 3247 O O . GLY B 1 83 ? -5.793 -0.737 1.515 1 98.75 83 GLY B O 1
ATOM 3248 N N . LEU B 1 84 ? -5.457 -2.953 1.437 1 98.56 84 LEU B N 1
ATOM 3249 C CA . LEU B 1 84 ? -5.902 -3.047 0.05 1 98.56 84 LEU B CA 1
ATOM 3250 C C . LEU B 1 84 ? -7.363 -2.641 -0.083 1 98.56 84 LEU B C 1
ATOM 3252 O O . LEU B 1 84 ? -7.73 -1.907 -1.006 1 98.56 84 LEU B O 1
ATOM 3256 N N . ALA B 1 85 ? -8.148 -3.113 0.823 1 98.56 85 ALA B N 1
ATOM 3257 C CA . ALA B 1 85 ? -9.562 -2.738 0.825 1 98.56 85 ALA B CA 1
ATOM 3258 C C . ALA B 1 85 ? -9.727 -1.235 1.027 1 98.56 85 ALA B C 1
ATOM 3260 O O . ALA B 1 85 ? -10.562 -0.603 0.372 1 98.56 85 ALA B O 1
ATOM 3261 N N . THR B 1 86 ? -8.945 -0.693 1.906 1 98.75 86 THR B N 1
ATOM 3262 C CA . THR B 1 86 ? -9.031 0.726 2.234 1 98.75 86 THR B CA 1
ATOM 3263 C C . THR B 1 86 ? -8.617 1.581 1.039 1 98.75 86 THR B C 1
ATOM 3265 O O . THR B 1 86 ? -9.219 2.623 0.778 1 98.75 86 THR B O 1
ATOM 3268 N N . GLN B 1 87 ? -7.637 1.147 0.346 1 98.62 87 GLN B N 1
ATOM 3269 C CA . GLN B 1 87 ? -7.195 1.891 -0.829 1 98.62 87 GLN B CA 1
ATOM 3270 C C . GLN B 1 87 ? -8.289 1.954 -1.887 1 98.62 87 GLN B C 1
ATOM 3272 O O . GLN B 1 87 ? -8.5 2.996 -2.514 1 98.62 87 GLN B O 1
ATOM 3277 N N . PHE B 1 88 ? -8.922 0.916 -2.086 1 98.31 88 PHE B N 1
ATOM 3278 C CA . PHE B 1 88 ? -9.977 0.845 -3.094 1 98.31 88 PHE B CA 1
ATOM 3279 C C . PHE B 1 88 ? -11.086 1.841 -2.787 1 98.31 88 PHE B C 1
ATOM 3281 O O . PHE B 1 88 ? -11.648 2.451 -3.697 1 98.31 88 PHE B O 1
ATOM 3288 N N . ALA B 1 89 ? -11.383 1.963 -1.507 1 97.75 89 ALA B N 1
ATOM 3289 C CA . ALA B 1 89 ? -12.492 2.809 -1.086 1 97.75 89 ALA B CA 1
ATOM 3290 C C . ALA B 1 89 ? -12.008 4.199 -0.685 1 97.75 89 ALA B C 1
ATOM 3292 O O . ALA B 1 89 ? -12.742 4.961 -0.058 1 97.75 89 ALA B O 1
ATOM 3293 N N . SER B 1 90 ? -10.82 4.551 -0.977 1 96.62 90 SER B N 1
ATOM 3294 C CA . SER B 1 90 ? -10.211 5.77 -0.462 1 96.62 90 SER B CA 1
ATOM 3295 C C . SER B 1 90 ? -10.711 7 -1.213 1 96.62 90 SER B C 1
ATOM 3297 O O . SER B 1 90 ? -10.625 8.117 -0.707 1 96.62 90 SER B O 1
ATOM 3299 N N . GLY B 1 91 ? -11.164 6.816 -2.449 1 94.38 91 GLY B N 1
ATOM 3300 C CA . GLY B 1 91 ? -11.531 7.938 -3.299 1 94.38 91 GLY B CA 1
ATOM 3301 C C . GLY B 1 91 ? -10.406 8.391 -4.207 1 94.38 91 GLY B C 1
ATOM 3302 O O . GLY B 1 91 ? -10.625 9.188 -5.125 1 94.38 91 GLY B O 1
ATOM 3303 N N . ALA B 1 92 ? -9.258 7.832 -4.004 1 94.12 92 ALA B N 1
ATOM 3304 C CA . ALA B 1 92 ? -8.102 8.195 -4.82 1 94.12 92 ALA B CA 1
ATOM 3305 C C . ALA B 1 92 ? -8.023 7.328 -6.074 1 94.12 92 ALA B C 1
ATOM 3307 O O . ALA B 1 92 ? -7.277 7.641 -7.008 1 94.12 92 ALA B O 1
ATOM 3308 N N . VAL B 1 93 ? -8.805 6.277 -6.113 1 95.69 93 VAL B N 1
ATOM 3309 C CA . VAL B 1 93 ? -8.766 5.32 -7.211 1 95.69 93 VAL B CA 1
ATOM 3310 C C . VAL B 1 93 ? -9.945 5.555 -8.148 1 95.69 93 VAL B C 1
ATOM 3312 O O . VAL B 1 93 ? -11.102 5.484 -7.734 1 95.69 93 VAL B O 1
ATOM 3315 N N . ILE B 1 94 ? -9.617 5.828 -9.398 1 93.38 94 ILE B N 1
ATOM 3316 C CA . ILE B 1 94 ? -10.641 6.059 -10.414 1 93.38 94 ILE B CA 1
ATOM 3317 C C . ILE B 1 94 ? -10.484 5.043 -11.539 1 93.38 94 ILE B C 1
ATOM 3319 O O . ILE B 1 94 ? -9.375 4.816 -12.031 1 93.38 94 ILE B O 1
ATOM 3323 N N . PHE B 1 95 ? -11.539 4.434 -11.875 1 91.31 95 PHE B N 1
ATOM 3324 C CA . PHE B 1 95 ? -11.531 3.482 -12.977 1 91.31 95 PHE B CA 1
ATOM 3325 C C . PHE B 1 95 ? -12.094 4.113 -14.242 1 91.31 95 PHE B C 1
ATOM 3327 O O . PHE B 1 95 ? -13.25 4.531 -14.273 1 91.31 95 PHE B O 1
ATOM 3334 N N . GLN B 1 96 ? -11.234 4.293 -15.195 1 86.12 96 GLN B N 1
ATOM 3335 C CA . GLN B 1 96 ? -11.617 4.875 -16.484 1 86.12 96 GLN B CA 1
ATOM 3336 C C . GLN B 1 96 ? -11.016 4.09 -17.641 1 86.12 96 GLN B C 1
ATOM 3338 O O . GLN B 1 96 ? -9.797 3.881 -17.688 1 86.12 96 GLN B O 1
ATOM 3343 N N . ASP B 1 97 ? -11.82 3.699 -18.719 1 80.94 97 ASP B N 1
ATOM 3344 C CA . ASP B 1 97 ? -11.383 3.014 -19.922 1 80.94 97 ASP B CA 1
ATOM 3345 C C . ASP B 1 97 ? -10.555 1.78 -19.594 1 80.94 97 ASP B C 1
ATOM 3347 O O . ASP B 1 97 ? -9.438 1.616 -20.094 1 80.94 97 ASP B O 1
ATOM 3351 N N . SER B 1 98 ? -10.859 1.009 -18.594 1 79.69 98 SER B N 1
ATOM 3352 C CA . SER B 1 98 ? -10.25 -0.258 -18.203 1 79.69 98 SER B CA 1
ATOM 3353 C C . SER B 1 98 ? -8.875 -0.039 -17.578 1 79.69 98 SER B C 1
ATOM 3355 O O . SER B 1 98 ? -8.047 -0.948 -17.547 1 79.69 98 SER B O 1
ATOM 3357 N N . GLN B 1 99 ? -8.664 1.236 -17.203 1 86.19 99 GLN B N 1
ATOM 3358 C CA . GLN B 1 99 ? -7.406 1.554 -16.531 1 86.19 99 GLN B CA 1
ATOM 3359 C C . GLN B 1 99 ? -7.66 2.082 -15.117 1 86.19 99 GLN B C 1
ATOM 3361 O O . GLN B 1 99 ? -8.719 2.652 -14.844 1 86.19 99 GLN B O 1
ATOM 3366 N N . ILE B 1 100 ? -6.754 1.822 -14.297 1 94.25 100 ILE B N 1
ATOM 3367 C CA . ILE B 1 100 ? -6.809 2.348 -12.938 1 94.25 100 ILE B CA 1
ATOM 3368 C C . ILE B 1 100 ? -5.996 3.639 -12.852 1 94.25 100 ILE B C 1
ATOM 3370 O O . ILE B 1 100 ? -4.789 3.637 -13.102 1 94.25 100 ILE B O 1
ATOM 3374 N N . ILE B 1 101 ? -6.68 4.688 -12.57 1 95 101 ILE B N 1
ATOM 3375 C CA . ILE B 1 101 ? -6.031 5.988 -12.438 1 95 101 ILE B CA 1
ATOM 3376 C C . ILE B 1 101 ? -6.004 6.402 -10.969 1 95 101 ILE B C 1
ATOM 3378 O O . ILE B 1 101 ? -7.016 6.289 -10.266 1 95 101 ILE B O 1
ATOM 3382 N N . LEU B 1 102 ? -4.852 6.766 -10.516 1 94.81 102 LEU B N 1
ATOM 3383 C CA . LEU B 1 102 ? -4.719 7.332 -9.18 1 94.81 102 LEU B CA 1
ATOM 3384 C C . LEU B 1 102 ? -4.73 8.852 -9.227 1 94.81 102 LEU B C 1
ATOM 3386 O O . LEU B 1 102 ? -4 9.461 -10.016 1 94.81 102 LEU B O 1
ATOM 3390 N N . GLN B 1 103 ? -5.637 9.422 -8.422 1 88.44 103 GLN B N 1
ATOM 3391 C CA . GLN B 1 103 ? -5.758 10.875 -8.406 1 88.44 103 GLN B CA 1
ATOM 3392 C C . GLN B 1 103 ? -5.914 11.398 -6.984 1 88.44 103 GLN B C 1
ATOM 3394 O O . GLN B 1 103 ? -6.852 11.023 -6.277 1 88.44 103 GLN B O 1
ATOM 3399 N N . GLY B 1 104 ? -4.953 12.289 -6.609 1 86.12 104 GLY B N 1
ATOM 3400 C CA . GLY B 1 104 ? -5.07 12.93 -5.309 1 86.12 104 GLY B CA 1
ATOM 3401 C C . GLY B 1 104 ? -4.77 11.992 -4.152 1 86.12 104 GLY B C 1
ATOM 3402 O O . GLY B 1 104 ? -4.199 10.922 -4.348 1 86.12 104 GLY B O 1
ATOM 3403 N N . THR B 1 105 ? -5.062 12.438 -2.965 1 88.44 105 THR B N 1
ATOM 3404 C CA . THR B 1 105 ? -4.75 11.688 -1.752 1 88.44 105 THR B CA 1
ATOM 3405 C C . THR B 1 105 ? -5.941 10.844 -1.319 1 88.44 105 THR B C 1
ATOM 3407 O O . THR B 1 105 ? -5.797 9.922 -0.512 1 88.44 105 THR B O 1
ATOM 3410 N N . GLY B 1 106 ? -7.113 11.109 -1.876 1 91.94 106 GLY B N 1
ATOM 3411 C CA . GLY B 1 106 ? -8.32 10.461 -1.389 1 91.94 106 GLY B CA 1
ATOM 3412 C C . GLY B 1 106 ? -8.914 11.141 -0.17 1 91.94 106 GLY B C 1
ATOM 3413 O O . GLY B 1 106 ? -8.609 12.305 0.105 1 91.94 106 GLY B O 1
ATOM 3414 N N . ASP B 1 107 ? -9.875 10.445 0.454 1 93.5 107 ASP B N 1
ATOM 3415 C CA . ASP B 1 107 ? -10.609 10.984 1.596 1 93.5 107 ASP B CA 1
ATOM 3416 C C . ASP B 1 107 ? -10.289 10.203 2.869 1 93.5 107 ASP B C 1
ATOM 3418 O O . ASP B 1 107 ? -10.609 9.016 2.973 1 93.5 107 ASP B O 1
ATOM 3422 N N . ILE B 1 108 ? -9.711 10.945 3.82 1 94.38 108 ILE B N 1
ATOM 3423 C CA . ILE B 1 108 ? -9.219 10.305 5.035 1 94.38 108 ILE B CA 1
ATOM 3424 C C . ILE B 1 108 ? -10.391 9.734 5.832 1 94.38 108 ILE B C 1
ATOM 3426 O O . ILE B 1 108 ? -10.281 8.672 6.441 1 94.38 108 ILE B O 1
ATOM 3430 N N . LEU B 1 109 ? -11.531 10.398 5.801 1 95.38 109 LEU B N 1
ATOM 3431 C CA . LEU B 1 109 ? -12.703 9.898 6.508 1 95.38 109 LEU B CA 1
ATOM 3432 C C . LEU B 1 109 ? -13.133 8.539 5.949 1 95.38 109 LEU B C 1
ATOM 3434 O O . LEU B 1 109 ? -13.508 7.645 6.707 1 95.38 109 LEU B O 1
ATOM 3438 N N . SER B 1 110 ? -13.125 8.484 4.664 1 97.12 110 SER B N 1
ATOM 3439 C CA . SER B 1 110 ? -13.477 7.219 4.027 1 97.12 110 SER B CA 1
ATOM 3440 C C . SER B 1 110 ? -12.477 6.125 4.383 1 97.12 110 SER B C 1
ATOM 3442 O O . SER B 1 110 ? -12.852 4.973 4.594 1 97.12 110 SER B O 1
ATOM 3444 N N . MET B 1 111 ? -11.203 6.461 4.418 1 97.88 111 MET B N 1
ATOM 3445 C CA . MET B 1 111 ? -10.164 5.504 4.785 1 97.88 111 MET B CA 1
ATOM 3446 C C . MET B 1 111 ? -10.344 5.023 6.219 1 97.88 111 MET B C 1
ATOM 3448 O O . MET B 1 111 ? -10.18 3.836 6.508 1 97.88 111 MET B O 1
ATOM 3452 N N . MET B 1 112 ? -10.688 5.973 7.098 1 97.25 112 MET B N 1
ATOM 3453 C CA . MET B 1 112 ? -10.922 5.629 8.492 1 97.25 112 MET B CA 1
ATOM 3454 C C . MET B 1 112 ? -12.125 4.703 8.633 1 97.25 112 MET B C 1
ATOM 3456 O O . MET B 1 112 ? -12.086 3.732 9.391 1 97.25 112 MET B O 1
ATOM 3460 N N . PHE B 1 113 ? -13.188 5.047 7.934 1 98 113 PHE B N 1
ATOM 3461 C CA . PHE B 1 113 ? -14.406 4.246 7.977 1 98 113 PHE B CA 1
ATOM 3462 C C . PHE B 1 113 ? -14.141 2.828 7.484 1 98 113 PHE B C 1
ATOM 3464 O O . PHE B 1 113 ? -14.477 1.857 8.164 1 98 113 PHE B O 1
ATOM 3471 N N . THR B 1 114 ? -13.492 2.676 6.348 1 98.69 114 THR B N 1
ATOM 3472 C CA . THR B 1 114 ? -13.258 1.38 5.723 1 98.69 114 THR B CA 1
ATOM 3473 C C . THR B 1 114 ? -12.297 0.542 6.559 1 98.69 114 THR B C 1
ATOM 3475 O O . THR B 1 114 ? -12.516 -0.656 6.75 1 98.69 114 THR B O 1
ATOM 3478 N N . SER B 1 115 ? -11.203 1.166 7.004 1 98.56 115 SER B N 1
ATOM 3479 C CA . SER B 1 115 ? -10.25 0.428 7.824 1 98.56 115 SER B CA 1
ATOM 3480 C C . SER B 1 115 ? -10.883 -0.026 9.133 1 98.56 115 SER B C 1
ATOM 3482 O O . SER B 1 115 ? -10.562 -1.1 9.648 1 98.56 115 SER B O 1
ATOM 3484 N N . ALA B 1 116 ? -11.812 0.783 9.695 1 98.44 116 ALA B N 1
ATOM 3485 C CA . ALA B 1 116 ? -12.531 0.395 10.906 1 98.44 116 ALA B CA 1
ATOM 3486 C C . ALA B 1 116 ? -13.391 -0.84 10.664 1 98.44 116 ALA B C 1
ATOM 3488 O O . ALA B 1 116 ? -13.414 -1.759 11.484 1 98.44 116 ALA B O 1
ATOM 3489 N N . ILE B 1 117 ? -14.102 -0.812 9.578 1 98.62 117 ILE B N 1
ATOM 3490 C CA . ILE B 1 117 ? -14.938 -1.956 9.227 1 98.62 117 ILE B CA 1
ATOM 3491 C C . ILE B 1 117 ? -14.062 -3.188 9.016 1 98.62 117 ILE B C 1
ATOM 3493 O O . ILE B 1 117 ? -14.414 -4.289 9.438 1 98.62 117 ILE B O 1
ATOM 3497 N N . GLY B 1 118 ? -12.961 -2.994 8.297 1 98.62 118 GLY B N 1
ATOM 3498 C CA . GLY B 1 118 ? -12.031 -4.094 8.094 1 98.62 118 GLY B CA 1
ATOM 3499 C C . GLY B 1 118 ? -11.516 -4.691 9.391 1 98.62 118 GLY B C 1
ATOM 3500 O O . GLY B 1 118 ? -11.477 -5.91 9.547 1 98.62 118 GLY B O 1
ATOM 3501 N N . ALA B 1 119 ? -11.102 -3.812 10.328 1 98.06 119 ALA B N 1
ATOM 3502 C CA . ALA B 1 119 ? -10.656 -4.281 11.633 1 98.06 119 ALA B CA 1
ATOM 3503 C C . ALA B 1 119 ? -11.766 -5.031 12.359 1 98.06 119 ALA B C 1
ATOM 3505 O O . ALA B 1 119 ? -11.523 -6.07 12.977 1 98.06 119 ALA B O 1
ATOM 3506 N N . GLY B 1 120 ? -12.969 -4.473 12.336 1 97.56 120 GLY B N 1
ATOM 3507 C CA . GLY B 1 120 ? -14.109 -5.141 12.945 1 97.56 120 GLY B CA 1
ATOM 3508 C C . GLY B 1 120 ? -14.344 -6.535 12.391 1 97.56 120 GLY B C 1
ATOM 3509 O O . GLY B 1 120 ? -14.617 -7.469 13.148 1 97.56 120 GLY B O 1
ATOM 3510 N N . LEU B 1 121 ? -14.219 -6.652 11.094 1 97.88 121 LEU B N 1
ATOM 3511 C CA . LEU B 1 121 ? -14.414 -7.953 10.461 1 97.88 121 LEU B CA 1
ATOM 3512 C C . LEU B 1 121 ? -13.352 -8.945 10.93 1 97.88 121 LEU B C 1
ATOM 3514 O O . LEU B 1 121 ? -13.664 -10.109 11.188 1 97.88 121 LEU B O 1
ATOM 3518 N N . ILE B 1 122 ? -12.125 -8.523 10.977 1 96.62 122 ILE B N 1
ATOM 3519 C CA . ILE B 1 122 ? -11.047 -9.406 11.414 1 96.62 122 ILE B CA 1
ATOM 3520 C C . ILE B 1 122 ? -11.305 -9.867 12.844 1 96.62 122 ILE B C 1
ATOM 3522 O O . ILE B 1 122 ? -11.133 -11.047 13.164 1 96.62 122 ILE B O 1
ATOM 3526 N N . PHE B 1 123 ? -11.734 -8.969 13.734 1 95.38 123 PHE B N 1
ATOM 3527 C CA . PHE B 1 123 ? -12.047 -9.328 15.117 1 95.38 123 PHE B CA 1
ATOM 3528 C C . PHE B 1 123 ? -13.156 -10.375 15.164 1 95.38 123 PHE B C 1
ATOM 3530 O O . PHE B 1 123 ? -13.148 -11.258 16.016 1 95.38 123 PHE B O 1
ATOM 3537 N N . LEU B 1 124 ? -14.039 -10.32 14.25 1 94.88 124 LEU B N 1
ATOM 3538 C CA . LEU B 1 124 ? -15.203 -11.203 14.242 1 94.88 124 LEU B CA 1
ATOM 3539 C C . LEU B 1 124 ? -14.82 -12.594 13.742 1 94.88 124 LEU B C 1
ATOM 3541 O O . LEU B 1 124 ? -15.375 -13.594 14.203 1 94.88 124 LEU B O 1
ATOM 3545 N N . ILE B 1 125 ? -13.797 -12.68 12.812 1 94.19 125 ILE B N 1
ATOM 3546 C CA . ILE B 1 125 ? -13.664 -13.945 12.109 1 94.19 125 ILE B CA 1
ATOM 3547 C C . ILE B 1 125 ? -12.305 -14.57 12.414 1 94.19 125 ILE B C 1
ATOM 3549 O O . ILE B 1 125 ? -12.078 -15.75 12.133 1 94.19 125 ILE B O 1
ATOM 3553 N N . ARG B 1 126 ? -11.422 -13.898 12.938 1 87.69 126 ARG B N 1
ATOM 3554 C CA . ARG B 1 126 ? -10.047 -14.352 13.094 1 87.69 126 ARG B CA 1
ATOM 3555 C C . ARG B 1 126 ? -9.992 -15.695 13.812 1 87.69 126 ARG B C 1
ATOM 3557 O O . ARG B 1 126 ? -9.203 -16.578 13.438 1 87.69 126 ARG B O 1
ATOM 3564 N N . ASP B 1 127 ? -10.781 -15.914 14.836 1 87.88 127 ASP B N 1
ATOM 3565 C CA . ASP B 1 127 ? -10.766 -17.156 15.617 1 87.88 127 ASP B CA 1
ATOM 3566 C C . ASP B 1 127 ? -11.398 -18.297 14.844 1 87.88 127 ASP B C 1
ATOM 3568 O O . ASP B 1 127 ? -11.141 -19.469 15.133 1 87.88 127 ASP B O 1
ATOM 3572 N N . LYS B 1 128 ? -12.117 -17.953 13.844 1 90.12 128 LYS B N 1
ATOM 3573 C CA . LYS B 1 128 ? -12.828 -18.969 13.078 1 90.12 128 LYS B CA 1
ATOM 3574 C C . LYS B 1 128 ? -12.008 -19.453 11.883 1 90.12 128 LYS B C 1
ATOM 3576 O O . LYS B 1 128 ? -12.141 -20.594 11.438 1 90.12 128 LYS B O 1
ATOM 3581 N N . VAL B 1 129 ? -11.117 -18.609 11.398 1 88.81 129 VAL B N 1
ATOM 3582 C CA . VAL B 1 129 ? -10.438 -18.922 10.148 1 88.81 129 VAL B CA 1
ATOM 3583 C C . VAL B 1 129 ? -8.969 -19.234 10.43 1 88.81 129 VAL B C 1
ATOM 3585 O O . VAL B 1 129 ? -8.266 -19.766 9.562 1 88.81 129 VAL B O 1
ATOM 3588 N N . LYS B 1 130 ? -8.477 -19.172 11.523 1 82.38 130 LYS B N 1
ATOM 3589 C CA . LYS B 1 130 ? -7.109 -19.297 12.016 1 82.38 130 LYS B CA 1
ATOM 3590 C C . LYS B 1 130 ? -6.199 -19.906 10.961 1 82.38 130 LYS B C 1
ATOM 3592 O O . LYS B 1 130 ? -5.547 -19.188 10.203 1 82.38 130 LYS B O 1
ATOM 3597 N N . THR B 1 131 ? -6.359 -21.281 10.609 1 81.19 131 THR B N 1
ATOM 3598 C CA . THR B 1 131 ? -5.449 -21.953 9.695 1 81.19 131 THR B CA 1
ATOM 3599 C C . THR B 1 131 ? -5.738 -21.562 8.25 1 81.19 131 THR B C 1
ATOM 3601 O O . THR B 1 131 ? -4.863 -21.672 7.387 1 81.19 131 THR B O 1
ATOM 3604 N N . PHE B 1 132 ? -6.84 -20.922 7.992 1 88.88 132 PHE B N 1
ATOM 3605 C CA . PHE B 1 132 ? -7.246 -20.578 6.637 1 88.88 132 PHE B CA 1
ATOM 3606 C C . PHE B 1 132 ? -7.148 -19.078 6.41 1 88.88 132 PHE B C 1
ATOM 3608 O O . PHE B 1 132 ? -7.621 -18.562 5.395 1 88.88 132 PHE B O 1
ATOM 3615 N N . SER B 1 133 ? -6.504 -18.422 7.312 1 89.19 133 SER B N 1
ATOM 3616 C CA . SER B 1 133 ? -6.453 -16.953 7.297 1 89.19 133 SER B CA 1
ATOM 3617 C C . SER B 1 133 ? -5.859 -16.438 5.992 1 89.19 133 SER B C 1
ATOM 3619 O O . SER B 1 133 ? -6.34 -15.453 5.434 1 89.19 133 SER B O 1
ATOM 3621 N N . LEU B 1 134 ? -4.887 -17.125 5.48 1 88.5 134 LEU B N 1
ATOM 3622 C CA . LEU B 1 134 ? -4.184 -16.688 4.277 1 88.5 134 LEU B CA 1
ATOM 3623 C C . LEU B 1 134 ? -5.109 -16.719 3.068 1 88.5 134 LEU B C 1
ATOM 3625 O O . LEU B 1 134 ? -4.992 -15.875 2.174 1 88.5 134 LEU B O 1
ATOM 3629 N N . LEU B 1 135 ? -6.055 -17.609 3.092 1 89.25 135 LEU B N 1
ATOM 3630 C CA . LEU B 1 135 ? -6.949 -17.781 1.954 1 89.25 135 LEU B CA 1
ATOM 3631 C C . LEU B 1 135 ? -8.219 -16.969 2.123 1 89.25 135 LEU B C 1
ATOM 3633 O O . LEU B 1 135 ? -8.719 -16.375 1.157 1 89.25 135 LEU B O 1
ATOM 3637 N N . VAL B 1 136 ? -8.648 -16.859 3.268 1 93.12 136 VAL B N 1
ATOM 3638 C CA . VAL B 1 136 ? -10.008 -16.375 3.504 1 93.12 136 VAL B CA 1
ATOM 3639 C C . VAL B 1 136 ? -9.984 -14.859 3.742 1 93.12 136 VAL B C 1
ATOM 3641 O O . VAL B 1 136 ? -10.82 -14.133 3.205 1 93.12 136 VAL B O 1
ATOM 3644 N N . ILE B 1 137 ? -9.047 -14.391 4.469 1 95 137 ILE B N 1
ATOM 3645 C CA . ILE B 1 137 ? -9.062 -13.016 4.957 1 95 137 ILE B CA 1
ATOM 3646 C C . ILE B 1 137 ? -8.914 -12.047 3.783 1 95 137 ILE B C 1
ATOM 3648 O O . ILE B 1 137 ? -9.711 -11.109 3.637 1 95 137 ILE B O 1
ATOM 3652 N N . PRO B 1 138 ? -7.93 -12.281 2.896 1 95.38 138 PRO B N 1
ATOM 3653 C CA . PRO B 1 138 ? -7.816 -11.352 1.771 1 95.38 138 PRO B CA 1
ATOM 3654 C C . PRO B 1 138 ? -9.062 -11.328 0.896 1 95.38 138 PRO B C 1
ATOM 3656 O O . PRO B 1 138 ? -9.477 -10.258 0.432 1 95.38 138 PRO B O 1
ATOM 3659 N N . VAL B 1 139 ? -9.672 -12.445 0.729 1 94.62 139 VAL B N 1
ATOM 3660 C CA . VAL B 1 139 ? -10.852 -12.555 -0.112 1 94.62 139 VAL B CA 1
ATOM 3661 C C . VAL B 1 139 ? -12.023 -11.82 0.535 1 94.62 139 VAL B C 1
ATOM 3663 O O . VAL B 1 139 ? -12.742 -11.07 -0.135 1 94.62 139 VAL B O 1
ATOM 3666 N N . LEU B 1 140 ? -12.188 -11.977 1.782 1 96.5 140 LEU B N 1
ATOM 3667 C CA . LEU B 1 140 ? -13.297 -11.352 2.49 1 96.5 140 LEU B CA 1
ATOM 3668 C C . LEU B 1 140 ? -13.094 -9.844 2.592 1 96.5 140 LEU B C 1
ATOM 3670 O O . LEU B 1 140 ? -14.055 -9.078 2.482 1 96.5 140 LEU B O 1
ATOM 3674 N N . GLU B 1 141 ? -11.906 -9.445 2.871 1 97.81 141 GLU B N 1
ATOM 3675 C CA . GLU B 1 141 ? -11.633 -8.016 2.982 1 97.81 141 GLU B CA 1
ATOM 3676 C C . GLU B 1 141 ? -11.867 -7.305 1.653 1 97.81 141 GLU B C 1
ATOM 3678 O O . GLU B 1 141 ? -12.516 -6.254 1.611 1 97.81 141 GLU B O 1
ATOM 3683 N N . ILE B 1 142 ? -11.328 -7.844 0.595 1 97.38 142 ILE B N 1
ATOM 3684 C CA . ILE B 1 142 ? -11.523 -7.242 -0.72 1 97.38 142 ILE B CA 1
ATOM 3685 C C . ILE B 1 142 ? -12.977 -7.41 -1.154 1 97.38 142 ILE B C 1
ATOM 3687 O O . ILE B 1 142 ? -13.57 -6.5 -1.745 1 97.38 142 ILE B O 1
ATOM 3691 N N . GLY B 1 143 ? -13.594 -8.492 -0.87 1 96.62 143 GLY B N 1
ATOM 3692 C CA . GLY B 1 143 ? -14.945 -8.797 -1.304 1 96.62 143 GLY B CA 1
ATOM 3693 C C . GLY B 1 143 ? -16 -8.023 -0.548 1 96.62 143 GLY B C 1
ATOM 3694 O O . GLY B 1 143 ? -16.938 -7.488 -1.15 1 96.62 143 GLY B O 1
ATOM 3695 N N . ILE B 1 144 ? -15.852 -7.918 0.763 1 97.25 144 ILE B N 1
ATOM 3696 C CA . ILE B 1 144 ? -16.906 -7.359 1.594 1 97.25 144 ILE B CA 1
ATOM 3697 C C . ILE B 1 144 ? -16.531 -5.949 2.043 1 97.25 144 ILE B C 1
ATOM 3699 O O . ILE B 1 144 ? -17.266 -4.992 1.798 1 97.25 144 ILE B O 1
ATOM 3703 N N . VAL B 1 145 ? -15.406 -5.77 2.619 1 98.44 145 VAL B N 1
ATOM 3704 C CA . VAL B 1 145 ? -15.008 -4.5 3.223 1 98.44 145 VAL B CA 1
ATOM 3705 C C . VAL B 1 145 ? -14.82 -3.447 2.135 1 98.44 145 VAL B C 1
ATOM 3707 O O . VAL B 1 145 ? -15.25 -2.301 2.291 1 98.44 145 VAL B O 1
ATOM 3710 N N . SER B 1 146 ? -14.117 -3.863 1.069 1 97.75 146 SER B N 1
ATOM 3711 C CA . SER B 1 146 ? -13.93 -2.918 -0.027 1 97.75 146 SER B CA 1
ATOM 3712 C C . SER B 1 146 ? -15.266 -2.451 -0.59 1 97.75 146 SER B C 1
ATOM 3714 O O . SER B 1 146 ? -15.43 -1.271 -0.906 1 97.75 146 SER B O 1
ATOM 3716 N N . MET B 1 147 ? -16.188 -3.346 -0.699 1 97.06 147 MET B N 1
ATOM 3717 C CA . MET B 1 147 ? -17.5 -3.012 -1.258 1 97.06 147 MET B CA 1
ATOM 3718 C C . MET B 1 147 ? -18.281 -2.102 -0.314 1 97.06 147 MET B C 1
ATOM 3720 O O . MET B 1 147 ? -18.922 -1.153 -0.755 1 97.06 147 MET B O 1
ATOM 3724 N N . ILE B 1 148 ? -18.219 -2.367 0.939 1 98.19 148 ILE B N 1
ATOM 3725 C CA . ILE B 1 148 ? -18.875 -1.513 1.921 1 98.19 148 ILE B CA 1
ATOM 3726 C C . ILE B 1 148 ? -18.281 -0.107 1.862 1 98.19 148 ILE B C 1
ATOM 3728 O O . ILE B 1 148 ? -19.016 0.884 1.852 1 98.19 148 ILE B O 1
ATOM 3732 N N . GLY B 1 149 ? -16.984 -0.05 1.864 1 98 149 GLY B N 1
ATOM 3733 C CA . GLY B 1 149 ? -16.328 1.246 1.758 1 98 149 GLY B CA 1
ATOM 3734 C C . GLY B 1 149 ? -16.672 1.982 0.476 1 98 149 GLY B C 1
ATOM 3735 O O . GLY B 1 149 ? -16.906 3.191 0.492 1 98 149 GLY B O 1
ATOM 3736 N N . TYR B 1 150 ? -16.672 1.217 -0.587 1 97.06 150 TYR B N 1
ATOM 3737 C CA . TYR B 1 150 ? -16.969 1.782 -1.898 1 97.06 150 TYR B CA 1
ATOM 3738 C C . TYR B 1 150 ? -18.375 2.367 -1.937 1 97.06 150 TYR B C 1
ATOM 3740 O O . TYR B 1 150 ? -18.578 3.471 -2.447 1 97.06 150 TYR B O 1
ATOM 3748 N N . LEU B 1 151 ? -19.312 1.691 -1.406 1 96.94 151 LEU B N 1
ATOM 3749 C CA . LEU B 1 151 ? -20.703 2.131 -1.396 1 96.94 151 LEU B CA 1
ATOM 3750 C C . LEU B 1 151 ? -20.891 3.305 -0.441 1 96.94 151 LEU B C 1
ATOM 3752 O O . LEU B 1 151 ? -21.766 4.152 -0.66 1 96.94 151 LEU B O 1
ATOM 3756 N N . ALA B 1 152 ? -20.062 3.414 0.558 1 97.75 152 ALA B N 1
ATOM 3757 C CA . ALA B 1 152 ? -20.172 4.477 1.553 1 97.75 152 ALA B CA 1
ATOM 3758 C C . ALA B 1 152 ? -19.484 5.75 1.078 1 97.75 152 ALA B C 1
ATOM 3760 O O . ALA B 1 152 ? -19.766 6.844 1.571 1 97.75 152 ALA B O 1
ATOM 3761 N N . LEU B 1 153 ? -18.641 5.641 0.145 1 96.56 153 LEU B N 1
ATOM 3762 C CA . LEU B 1 153 ? -17.75 6.715 -0.258 1 96.56 153 LEU B CA 1
ATOM 3763 C C . LEU B 1 153 ? -18.531 7.961 -0.661 1 96.56 153 LEU B C 1
ATOM 3765 O O . LEU B 1 153 ? -18.25 9.062 -0.175 1 96.56 153 LEU B O 1
ATOM 3769 N N . PRO B 1 154 ? -19.594 7.855 -1.561 1 95.19 154 PRO B N 1
ATOM 3770 C CA . PRO B 1 154 ? -20.312 9.07 -1.955 1 95.19 154 PRO B CA 1
ATOM 3771 C C . PRO B 1 154 ? -20.969 9.773 -0.773 1 95.19 154 PRO B C 1
ATOM 3773 O O . PRO B 1 154 ? -21.062 11 -0.755 1 95.19 154 PRO B O 1
ATOM 3776 N N . HIS B 1 155 ? -21.391 9.031 0.164 1 95.56 155 HIS B N 1
ATOM 3777 C CA . HIS B 1 155 ? -22.031 9.602 1.343 1 95.56 155 HIS B CA 1
ATOM 3778 C C . HIS B 1 155 ? -21.016 10.281 2.252 1 95.56 155 HIS B C 1
ATOM 3780 O O . HIS B 1 155 ? -21.297 11.312 2.861 1 95.56 155 HIS B O 1
ATOM 3786 N N . ILE B 1 156 ? -19.859 9.719 2.354 1 94.5 156 ILE B N 1
ATOM 3787 C CA . ILE B 1 156 ? -18.812 10.281 3.193 1 94.5 156 ILE B CA 1
ATOM 3788 C C . ILE B 1 156 ? -18.266 11.562 2.559 1 94.5 156 ILE B C 1
ATOM 3790 O O . ILE B 1 156 ? -17.969 12.531 3.26 1 94.5 156 ILE B O 1
ATOM 3794 N N . LEU B 1 157 ? -18.125 11.516 1.259 1 91.25 157 LEU B N 1
ATOM 3795 C CA . LEU B 1 157 ? -17.641 12.688 0.541 1 91.25 157 LEU B CA 1
ATOM 3796 C C . LEU B 1 157 ? -18.562 13.875 0.732 1 91.25 157 LEU B C 1
ATOM 3798 O O . LEU B 1 157 ? -18.141 15.023 0.681 1 91.25 157 LEU B O 1
ATOM 3802 N N . LYS B 1 158 ? -19.859 13.586 0.944 1 90.88 158 LYS B N 1
ATOM 3803 C CA . LYS B 1 158 ? -20.812 14.656 1.202 1 90.88 158 LYS B CA 1
ATOM 3804 C C . LYS B 1 158 ? -20.469 15.398 2.494 1 90.88 158 LYS B C 1
ATOM 3806 O O . LYS B 1 158 ? -20.688 16.609 2.6 1 90.88 158 LYS B O 1
ATOM 3811 N N . ILE B 1 159 ? -19.922 14.703 3.418 1 89.06 159 ILE B N 1
ATOM 3812 C CA . ILE B 1 159 ? -19.547 15.32 4.684 1 89.06 159 ILE B CA 1
ATOM 3813 C C . ILE B 1 159 ? -18.406 16.312 4.449 1 89.06 159 ILE B C 1
ATOM 3815 O O . ILE B 1 159 ? -18.453 17.438 4.93 1 89.06 159 ILE B O 1
ATOM 3819 N N . THR B 1 160 ? -17.438 15.875 3.752 1 84.44 160 THR B N 1
ATOM 3820 C CA . THR B 1 160 ? -16.312 16.734 3.438 1 84.44 160 THR B CA 1
ATOM 3821 C C . THR B 1 160 ? -16.766 17.938 2.619 1 84.44 160 THR B C 1
ATOM 3823 O O . THR B 1 160 ? -16.25 19.047 2.805 1 84.44 160 THR B O 1
ATOM 3826 N N . SER B 1 161 ? -17.719 17.656 1.766 1 87.12 161 SER B N 1
ATOM 3827 C CA . SER B 1 161 ? -18.234 18.734 0.925 1 87.12 161 SER B CA 1
ATOM 3828 C C . SER B 1 161 ? -18.984 19.766 1.754 1 87.12 161 SER B C 1
ATOM 3830 O O . SER B 1 161 ? -18.969 20.969 1.436 1 87.12 161 SER B O 1
ATOM 3832 N N . LEU B 1 162 ? -19.625 19.359 2.752 1 87.94 162 LEU B N 1
ATOM 3833 C CA . LEU B 1 162 ? -20.344 20.266 3.635 1 87.94 162 LEU B CA 1
ATOM 3834 C C . LEU B 1 162 ? -19.375 21.219 4.324 1 87.94 162 LEU B C 1
ATOM 3836 O O . LEU B 1 162 ? -19.688 22.406 4.5 1 87.94 162 LEU B O 1
ATOM 3840 N N . VAL B 1 163 ? -18.25 20.719 4.715 1 87.25 163 VAL B N 1
ATOM 3841 C CA . VAL B 1 163 ? -17.234 21.578 5.32 1 87.25 163 VAL B CA 1
ATOM 3842 C C . VAL B 1 163 ? -16.719 22.578 4.293 1 87.25 163 VAL B C 1
ATOM 3844 O O . VAL B 1 163 ? -16.453 23.734 4.625 1 87.25 163 VAL B O 1
ATOM 3847 N N . GLY B 1 164 ? -16.672 22.062 3.102 1 84.69 164 GLY B N 1
ATOM 3848 C CA . GLY B 1 164 ? -16.281 22.953 2.021 1 84.69 164 GLY B CA 1
ATOM 3849 C C . GLY B 1 164 ? -17.266 24.094 1.798 1 84.69 164 GLY B C 1
ATOM 3850 O O . GLY B 1 164 ? -16.875 25.234 1.579 1 84.69 164 GLY B O 1
ATOM 3851 N N . LEU B 1 165 ? -18.484 23.766 1.856 1 85.38 165 LEU B N 1
ATOM 3852 C CA . LEU B 1 165 ? -19.547 24.766 1.686 1 85.38 165 LEU B CA 1
ATOM 3853 C C . LEU B 1 165 ? -19.5 25.797 2.807 1 85.38 165 LEU B C 1
ATOM 3855 O O . LEU B 1 165 ? -19.719 26.984 2.57 1 85.38 165 LEU B O 1
ATOM 3859 N N . LEU B 1 166 ? -19.203 25.312 3.951 1 85.06 166 LEU B N 1
ATOM 3860 C CA . LEU B 1 166 ? -19.078 26.219 5.086 1 85.06 166 LEU B CA 1
ATOM 3861 C C . LEU B 1 166 ? -17.906 27.172 4.879 1 85.06 166 LEU B C 1
ATOM 3863 O O . LEU B 1 166 ? -18.016 28.359 5.188 1 85.06 166 LEU B O 1
ATOM 3867 N N . THR B 1 167 ? -16.859 26.641 4.414 1 85.94 167 THR B N 1
ATOM 3868 C CA . THR B 1 167 ? -15.68 27.453 4.156 1 85.94 167 THR B CA 1
ATOM 3869 C C . THR B 1 167 ? -15.969 28.5 3.074 1 85.94 167 THR B C 1
ATOM 3871 O O . THR B 1 167 ? -15.523 29.641 3.172 1 85.94 167 THR B O 1
ATOM 3874 N N . GLU B 1 168 ? -16.734 28.062 2.078 1 84.69 168 GLU B N 1
ATOM 3875 C CA . GLU B 1 168 ? -17.109 28.969 0.994 1 84.69 168 GLU B CA 1
ATOM 3876 C C . GLU B 1 168 ? -17.969 30.109 1.503 1 84.69 168 GLU B C 1
ATOM 3878 O O . GLU B 1 168 ? -17.844 31.25 1.034 1 84.69 168 GLU B O 1
ATOM 3883 N N . LYS B 1 169 ? -18.828 29.828 2.355 1 84.25 169 LYS B N 1
ATOM 3884 C CA . LYS B 1 169 ? -19.703 30.844 2.926 1 84.25 169 LYS B CA 1
ATOM 3885 C C . LYS B 1 169 ? -18.906 31.859 3.742 1 84.25 169 LYS B C 1
ATOM 3887 O O . LYS B 1 169 ? -19.266 33.031 3.779 1 84.25 169 LYS B O 1
ATOM 3892 N N . LEU B 1 170 ? -17.875 31.438 4.344 1 86.25 170 LEU B N 1
ATOM 3893 C CA . LEU B 1 170 ? -17.031 32.312 5.137 1 86.25 170 LEU B CA 1
ATOM 3894 C C . LEU B 1 170 ? -16.328 33.344 4.25 1 86.25 170 LEU B C 1
ATOM 3896 O O . LEU B 1 170 ? -16.031 34.469 4.691 1 86.25 170 LEU B O 1
ATOM 3900 N N . LEU B 1 171 ? -16.172 32.969 3.018 1 84.69 171 LEU B N 1
ATOM 3901 C CA . LEU B 1 171 ? -15.43 33.812 2.086 1 84.69 171 LEU B CA 1
ATOM 3902 C C . LEU B 1 171 ? -16.219 35.062 1.716 1 84.69 171 LEU B C 1
ATOM 3904 O O . LEU B 1 171 ? -15.672 36.031 1.176 1 84.69 171 LEU B O 1
ATOM 3908 N N . THR B 1 172 ? -17.469 35.094 2.059 1 84.06 172 THR B N 1
ATOM 3909 C CA . THR B 1 172 ? -18.312 36.25 1.723 1 84.06 172 THR B CA 1
ATOM 3910 C C . THR B 1 172 ? -18.25 37.312 2.822 1 84.06 172 THR B C 1
ATOM 3912 O O . THR B 1 172 ? -18.766 38.406 2.65 1 84.06 172 THR B O 1
ATOM 3915 N N . MET B 1 173 ? -17.547 37.125 3.861 1 87.94 173 MET B N 1
ATOM 3916 C CA . MET B 1 173 ? -17.438 38.062 4.984 1 87.94 173 MET B CA 1
ATOM 3917 C C . MET B 1 173 ? -16.406 39.125 4.703 1 87.94 173 MET B C 1
ATOM 3919 O O . MET B 1 173 ? -15.859 39.219 3.596 1 87.94 173 MET B O 1
ATOM 3923 N N . GLN B 1 174 ? -16.328 40 5.707 1 89.69 174 GLN B N 1
ATOM 3924 C CA . GLN B 1 174 ? -15.273 41 5.621 1 89.69 174 GLN B CA 1
ATOM 3925 C C . GLN B 1 174 ? -13.891 40.375 5.645 1 89.69 174 GLN B C 1
ATOM 3927 O O . GLN B 1 174 ? -13.68 39.375 6.332 1 89.69 174 GLN B O 1
ATOM 3932 N N . PRO B 1 175 ? -13.039 40.969 4.918 1 88.5 175 PRO B N 1
ATOM 3933 C CA . PRO B 1 175 ? -11.727 40.375 4.703 1 88.5 175 PRO B CA 1
ATOM 3934 C C . PRO B 1 175 ? -11.023 40 6.008 1 88.5 175 PRO B C 1
ATOM 3936 O O . PRO B 1 175 ? -10.445 38.906 6.121 1 88.5 175 PRO B O 1
ATOM 3939 N N . LEU B 1 176 ? -11.062 40.844 6.922 1 93.62 176 LEU B N 1
ATOM 3940 C CA . LEU B 1 176 ? -10.406 40.562 8.195 1 93.62 176 LEU B CA 1
ATOM 3941 C C . LEU B 1 176 ? -11.047 39.375 8.891 1 93.62 176 LEU B C 1
ATOM 3943 O O . LEU B 1 176 ? -10.352 38.5 9.43 1 93.62 176 LEU B O 1
ATOM 3947 N N . LEU B 1 177 ? -12.328 39.281 8.93 1 94.31 177 LEU B N 1
ATOM 3948 C CA . LEU B 1 177 ? -13.055 38.188 9.57 1 94.31 177 LEU B CA 1
ATOM 3949 C C . LEU B 1 177 ? -12.82 36.906 8.82 1 94.31 177 LEU B C 1
ATOM 3951 O O . LEU B 1 177 ? -12.766 35.812 9.438 1 94.31 177 LEU B O 1
ATOM 3955 N N . VAL B 1 178 ? -12.734 37.062 7.527 1 93.5 178 VAL B N 1
ATOM 3956 C CA . VAL B 1 178 ? -12.469 35.875 6.703 1 93.5 178 VAL B CA 1
ATOM 3957 C C . VAL B 1 178 ? -11.109 35.281 7.074 1 93.5 178 VAL B C 1
ATOM 3959 O O . VAL B 1 178 ? -10.992 34.094 7.273 1 93.5 178 VAL B O 1
ATOM 3962 N N . ALA B 1 179 ? -10.156 36.156 7.227 1 96.31 179 ALA B N 1
ATOM 3963 C CA . ALA B 1 179 ? -8.805 35.688 7.543 1 96.31 179 ALA B CA 1
ATOM 3964 C C . ALA B 1 179 ? -8.758 35 8.906 1 96.31 179 ALA B C 1
ATOM 3966 O O . ALA B 1 179 ? -8.141 33.938 9.047 1 96.31 179 ALA B O 1
ATOM 3967 N N . ILE B 1 180 ? -9.43 35.594 9.828 1 97.12 180 ILE B N 1
ATOM 3968 C CA . ILE B 1 180 ? -9.438 35.031 11.172 1 97.12 180 ILE B CA 1
ATOM 3969 C C . ILE B 1 180 ? -10.18 33.688 11.164 1 97.12 180 ILE B C 1
ATOM 3971 O O . ILE B 1 180 ? -9.68 32.688 11.703 1 97.12 180 ILE B O 1
ATOM 3975 N N . ALA B 1 181 ? -11.312 33.688 10.578 1 96.56 181 ALA B N 1
ATOM 3976 C CA . ALA B 1 181 ? -12.156 32.5 10.562 1 96.56 181 ALA B CA 1
ATOM 3977 C C . ALA B 1 181 ? -11.445 31.328 9.859 1 96.56 181 ALA B C 1
ATOM 3979 O O . ALA B 1 181 ? -11.453 30.203 10.352 1 96.56 181 ALA B O 1
ATOM 3980 N N . LEU B 1 182 ? -10.852 31.594 8.742 1 96.25 182 LEU B N 1
ATOM 3981 C CA . LEU B 1 182 ? -10.188 30.547 7.984 1 96.25 182 LEU B CA 1
ATOM 3982 C C . LEU B 1 182 ? -8.93 30.062 8.695 1 96.25 182 LEU B C 1
ATOM 3984 O O . LEU B 1 182 ? -8.578 28.891 8.633 1 96.25 182 LEU B O 1
ATOM 3988 N N . CYS B 1 183 ? -8.273 30.969 9.32 1 97.62 183 CYS B N 1
ATOM 3989 C CA . CYS B 1 183 ? -7.098 30.594 10.094 1 97.62 183 CYS B CA 1
ATOM 3990 C C . CYS B 1 183 ? -7.457 29.609 11.195 1 97.62 183 CYS B C 1
ATOM 3992 O O . CYS B 1 183 ? -6.82 28.562 11.344 1 97.62 183 CYS B O 1
ATOM 3994 N N . VAL B 1 184 ? -8.484 29.906 11.875 1 97.44 184 VAL B N 1
ATOM 3995 C CA . VAL B 1 184 ? -8.945 29.062 12.977 1 97.44 184 VAL B CA 1
ATOM 3996 C C . VAL B 1 184 ? -9.477 27.75 12.43 1 97.44 184 VAL B C 1
ATOM 3998 O O . VAL B 1 184 ? -9.172 26.672 12.961 1 97.44 184 VAL B O 1
ATOM 4001 N N . LEU B 1 185 ? -10.203 27.828 11.445 1 96.19 185 LEU B N 1
ATOM 4002 C CA . LEU B 1 185 ? -10.828 26.641 10.875 1 96.19 185 LEU B CA 1
ATOM 4003 C C . LEU B 1 185 ? -9.766 25.656 10.367 1 96.19 185 LEU B C 1
ATOM 4005 O O . LEU B 1 185 ? -9.836 24.469 10.656 1 96.19 185 LEU B O 1
ATOM 4009 N N . PHE B 1 186 ? -8.805 26.141 9.633 1 96.25 186 PHE B N 1
ATOM 4010 C CA . PHE B 1 186 ? -7.789 25.266 9.047 1 96.25 186 PHE B CA 1
ATOM 4011 C C . PHE B 1 186 ? -6.84 24.75 10.117 1 96.25 186 PHE B C 1
ATOM 4013 O O . PHE B 1 186 ? -6.277 23.656 9.984 1 96.25 186 PHE B O 1
ATOM 4020 N N . ALA B 1 187 ? -6.711 25.531 11.188 1 97.5 187 ALA B N 1
ATOM 4021 C CA . ALA B 1 187 ? -5.965 25 12.336 1 97.5 187 ALA B CA 1
ATOM 4022 C C . ALA B 1 187 ? -6.66 23.781 12.93 1 97.5 187 ALA B C 1
ATOM 4024 O O . ALA B 1 187 ? -6.004 22.812 13.312 1 97.5 187 ALA B O 1
ATOM 4025 N N . PHE B 1 188 ? -7.914 23.859 12.961 1 96.62 188 PHE B N 1
ATOM 4026 C CA . PHE B 1 188 ? -8.695 22.766 13.516 1 96.62 188 PHE B CA 1
ATOM 4027 C C . PHE B 1 188 ? -8.789 21.609 12.523 1 96.62 188 PHE B C 1
ATOM 4029 O O . PHE B 1 188 ? -8.672 20.453 12.906 1 96.62 188 PHE B O 1
ATOM 4036 N N . LEU B 1 189 ? -8.977 21.906 11.289 1 94.44 189 LEU B N 1
ATOM 4037 C CA . LEU B 1 189 ? -9.195 20.906 10.25 1 94.44 189 LEU B CA 1
ATOM 4038 C C . LEU B 1 189 ? -7.961 20.031 10.086 1 94.44 189 LEU B C 1
ATOM 4040 O O . LEU B 1 189 ? -8.078 18.812 9.891 1 94.44 189 LEU B O 1
ATOM 4044 N N . ILE B 1 190 ? -6.805 20.594 10.164 1 95 190 ILE B N 1
ATOM 4045 C CA . ILE B 1 190 ? -5.578 19.828 9.969 1 95 190 ILE B CA 1
ATOM 4046 C C . ILE B 1 190 ? -5.434 18.797 11.078 1 95 190 ILE B C 1
ATOM 4048 O O . ILE B 1 190 ? -4.77 17.766 10.891 1 95 190 ILE B O 1
ATOM 4052 N N . LEU B 1 191 ? -6.059 19.047 12.211 1 95.81 191 LEU B N 1
ATOM 4053 C CA . LEU B 1 191 ? -6.023 18.125 13.344 1 95.81 191 LEU B CA 1
ATOM 4054 C C . LEU B 1 191 ? -7.23 17.203 13.32 1 95.81 191 LEU B C 1
ATOM 4056 O O . LEU B 1 191 ? -7.508 16.516 14.305 1 95.81 191 LEU B O 1
ATOM 4060 N N . SER B 1 192 ? -7.996 17.156 12.25 1 92.56 192 SER B N 1
ATOM 4061 C CA . SER B 1 192 ? -9.148 16.297 12.039 1 92.56 192 SER B CA 1
ATOM 4062 C C . SER B 1 192 ? -8.914 15.328 10.883 1 92.56 192 SER B C 1
ATOM 4064 O O . SER B 1 192 ? -7.895 15.422 10.188 1 92.56 192 SER B O 1
ATOM 4066 N N . PRO B 1 193 ? -9.797 14.414 10.703 1 91.56 193 PRO B N 1
ATOM 4067 C CA . PRO B 1 193 ? -9.656 13.477 9.586 1 91.56 193 PRO B CA 1
ATOM 4068 C C . PRO B 1 193 ? -10.102 14.07 8.25 1 91.56 193 PRO B C 1
ATOM 4070 O O . PRO B 1 193 ? -10.492 13.328 7.344 1 91.56 193 PRO B O 1
ATOM 4073 N N . ILE B 1 194 ? -10.117 15.281 8.117 1 89.75 194 ILE B N 1
ATOM 4074 C CA . ILE B 1 194 ? -10.477 15.961 6.875 1 89.75 194 ILE B CA 1
ATOM 4075 C C . ILE B 1 194 ? -9.211 16.469 6.184 1 89.75 194 ILE B C 1
ATOM 4077 O O . ILE B 1 194 ? -8.328 17.047 6.832 1 89.75 194 ILE B O 1
ATOM 4081 N N . THR B 1 195 ? -9.148 16.172 4.965 1 85.31 195 THR B N 1
ATOM 4082 C CA . THR B 1 195 ? -7.996 16.625 4.195 1 85.31 195 THR B CA 1
ATOM 4083 C C . THR B 1 195 ? -8.062 18.125 3.953 1 85.31 195 THR B C 1
ATOM 4085 O O . THR B 1 195 ? -9.023 18.625 3.359 1 85.31 195 THR B O 1
ATOM 4088 N N . THR B 1 196 ? -7.059 18.766 4.387 1 88.88 196 THR B N 1
ATOM 4089 C CA . THR B 1 196 ? -7.016 20.219 4.219 1 88.88 196 THR B CA 1
ATOM 4090 C C . THR B 1 196 ? -6.617 20.594 2.793 1 88.88 196 THR B C 1
ATOM 4092 O O . THR B 1 196 ? -7.176 21.516 2.207 1 88.88 196 THR B O 1
ATOM 4095 N N . VAL B 1 197 ? -5.723 19.828 2.242 1 83.25 197 VAL B N 1
ATOM 4096 C CA . VAL B 1 197 ? -5.289 20.078 0.871 1 83.25 197 VAL B CA 1
ATOM 4097 C C . VAL B 1 197 ? -6.449 19.828 -0.091 1 83.25 197 VAL B C 1
ATOM 4099 O O . VAL B 1 197 ? -6.707 20.625 -0.987 1 83.25 197 VAL B O 1
ATOM 4102 N N . GLY B 1 198 ? -7.109 18.75 0.086 1 81.62 198 GLY B N 1
ATOM 4103 C CA . GLY B 1 198 ? -8.25 18.438 -0.755 1 81.62 198 GLY B CA 1
ATOM 4104 C C . GLY B 1 198 ? -9.352 19.469 -0.688 1 81.62 198 GLY B C 1
ATOM 4105 O O . GLY B 1 198 ? -9.938 19.828 -1.712 1 81.62 198 GLY B O 1
ATOM 4106 N N . LEU B 1 199 ? -9.578 19.953 0.433 1 86.88 199 LEU B N 1
ATOM 4107 C CA . LEU B 1 199 ? -10.625 20.953 0.629 1 86.88 199 LEU B CA 1
ATOM 4108 C C . LEU B 1 199 ? -10.25 22.266 -0.031 1 86.88 199 LEU B C 1
ATOM 4110 O O . LEU B 1 199 ? -11.078 22.891 -0.705 1 86.88 199 LEU B O 1
ATOM 4114 N N . ALA B 1 200 ? -9.062 22.703 0.22 1 89 200 ALA B N 1
ATOM 4115 C CA . ALA B 1 200 ? -8.594 23.953 -0.354 1 89 200 ALA B CA 1
ATOM 4116 C C . ALA B 1 200 ? -8.664 23.922 -1.878 1 89 200 ALA B C 1
ATOM 4118 O O . ALA B 1 200 ? -9.031 24.922 -2.51 1 89 200 ALA B O 1
ATOM 4119 N N . LEU B 1 201 ? -8.367 22.812 -2.439 1 83.81 201 LEU B N 1
ATOM 4120 C CA . LEU B 1 201 ? -8.422 22.656 -3.887 1 83.81 201 LEU B CA 1
ATOM 4121 C C . LEU B 1 201 ? -9.867 22.625 -4.371 1 83.81 201 LEU B C 1
ATOM 4123 O O . LEU B 1 201 ? -10.195 23.234 -5.398 1 83.81 201 LEU B O 1
ATOM 4127 N N . ALA B 1 202 ? -10.68 22 -3.689 1 82 202 ALA B N 1
ATOM 4128 C CA . ALA B 1 202 ? -12.078 21.844 -4.078 1 82 202 ALA B CA 1
ATOM 4129 C C . ALA B 1 202 ? -12.781 23.203 -4.156 1 82 202 ALA B C 1
ATOM 4131 O O . ALA B 1 202 ? -13.633 23.406 -5.016 1 82 202 ALA B O 1
ATOM 4132 N N . ILE B 1 203 ? -12.383 24.094 -3.307 1 85.5 203 ILE B N 1
ATOM 4133 C CA . ILE B 1 203 ? -13.062 25.375 -3.283 1 85.5 203 ILE B CA 1
ATOM 4134 C C . ILE B 1 203 ? -12.18 26.453 -3.922 1 85.5 203 ILE B C 1
ATOM 4136 O O . ILE B 1 203 ? -12.477 27.641 -3.84 1 85.5 203 ILE B O 1
ATOM 4140 N N . SER B 1 204 ? -11.055 26.078 -4.465 1 87.81 204 SER B N 1
ATOM 4141 C CA . SER B 1 204 ? -10.102 26.969 -5.113 1 87.81 204 SER B CA 1
ATOM 4142 C C . SER B 1 204 ? -9.734 28.141 -4.203 1 87.81 204 SER B C 1
ATOM 4144 O O . SER B 1 204 ? -9.812 29.297 -4.613 1 87.81 204 SER B O 1
ATOM 4146 N N . LEU B 1 205 ? -9.406 27.797 -3.02 1 90.19 205 LEU B N 1
ATOM 4147 C CA . LEU B 1 205 ? -9.07 28.812 -2.025 1 90.19 205 LEU B CA 1
ATOM 4148 C C . LEU B 1 205 ? -7.766 29.516 -2.391 1 90.19 205 LEU B C 1
ATOM 4150 O O . LEU B 1 205 ? -6.711 28.875 -2.467 1 90.19 205 LEU B O 1
ATOM 4154 N N . SER B 1 206 ? -7.895 30.844 -2.68 1 91.88 206 SER B N 1
ATOM 4155 C CA . SER B 1 206 ? -6.711 31.609 -3.055 1 91.88 206 SER B CA 1
ATOM 4156 C C . SER B 1 206 ? -6.656 32.938 -2.322 1 91.88 206 SER B C 1
ATOM 4158 O O . SER B 1 206 ? -7.492 33.219 -1.454 1 91.88 206 SER B O 1
ATOM 4160 N N . GLY B 1 207 ? -5.551 33.656 -2.537 1 92.12 207 GLY B N 1
ATOM 4161 C CA . GLY B 1 207 ? -5.418 35 -1.953 1 92.12 207 GLY B CA 1
ATOM 4162 C C . GLY B 1 207 ? -5.191 34.969 -0.454 1 92.12 207 GLY B C 1
ATOM 4163 O O . GLY B 1 207 ? -4.465 34.094 0.052 1 92.12 207 GLY B O 1
ATOM 4164 N N . VAL B 1 208 ? -5.785 35.906 0.196 1 93.5 208 VAL B N 1
ATOM 4165 C CA . VAL B 1 208 ? -5.566 36.062 1.628 1 93.5 208 VAL B CA 1
ATOM 4166 C C . VAL B 1 208 ? -6.211 34.938 2.396 1 93.5 208 VAL B C 1
ATOM 4168 O O . VAL B 1 208 ? -5.691 34.5 3.432 1 93.5 208 VAL B O 1
ATOM 4171 N N . GLY B 1 209 ? -7.289 34.438 1.854 1 93.44 209 GLY B N 1
ATOM 4172 C CA . GLY B 1 209 ? -7.895 33.281 2.469 1 93.44 209 GLY B CA 1
ATOM 4173 C C . GLY B 1 209 ? -6.953 32.094 2.545 1 93.44 209 GLY B C 1
ATOM 4174 O O . GLY B 1 209 ? -6.852 31.438 3.588 1 93.44 209 GLY B O 1
ATOM 4175 N N . SER B 1 210 ? -6.293 31.828 1.453 1 94.5 210 SER B N 1
ATOM 4176 C CA . SER B 1 210 ? -5.312 30.75 1.393 1 94.5 210 SER B CA 1
ATOM 4177 C C . SER B 1 210 ? -4.133 31.016 2.316 1 94.5 210 SER B C 1
ATOM 4179 O O . SER B 1 210 ? -3.625 30.109 2.971 1 94.5 210 SER B O 1
ATOM 4181 N N . GLY B 1 211 ? -3.736 32.219 2.307 1 95.62 211 GLY B N 1
ATOM 4182 C CA . GLY B 1 211 ? -2.666 32.594 3.215 1 95.62 211 GLY B CA 1
ATOM 4183 C C . GLY B 1 211 ? -3.023 32.406 4.676 1 95.62 211 GLY B C 1
ATOM 4184 O O . GLY B 1 211 ? -2.205 31.938 5.461 1 95.62 211 GLY B O 1
ATOM 4185 N N . ALA B 1 212 ? -4.219 32.781 5.02 1 96.75 212 ALA B N 1
ATOM 4186 C CA . ALA B 1 212 ? -4.711 32.625 6.387 1 96.75 212 ALA B CA 1
ATOM 4187 C C . ALA B 1 212 ? -4.809 31.125 6.742 1 96.75 212 ALA B C 1
ATOM 4189 O O . ALA B 1 212 ? -4.48 30.734 7.863 1 96.75 212 ALA B O 1
ATOM 4190 N N . ALA B 1 213 ? -5.273 30.375 5.824 1 96.12 213 ALA B N 1
ATOM 4191 C CA . ALA B 1 213 ? -5.352 28.922 6.035 1 96.12 213 ALA B CA 1
ATOM 4192 C C . ALA B 1 213 ? -3.969 28.344 6.309 1 96.12 213 ALA B C 1
ATOM 4194 O O . ALA B 1 213 ? -3.809 27.516 7.211 1 96.12 213 ALA B O 1
ATOM 4195 N N . ASN B 1 214 ? -3.023 28.781 5.609 1 96.44 214 ASN B N 1
ATOM 4196 C CA . ASN B 1 214 ? -1.646 28.344 5.816 1 96.44 214 ASN B CA 1
ATOM 4197 C C . ASN B 1 214 ? -1.159 28.688 7.223 1 96.44 214 ASN B C 1
ATOM 4199 O O . ASN B 1 214 ? -0.492 27.875 7.863 1 96.44 214 ASN B O 1
ATOM 4203 N N . LEU B 1 215 ? -1.484 29.844 7.57 1 97.75 215 LEU B N 1
ATOM 4204 C CA . LEU B 1 215 ? -1.041 30.297 8.883 1 97.75 215 LEU B CA 1
ATOM 4205 C C . LEU B 1 215 ? -1.754 29.516 9.992 1 97.75 215 LEU B C 1
ATOM 4207 O O . LEU B 1 215 ? -1.175 29.266 11.047 1 97.75 215 LEU B O 1
ATOM 4211 N N . GLY B 1 216 ? -2.998 29.188 9.781 1 98.06 216 GLY B N 1
ATOM 4212 C CA . GLY B 1 216 ? -3.695 28.328 10.727 1 98.06 216 GLY B CA 1
ATOM 4213 C C . GLY B 1 216 ? -3.021 26.984 10.922 1 98.06 216 GLY B C 1
ATOM 4214 O O . GLY B 1 216 ? -2.846 26.531 12.055 1 98.06 216 GLY B O 1
ATOM 4215 N N . ILE B 1 217 ? -2.693 26.391 9.836 1 97.25 217 ILE B N 1
ATOM 4216 C CA . ILE B 1 217 ? -2.012 25.094 9.883 1 97.25 217 ILE B CA 1
ATOM 4217 C C . ILE B 1 217 ? -0.642 25.266 10.539 1 97.25 217 ILE B C 1
ATOM 4219 O O . ILE B 1 217 ? -0.195 24.391 11.281 1 97.25 217 ILE B O 1
ATOM 4223 N N . THR B 1 218 ? -0.007 26.375 10.273 1 97.69 218 THR B N 1
ATOM 4224 C CA . THR B 1 218 ? 1.267 26.688 10.906 1 97.69 218 THR B CA 1
ATOM 4225 C C . THR B 1 218 ? 1.104 26.797 12.422 1 97.69 218 THR B C 1
ATOM 4227 O O . THR B 1 218 ? 1.941 26.297 13.18 1 97.69 218 THR B O 1
ATOM 4230 N N . ALA B 1 219 ? 0.057 27.453 12.805 1 98.12 219 ALA B N 1
ATOM 4231 C CA . ALA B 1 219 ? -0.235 27.578 14.227 1 98.12 219 ALA B CA 1
ATOM 4232 C C . ALA B 1 219 ? -0.381 26.203 14.875 1 98.12 219 ALA B C 1
ATOM 4234 O O . ALA B 1 219 ? 0.111 25.969 15.984 1 98.12 219 ALA B O 1
ATOM 4235 N N . ALA B 1 220 ? -1.043 25.359 14.211 1 98 220 ALA B N 1
ATOM 4236 C CA . ALA B 1 220 ? -1.214 24 14.719 1 98 220 ALA B CA 1
ATOM 4237 C C . ALA B 1 220 ? 0.119 23.25 14.758 1 98 220 ALA B C 1
ATOM 4239 O O . ALA B 1 220 ? 0.423 22.562 15.734 1 98 220 ALA B O 1
ATOM 4240 N N . ALA B 1 221 ? 0.891 23.375 13.727 1 96.88 221 ALA B N 1
ATOM 4241 C CA . ALA B 1 221 ? 2.17 22.672 13.609 1 96.88 221 ALA B CA 1
ATOM 4242 C C . ALA B 1 221 ? 3.139 23.125 14.703 1 96.88 221 ALA B C 1
ATOM 4244 O O . ALA B 1 221 ? 3.615 22.297 15.484 1 96.88 221 ALA B O 1
ATOM 4245 N N . ILE B 1 222 ? 3.35 24.359 14.789 1 97.44 222 ILE B N 1
ATOM 4246 C CA . ILE B 1 222 ? 4.281 24.906 15.773 1 97.44 222 ILE B CA 1
ATOM 4247 C C . ILE B 1 222 ? 3.689 24.781 17.172 1 97.44 222 ILE B C 1
ATOM 4249 O O . ILE B 1 222 ? 4.402 24.453 18.125 1 97.44 222 ILE B O 1
ATOM 4253 N N . GLY B 1 223 ? 2.475 25 17.297 1 97.75 223 GLY B N 1
ATOM 4254 C CA . GLY B 1 223 ? 1.798 24.938 18.594 1 97.75 223 GLY B CA 1
ATOM 4255 C C . GLY B 1 223 ? 1.897 23.578 19.25 1 97.75 223 GLY B C 1
ATOM 4256 O O . GLY B 1 223 ? 2.371 23.453 20.375 1 97.75 223 GLY B O 1
ATOM 4257 N N . TYR B 1 224 ? 1.472 22.594 18.531 1 97.31 224 TYR B N 1
ATOM 4258 C CA . TYR B 1 224 ? 1.477 21.266 19.109 1 97.31 224 TYR B CA 1
ATOM 4259 C C . TYR B 1 224 ? 2.9 20.75 19.297 1 97.31 224 TYR B C 1
ATOM 4261 O O . TYR B 1 224 ? 3.178 20 20.234 1 97.31 224 TYR B O 1
ATOM 4269 N N . SER B 1 225 ? 3.799 21.141 18.453 1 96.5 225 SER B N 1
ATOM 4270 C CA . SER B 1 225 ? 5.203 20.797 18.625 1 96.5 225 SER B CA 1
ATOM 4271 C C . SER B 1 225 ? 5.777 21.375 19.906 1 96.5 225 SER B C 1
ATOM 4273 O O . SER B 1 225 ? 6.352 20.641 20.719 1 96.5 225 SER B O 1
ATOM 4275 N N . LEU B 1 226 ? 5.543 22.625 20.156 1 97.12 226 LEU B N 1
ATOM 4276 C CA . LEU B 1 226 ? 6.125 23.297 21.297 1 97.12 226 LEU B CA 1
ATOM 4277 C C . LEU B 1 226 ? 5.418 22.891 22.594 1 97.12 226 LEU B C 1
ATOM 4279 O O . LEU B 1 226 ? 6.055 22.781 23.641 1 97.12 226 LEU B O 1
ATOM 4283 N N . MET B 1 227 ? 4.148 22.719 22.516 1 96.69 227 MET B N 1
ATOM 4284 C CA . MET B 1 227 ? 3.395 22.312 23.688 1 96.69 227 MET B CA 1
ATOM 4285 C C . MET B 1 227 ? 3.828 20.922 24.156 1 96.69 227 MET B C 1
ATOM 4287 O O . MET B 1 227 ? 3.854 20.641 25.359 1 96.69 227 MET B O 1
ATOM 4291 N N . GLY B 1 228 ? 4.152 20.094 23.203 1 95.19 228 GLY B N 1
ATOM 4292 C CA . GLY B 1 228 ? 4.547 18.734 23.531 1 95.19 228 GLY B CA 1
ATOM 4293 C C . GLY B 1 228 ? 6.051 18.531 23.562 1 95.19 228 GLY B C 1
ATOM 4294 O O . GLY B 1 228 ? 6.535 17.406 23.656 1 95.19 228 GLY B O 1
ATOM 4295 N N . TRP B 1 229 ? 6.824 19.578 23.547 1 95.12 229 TRP B N 1
ATOM 4296 C CA . TRP B 1 229 ? 8.266 19.516 23.328 1 95.12 229 TRP B CA 1
ATOM 4297 C C . TRP B 1 229 ? 8.953 18.719 24.438 1 95.12 229 TRP B C 1
ATOM 4299 O O . TRP B 1 229 ? 9.914 18 24.172 1 95.12 229 TRP B O 1
ATOM 4309 N N . GLN B 1 230 ? 8.469 18.703 25.641 1 94.62 230 GLN B N 1
ATOM 4310 C CA . GLN B 1 230 ? 9.148 18.109 26.797 1 94.62 230 GLN B CA 1
ATOM 4311 C C . GLN B 1 230 ? 8.656 16.672 27.016 1 94.62 230 GLN B C 1
ATOM 4313 O O . GLN B 1 230 ? 9.336 15.883 27.672 1 94.62 230 GLN B O 1
ATOM 4318 N N . VAL B 1 231 ? 7.594 16.344 26.438 1 94.81 231 VAL B N 1
ATOM 4319 C CA . VAL B 1 231 ? 7 15.047 26.75 1 94.81 231 VAL B CA 1
ATOM 4320 C C . VAL B 1 231 ? 7.188 14.094 25.578 1 94.81 231 VAL B C 1
ATOM 4322 O O . VAL B 1 231 ? 7.121 12.867 25.75 1 94.81 231 VAL B O 1
ATOM 4325 N N . ASN B 1 232 ? 7.453 14.656 24.406 1 93.88 232 ASN B N 1
ATOM 4326 C CA . ASN B 1 232 ? 7.68 13.844 23.219 1 93.88 232 ASN B CA 1
ATOM 4327 C C . ASN B 1 232 ? 9.148 13.867 22.797 1 93.88 232 ASN B C 1
ATOM 4329 O O . ASN B 1 232 ? 9.906 14.734 23.234 1 93.88 232 ASN B O 1
ATOM 4333 N N . ASN B 1 233 ? 9.547 12.859 22.062 1 90.62 233 ASN B N 1
ATOM 4334 C CA . ASN B 1 233 ? 10.906 12.875 21.531 1 90.62 233 ASN B CA 1
ATOM 4335 C C . ASN B 1 233 ? 11.078 13.969 20.469 1 90.62 233 ASN B C 1
ATOM 4337 O O . ASN B 1 233 ? 10.102 14.406 19.859 1 90.62 233 ASN B O 1
ATOM 4341 N N . THR B 1 234 ? 12.289 14.398 20.297 1 91.44 234 THR B N 1
ATOM 4342 C CA . THR B 1 234 ? 12.602 15.508 19.406 1 91.44 234 THR B CA 1
ATOM 4343 C C . THR B 1 234 ? 12.188 15.188 17.984 1 91.44 234 THR B C 1
ATOM 4345 O O . THR B 1 234 ? 11.734 16.062 17.25 1 91.44 234 THR B O 1
ATOM 4348 N N . GLY B 1 235 ? 12.289 13.977 17.562 1 89.25 235 GLY B N 1
ATOM 4349 C CA . GLY B 1 235 ? 11.891 13.57 16.219 1 89.25 235 GLY B CA 1
ATOM 4350 C C . GLY B 1 235 ? 10.406 13.773 15.961 1 89.25 235 GLY B C 1
ATOM 4351 O O . GLY B 1 235 ? 10.023 14.266 14.898 1 89.25 235 GLY B O 1
ATOM 4352 N N . VAL B 1 236 ? 9.656 13.43 16.953 1 90.88 236 VAL B N 1
ATOM 4353 C CA . VAL B 1 236 ? 8.203 13.562 16.844 1 90.88 236 VAL B CA 1
ATOM 4354 C C . VAL B 1 236 ? 7.828 15.047 16.797 1 90.88 236 VAL B C 1
ATOM 4356 O O . VAL B 1 236 ? 6.996 15.453 15.984 1 90.88 236 VAL B O 1
ATOM 4359 N N . ASN B 1 237 ? 8.492 15.797 17.625 1 94.06 237 ASN B N 1
ATOM 4360 C CA . ASN B 1 237 ? 8.219 17.234 17.672 1 94.06 237 ASN B CA 1
ATOM 4361 C C . ASN B 1 237 ? 8.547 17.906 16.344 1 94.06 237 ASN B C 1
ATOM 4363 O O . ASN B 1 237 ? 7.766 18.719 15.844 1 94.06 237 ASN B O 1
ATOM 4367 N N . LEU B 1 238 ? 9.578 17.516 15.781 1 92.38 238 LEU B N 1
ATOM 4368 C CA . LEU B 1 238 ? 9.977 18.109 14.508 1 92.38 238 LEU B CA 1
ATOM 4369 C C . LEU B 1 238 ? 9.078 17.609 13.375 1 92.38 238 LEU B C 1
ATOM 4371 O O . LEU B 1 238 ? 8.797 18.359 12.43 1 92.38 238 LEU B O 1
ATOM 4375 N N . ALA B 1 239 ? 8.664 16.406 13.531 1 91.06 239 ALA B N 1
ATOM 4376 C CA . ALA B 1 239 ? 7.75 15.852 12.531 1 91.06 239 ALA B CA 1
ATOM 4377 C C . ALA B 1 239 ? 6.414 16.594 12.539 1 91.06 239 ALA B C 1
ATOM 4379 O O . ALA B 1 239 ? 5.797 16.781 11.492 1 91.06 239 ALA B O 1
ATOM 4380 N N . ILE B 1 240 ? 6.004 16.984 13.68 1 93.81 240 ILE B N 1
ATOM 4381 C CA . ILE B 1 240 ? 4.777 17.766 13.797 1 93.81 240 ILE B CA 1
ATOM 4382 C C . ILE B 1 240 ? 4.984 19.141 13.156 1 93.81 240 ILE B C 1
ATOM 4384 O O . ILE B 1 240 ? 4.141 19.594 12.383 1 93.81 240 ILE B O 1
ATOM 4388 N N . MET B 1 241 ? 6.074 19.672 13.406 1 93.38 241 MET B N 1
ATOM 4389 C CA . MET B 1 241 ? 6.348 21.062 13.031 1 93.38 241 MET B CA 1
ATOM 4390 C C . MET B 1 241 ? 6.652 21.172 11.539 1 93.38 241 MET B C 1
ATOM 4392 O O . MET B 1 241 ? 6.152 22.062 10.867 1 93.38 241 MET B O 1
ATOM 4396 N N . LEU B 1 242 ? 7.422 20.219 11.031 1 89.5 242 LEU B N 1
ATOM 4397 C CA . LEU B 1 242 ? 7.938 20.375 9.672 1 89.5 242 LEU B CA 1
ATOM 4398 C C . LEU B 1 242 ? 7.25 19.391 8.727 1 89.5 242 LEU B C 1
ATOM 4400 O O . LEU B 1 242 ? 7.285 19.578 7.508 1 89.5 242 LEU B O 1
ATOM 4404 N N . GLY B 1 243 ? 6.723 18.391 9.297 1 88.44 243 GLY B N 1
ATOM 4405 C CA . GLY B 1 243 ? 6.043 17.391 8.492 1 88.44 243 GLY B CA 1
ATOM 4406 C C . GLY B 1 243 ? 4.551 17.641 8.367 1 88.44 243 GLY B C 1
ATOM 4407 O O . GLY B 1 243 ? 4.098 18.25 7.395 1 88.44 243 GLY B O 1
ATOM 4408 N N . SER B 1 244 ? 3.855 17.172 9.438 1 89.19 244 SER B N 1
ATOM 4409 C CA . SER B 1 244 ? 2.41 17.391 9.438 1 89.19 244 SER B CA 1
ATOM 4410 C C . SER B 1 244 ? 1.856 17.375 10.859 1 89.19 244 SER B C 1
ATOM 4412 O O . SER B 1 244 ? 2.088 16.438 11.617 1 89.19 244 SER B O 1
ATOM 4414 N N . PRO B 1 245 ? 1.154 18.422 11.109 1 94.25 245 PRO B N 1
ATOM 4415 C CA . PRO B 1 245 ? 0.529 18.453 12.43 1 94.25 245 PRO B CA 1
ATOM 4416 C C . PRO B 1 245 ? -0.527 17.375 12.609 1 94.25 245 PRO B C 1
ATOM 4418 O O . PRO B 1 245 ? -0.989 17.125 13.727 1 94.25 245 PRO B O 1
ATOM 4421 N N . LYS B 1 246 ? -0.851 16.641 11.57 1 92.25 246 LYS B N 1
ATOM 4422 C CA . LYS B 1 246 ? -1.833 15.562 11.648 1 92.25 246 LYS B CA 1
ATOM 4423 C C . LYS B 1 246 ? -1.389 14.484 12.625 1 92.25 246 LYS B C 1
ATOM 4425 O O . LYS B 1 246 ? -2.211 13.703 13.117 1 92.25 246 LYS B O 1
ATOM 4430 N N . ILE B 1 247 ? -0.14 14.469 12.859 1 91.5 247 ILE B N 1
ATOM 4431 C CA . ILE B 1 247 ? 0.422 13.531 13.82 1 91.5 247 ILE B CA 1
ATOM 4432 C C . ILE B 1 247 ? -0.239 13.727 15.188 1 91.5 247 ILE B C 1
ATOM 4434 O O . ILE B 1 247 ? -0.375 12.781 15.961 1 91.5 247 ILE B O 1
ATOM 4438 N N . ALA B 1 248 ? -0.716 14.914 15.438 1 94.94 248 ALA B N 1
ATOM 4439 C CA . ALA B 1 248 ? -1.252 15.266 16.75 1 94.94 248 ALA B CA 1
ATOM 4440 C C . ALA B 1 248 ? -2.768 15.086 16.797 1 94.94 248 ALA B C 1
ATOM 4442 O O . ALA B 1 248 ? -3.412 15.422 17.781 1 94.94 248 ALA B O 1
ATOM 4443 N N . MET B 1 249 ? -3.309 14.477 15.758 1 94.81 249 MET B N 1
ATOM 4444 C CA . MET B 1 249 ? -4.754 14.289 15.664 1 94.81 249 MET B CA 1
ATOM 4445 C C . MET B 1 249 ? -5.273 13.508 16.875 1 94.81 249 MET B C 1
ATOM 4447 O O . MET B 1 249 ? -6.297 13.875 17.453 1 94.81 249 MET B O 1
ATOM 4451 N N . PRO B 1 250 ? -4.566 12.469 17.359 1 94 250 PRO B N 1
ATOM 4452 C CA . PRO B 1 250 ? -5.086 11.734 18.516 1 94 250 PRO B CA 1
ATOM 4453 C C . PRO B 1 250 ? -5.102 12.578 19.781 1 94 250 PRO B C 1
ATOM 4455 O O . PRO B 1 250 ? -5.93 12.352 20.672 1 94 250 PRO B O 1
ATOM 4458 N N . VAL B 1 251 ? -4.266 13.586 19.859 1 95.62 251 VAL B N 1
ATOM 4459 C CA . VAL B 1 251 ? -4.164 14.422 21.031 1 95.62 251 VAL B CA 1
ATOM 4460 C C . VAL B 1 251 ? -5.445 15.242 21.203 1 95.62 251 VAL B C 1
ATOM 4462 O O . VAL B 1 251 ? -6.039 15.266 22.281 1 95.62 251 VAL B O 1
ATOM 4465 N N . ILE B 1 252 ? -5.836 15.797 20.156 1 95.19 252 ILE B N 1
ATOM 4466 C CA . ILE B 1 252 ? -7.031 16.625 20.234 1 95.19 252 ILE B CA 1
ATOM 4467 C C . ILE B 1 252 ? -8.266 15.75 20.422 1 95.19 252 ILE B C 1
ATOM 4469 O O . ILE B 1 252 ? -9.211 16.141 21.109 1 95.19 252 ILE B O 1
ATOM 4473 N N . ALA B 1 253 ? -8.242 14.641 19.844 1 93.69 253 ALA B N 1
ATOM 4474 C CA . ALA B 1 253 ? -9.359 13.711 20 1 93.69 253 ALA B CA 1
ATOM 4475 C C . ALA B 1 253 ? -9.484 13.242 21.453 1 93.69 253 ALA B C 1
ATOM 4477 O O . ALA B 1 253 ? -10.586 13.016 21.953 1 93.69 253 ALA B O 1
ATOM 4478 N N . ARG B 1 254 ? -8.398 13.125 22.109 1 93.94 254 ARG B N 1
ATOM 4479 C CA . ARG B 1 254 ? -8.367 12.703 23.5 1 93.94 254 ARG B CA 1
ATOM 4480 C C . ARG B 1 254 ? -8.828 13.828 24.422 1 93.94 254 ARG B C 1
ATOM 4482 O O . ARG B 1 254 ? -9.531 13.586 25.406 1 93.94 254 ARG B O 1
ATOM 4489 N N . ASN B 1 255 ? -8.32 14.977 24.109 1 95.56 255 ASN B N 1
ATOM 4490 C CA . ASN B 1 255 ? -8.625 16.141 24.938 1 95.56 255 ASN B CA 1
ATOM 4491 C C . ASN B 1 255 ? -8.711 17.406 24.078 1 95.56 255 ASN B C 1
ATOM 4493 O O . ASN B 1 255 ? -7.699 18.078 23.844 1 95.56 255 ASN B O 1
ATOM 4497 N N . VAL B 1 256 ? -9.906 17.844 23.797 1 96.44 256 VAL B N 1
ATOM 4498 C CA . VAL B 1 256 ? -10.156 18.953 22.875 1 96.44 256 VAL B CA 1
ATOM 4499 C C . VAL B 1 256 ? -9.641 20.25 23.484 1 96.44 256 VAL B C 1
ATOM 4501 O O . VAL B 1 256 ? -9.352 21.203 22.75 1 96.44 256 VAL B O 1
ATOM 4504 N N . LYS B 1 257 ? -9.398 20.344 24.781 1 97.38 257 LYS B N 1
ATOM 4505 C CA . LYS B 1 257 ? -8.906 21.547 25.438 1 97.38 257 LYS B CA 1
ATOM 4506 C C . LYS B 1 257 ? -7.484 21.875 24.984 1 97.38 257 LYS B C 1
ATOM 4508 O O . LYS B 1 257 ? -7.031 23.016 25.125 1 97.38 257 LYS B O 1
ATOM 4513 N N . THR B 1 258 ? -6.836 20.844 24.484 1 97.5 258 THR B N 1
ATOM 4514 C CA . THR B 1 258 ? -5.465 21.062 24.047 1 97.5 258 THR B CA 1
ATOM 4515 C C . THR B 1 258 ? -5.43 22.047 22.875 1 97.5 258 THR B C 1
ATOM 4517 O O . THR B 1 258 ? -4.375 22.594 22.562 1 97.5 258 THR B O 1
ATOM 4520 N N . PHE B 1 259 ? -6.625 22.281 22.281 1 98.06 259 PHE B N 1
ATOM 4521 C CA . PHE B 1 259 ? -6.715 23.172 21.125 1 98.06 259 PHE B CA 1
ATOM 4522 C C . PHE B 1 259 ? -6.801 24.625 21.562 1 98.06 259 PHE B C 1
ATOM 4524 O O . PHE B 1 259 ? -6.57 25.531 20.766 1 98.06 259 PHE B O 1
ATOM 4531 N N . ILE B 1 260 ? -6.973 24.938 22.75 1 97.81 260 ILE B N 1
ATOM 4532 C CA . ILE B 1 260 ? -7.258 26.281 23.234 1 97.81 260 ILE B CA 1
ATOM 4533 C C . ILE B 1 260 ? -6.062 27.203 22.984 1 97.81 260 ILE B C 1
ATOM 4535 O O . ILE B 1 260 ? -6.219 28.297 22.453 1 97.81 260 ILE B O 1
ATOM 4539 N N . PRO B 1 261 ? -4.848 26.75 23.344 1 97.56 261 PRO B N 1
ATOM 4540 C CA . PRO B 1 261 ? -3.713 27.625 23.031 1 97.56 261 PRO B CA 1
ATOM 4541 C C . PRO B 1 261 ? -3.549 27.859 21.531 1 97.56 261 PRO B C 1
ATOM 4543 O O . PRO B 1 261 ? -3.184 28.953 21.109 1 97.56 261 PRO B O 1
ATOM 4546 N N . ILE B 1 262 ? -3.789 26.859 20.734 1 97.88 262 ILE B N 1
ATOM 4547 C CA . ILE B 1 262 ? -3.652 26.938 19.281 1 97.88 262 ILE B CA 1
ATOM 4548 C C . ILE B 1 262 ? -4.73 27.844 18.703 1 97.88 262 ILE B C 1
ATOM 4550 O O . ILE B 1 262 ? -4.465 28.625 17.781 1 97.88 262 ILE B O 1
ATOM 4554 N N . LEU B 1 263 ? -5.914 27.719 19.266 1 98.19 263 LEU B N 1
ATOM 4555 C CA . LEU B 1 263 ? -7.012 28.594 18.891 1 98.19 263 LEU B CA 1
ATOM 4556 C C . LEU B 1 263 ? -6.629 30.062 19.078 1 98.19 263 LEU B C 1
ATOM 4558 O O . LEU B 1 263 ? -6.84 30.891 18.188 1 98.19 263 LEU B O 1
ATOM 4562 N N . SER B 1 264 ? -6.051 30.359 20.203 1 98.31 264 SER B N 1
ATOM 4563 C CA . SER B 1 264 ? -5.633 31.734 20.516 1 98.31 264 SER B CA 1
ATOM 4564 C C . SER B 1 264 ? -4.562 32.219 19.547 1 98.31 264 SER B C 1
ATOM 4566 O O . SER B 1 264 ? -4.637 33.344 19.047 1 98.31 264 SER B O 1
ATOM 4568 N N . THR B 1 265 ? -3.594 31.359 19.312 1 98.5 265 THR B N 1
ATOM 4569 C CA . THR B 1 265 ? -2.533 31.703 18.375 1 98.5 265 THR B CA 1
ATOM 4570 C C . THR B 1 265 ? -3.107 31.938 16.969 1 98.5 265 THR B C 1
ATOM 4572 O O . THR B 1 265 ? -2.709 32.875 16.281 1 98.5 265 THR B O 1
ATOM 4575 N N . SER B 1 266 ? -4.066 31.094 16.562 1 98.44 266 SER B N 1
ATOM 4576 C CA . SER B 1 266 ? -4.633 31.172 15.211 1 98.44 266 SER B CA 1
ATOM 4577 C C . SER B 1 266 ? -5.438 32.438 15.023 1 98.44 266 SER B C 1
ATOM 4579 O O . SER B 1 266 ? -5.453 33.031 13.938 1 98.44 266 SER B O 1
ATOM 4581 N N . ILE B 1 267 ? -6.098 32.906 16.047 1 98.31 267 ILE B N 1
ATOM 4582 C CA . ILE B 1 267 ? -6.848 34.156 15.969 1 98.31 267 ILE B CA 1
ATOM 4583 C C . ILE B 1 267 ? -5.895 35.312 15.68 1 98.31 267 ILE B C 1
ATOM 4585 O O . ILE B 1 267 ? -6.141 36.125 14.773 1 98.31 267 ILE B O 1
ATOM 4589 N N . VAL B 1 268 ? -4.801 35.375 16.391 1 98.56 268 VAL B N 1
ATOM 4590 C CA . VAL B 1 268 ? -3.844 36.469 16.234 1 98.56 268 VAL B CA 1
ATOM 4591 C C . VAL B 1 268 ? -3.188 36.375 14.859 1 98.56 268 VAL B C 1
ATOM 4593 O O . VAL B 1 268 ? -3.014 37.375 14.172 1 98.56 268 VAL B O 1
ATOM 4596 N N . LEU B 1 269 ? -2.842 35.188 14.43 1 98.56 269 LEU B N 1
ATOM 4597 C CA . LEU B 1 269 ? -2.207 35 13.125 1 98.56 269 LEU B CA 1
ATOM 4598 C C . LEU B 1 269 ? -3.17 35.375 12 1 98.56 269 LEU B C 1
ATOM 4600 O O . LEU B 1 269 ? -2.75 35.875 10.953 1 98.56 269 LEU B O 1
ATOM 4604 N N . GLY B 1 270 ? -4.465 35.062 12.242 1 98.06 270 GLY B N 1
ATOM 4605 C CA . GLY B 1 270 ? -5.457 35.469 11.266 1 98.06 270 GLY B CA 1
ATOM 4606 C C . GLY B 1 270 ? -5.473 36.969 11.047 1 98.06 270 GLY B C 1
ATOM 4607 O O . GLY B 1 270 ? -5.602 37.438 9.914 1 98.06 270 GLY B O 1
ATOM 4608 N N . VAL B 1 271 ? -5.309 37.719 12.125 1 98 271 VAL B N 1
ATOM 4609 C CA . VAL B 1 271 ? -5.242 39.188 12.047 1 98 271 VAL B CA 1
ATOM 4610 C C . VAL B 1 271 ? -3.99 39.594 11.281 1 98 271 VAL B C 1
ATOM 4612 O O . VAL B 1 271 ? -4.051 40.469 10.414 1 98 271 VAL B O 1
ATOM 4615 N N . LEU B 1 272 ? -2.9 39 11.57 1 98.12 272 LEU B N 1
ATOM 4616 C CA . LEU B 1 272 ? -1.643 39.312 10.906 1 98.12 272 LEU B CA 1
ATOM 4617 C C . LEU B 1 272 ? -1.703 39 9.422 1 98.12 272 LEU B C 1
ATOM 4619 O O . LEU B 1 272 ? -1.101 39.688 8.602 1 98.12 272 LEU B O 1
ATOM 4623 N N . ALA B 1 273 ? -2.406 37.906 9.125 1 97.38 273 ALA B N 1
ATOM 4624 C CA . ALA B 1 273 ? -2.57 37.531 7.723 1 97.38 273 ALA B CA 1
ATOM 4625 C C . ALA B 1 273 ? -3.246 38.656 6.941 1 97.38 273 ALA B C 1
ATOM 4627 O O . ALA B 1 273 ? -2.871 38.938 5.797 1 97.38 273 ALA B O 1
ATOM 4628 N N . SER B 1 274 ? -4.246 39.219 7.559 1 95.69 274 SER B N 1
ATOM 4629 C CA . SER B 1 274 ? -4.988 40.312 6.918 1 95.69 274 SER B CA 1
ATOM 4630 C C . SER B 1 274 ? -4.152 41.594 6.84 1 95.69 274 SER B C 1
ATOM 4632 O O . SER B 1 274 ? -4.137 42.25 5.812 1 95.69 274 SER B O 1
ATOM 4634 N N . ILE B 1 275 ? -3.447 41.906 7.867 1 96.31 275 ILE B N 1
ATOM 4635 C CA . ILE B 1 275 ? -2.678 43.125 7.965 1 96.31 275 ILE B CA 1
ATOM 4636 C C . ILE B 1 275 ? -1.528 43.094 6.957 1 96.31 275 ILE B C 1
ATOM 4638 O O . ILE B 1 275 ? -1.264 44.094 6.277 1 96.31 275 ILE B O 1
ATOM 4642 N N . PHE B 1 276 ? -0.887 42 6.832 1 96.62 276 PHE B N 1
ATOM 4643 C CA . PHE B 1 276 ? 0.306 41.938 6 1 96.62 276 PHE B CA 1
ATOM 4644 C C . PHE B 1 276 ? -0.025 41.312 4.641 1 96.62 276 PHE B C 1
ATOM 4646 O O . PHE B 1 276 ? 0.873 41.031 3.84 1 96.62 276 PHE B O 1
ATOM 4653 N N . ASN B 1 277 ? -1.24 41.062 4.391 1 95.31 277 ASN B N 1
ATOM 4654 C CA . ASN B 1 277 ? -1.714 40.531 3.117 1 95.31 277 ASN B CA 1
ATOM 4655 C C . ASN B 1 277 ? -0.971 39.25 2.729 1 95.31 277 ASN B C 1
ATOM 4657 O O . ASN B 1 277 ? -0.39 39.156 1.645 1 95.31 277 ASN B O 1
ATOM 4661 N N . ILE B 1 278 ? -1.009 38.344 3.627 1 96.69 278 ILE B N 1
ATOM 4662 C CA . ILE B 1 278 ? -0.409 37.031 3.352 1 96.69 278 ILE B CA 1
ATOM 4663 C C . ILE B 1 278 ? -1.283 36.281 2.367 1 96.69 278 ILE B C 1
ATOM 4665 O O . ILE B 1 278 ? -2.475 36.062 2.615 1 96.69 278 ILE B O 1
ATOM 4669 N N . VAL B 1 279 ? -0.684 35.812 1.286 1 95.62 279 VAL B N 1
ATOM 4670 C CA . VAL B 1 279 ? -1.472 35.188 0.233 1 95.62 279 VAL B CA 1
ATOM 4671 C C . VAL B 1 279 ? -0.929 33.781 -0.053 1 95.62 279 VAL B C 1
ATOM 4673 O O . VAL B 1 279 ? 0.185 33.438 0.356 1 95.62 279 VAL B O 1
ATOM 4676 N N . GLY B 1 280 ? -1.769 33 -0.7 1 94 280 GLY B N 1
ATOM 4677 C CA . GLY B 1 280 ? -1.407 31.656 -1.114 1 94 280 GLY B CA 1
ATOM 4678 C C . GLY B 1 280 ? -2.229 31.141 -2.285 1 94 280 GLY B C 1
ATOM 4679 O O . GLY B 1 280 ? -2.957 31.922 -2.918 1 94 280 GLY B O 1
ATOM 4680 N N . THR B 1 281 ? -1.962 29.891 -2.633 1 90.94 281 THR B N 1
ATOM 4681 C CA . THR B 1 281 ? -2.678 29.203 -3.699 1 90.94 281 THR B CA 1
ATOM 4682 C C . THR B 1 281 ? -3.52 28.062 -3.135 1 90.94 281 THR B C 1
ATOM 4684 O O . THR B 1 281 ? -3.338 27.656 -1.982 1 90.94 281 THR B O 1
ATOM 4687 N N . PRO B 1 282 ? -4.453 27.641 -3.93 1 87.75 282 PRO B N 1
ATOM 4688 C CA . PRO B 1 282 ? -5.227 26.484 -3.473 1 87.75 282 PRO B CA 1
ATOM 4689 C C . PRO B 1 282 ? -4.344 25.297 -3.102 1 87.75 282 PRO B C 1
ATOM 4691 O O . PRO B 1 282 ? -4.641 24.578 -2.141 1 87.75 282 PRO B O 1
ATOM 4694 N N . MET B 1 283 ? -3.262 25.125 -3.729 1 78.56 283 MET B N 1
ATOM 4695 C CA . MET B 1 283 ? -2.352 24.016 -3.467 1 78.56 283 MET B CA 1
ATOM 4696 C C . MET B 1 283 ? -1.577 24.25 -2.172 1 78.56 283 MET B C 1
ATOM 4698 O O . MET B 1 283 ? -1.35 23.312 -1.409 1 78.56 283 MET B O 1
ATOM 4702 N N . SER B 1 284 ? -1.229 25.469 -1.878 1 83.62 284 SER B N 1
ATOM 4703 C CA . SER B 1 284 ? -0.388 25.75 -0.722 1 83.62 284 SER B CA 1
ATOM 4704 C C . SER B 1 284 ? -1.213 25.828 0.56 1 83.62 284 SER B C 1
ATOM 4706 O O . SER B 1 284 ? -0.691 25.594 1.652 1 83.62 284 SER B O 1
ATOM 4708 N N . ALA B 1 285 ? -2.504 26.094 0.493 1 88.12 285 ALA B N 1
ATOM 4709 C CA . ALA B 1 285 ? -3.385 26.359 1.629 1 88.12 285 ALA B CA 1
ATOM 4710 C C . ALA B 1 285 ? -3.494 25.125 2.531 1 88.12 285 ALA B C 1
ATOM 4712 O O . ALA B 1 285 ? -3.871 25.234 3.699 1 88.12 285 ALA B O 1
ATOM 4713 N N . GLY B 1 286 ? -3.029 24.031 2.107 1 83.88 286 GLY B N 1
ATOM 4714 C CA . GLY B 1 286 ? -3.225 22.812 2.871 1 83.88 286 GLY B CA 1
ATOM 4715 C C . GLY B 1 286 ? -1.949 22.312 3.518 1 83.88 286 GLY B C 1
ATOM 4716 O O . GLY B 1 286 ? -1.964 21.281 4.211 1 83.88 286 GLY B O 1
ATOM 4717 N N . PHE B 1 287 ? -0.872 23.109 3.535 1 83.88 287 PHE B N 1
ATOM 4718 C CA . PHE B 1 287 ? 0.4 22.547 3.988 1 83.88 287 PHE B CA 1
ATOM 4719 C C . PHE B 1 287 ? 0.931 23.328 5.184 1 83.88 287 PHE B C 1
ATOM 4721 O O . PHE B 1 287 ? 1.65 22.781 6.02 1 83.88 287 PHE B O 1
ATOM 4728 N N . GLY B 1 288 ? 0.566 24.641 5.27 1 91.25 288 GLY B N 1
ATOM 4729 C CA . GLY B 1 288 ? 1.119 25.469 6.332 1 91.25 288 GLY B CA 1
ATOM 4730 C C . GLY B 1 288 ? 2.613 25.688 6.199 1 91.25 288 GLY B C 1
ATOM 4731 O O . GLY B 1 288 ? 3.094 26.078 5.129 1 91.25 288 GLY B O 1
ATOM 4732 N N . ILE B 1 289 ? 3.303 25.438 7.223 1 90.5 289 ILE B N 1
ATOM 4733 C CA . ILE B 1 289 ? 4.742 25.672 7.227 1 90.5 289 ILE B CA 1
ATOM 4734 C C . ILE B 1 289 ? 5.473 24.406 6.773 1 90.5 289 ILE B C 1
ATOM 4736 O O . ILE B 1 289 ? 6.676 24.438 6.516 1 90.5 289 ILE B O 1
ATOM 4740 N N . SER B 1 290 ? 4.754 23.328 6.613 1 86.06 290 SER B N 1
ATOM 4741 C CA . SER B 1 290 ? 5.355 22.047 6.246 1 86.06 290 SER B CA 1
ATOM 4742 C C . SER B 1 290 ? 6.125 22.156 4.934 1 86.06 290 SER B C 1
ATOM 4744 O O . SER B 1 290 ? 5.586 22.641 3.93 1 86.06 290 SER B O 1
ATOM 4746 N N . GLY B 1 291 ? 7.406 21.781 4.969 1 81 291 GLY B N 1
ATOM 4747 C CA . GLY B 1 291 ? 8.242 21.906 3.787 1 81 291 GLY B CA 1
ATOM 4748 C C . GLY B 1 291 ? 8.445 23.344 3.354 1 81 291 GLY B C 1
ATOM 4749 O O . GLY B 1 291 ? 8.891 23.609 2.234 1 81 291 GLY B O 1
ATOM 4750 N N . PHE B 1 292 ? 7.934 24.203 4.074 1 87.94 292 PHE B N 1
ATOM 4751 C CA . PHE B 1 292 ? 8.023 25.641 3.836 1 87.94 292 PHE B CA 1
ATOM 4752 C C . PHE B 1 292 ? 7.18 26.047 2.631 1 87.94 292 PHE B C 1
ATOM 4754 O O . PHE B 1 292 ? 7.488 27.031 1.95 1 87.94 292 PHE B O 1
ATOM 4761 N N . ILE B 1 293 ? 6.207 25.281 2.434 1 86.25 293 ILE B N 1
ATOM 4762 C CA . ILE B 1 293 ? 5.359 25.516 1.269 1 86.25 293 ILE B CA 1
ATOM 4763 C C . ILE B 1 293 ? 4.598 26.828 1.435 1 86.25 293 ILE B C 1
ATOM 4765 O O . ILE B 1 293 ? 4.555 27.641 0.514 1 86.25 293 ILE B O 1
ATOM 4769 N N . GLY B 1 294 ? 4.078 27.031 2.576 1 91 294 GLY B N 1
ATOM 4770 C CA . GLY B 1 294 ? 3.326 28.25 2.848 1 91 294 GLY B CA 1
ATOM 4771 C C . GLY B 1 294 ? 4.148 29.516 2.674 1 91 294 GLY B C 1
ATOM 4772 O O . GLY B 1 294 ? 3.83 30.359 1.838 1 91 294 GLY B O 1
ATOM 4773 N N . PRO B 1 295 ? 5.266 29.547 3.361 1 93.25 295 PRO B N 1
ATOM 4774 C CA . PRO B 1 295 ? 6.113 30.75 3.262 1 93.25 295 PRO B CA 1
ATOM 4775 C C . PRO B 1 295 ? 6.656 30.969 1.853 1 93.25 295 PRO B C 1
ATOM 4777 O O . PRO B 1 295 ? 6.695 32.094 1.37 1 93.25 295 PRO B O 1
ATOM 4780 N N . LEU B 1 296 ? 7.02 29.969 1.207 1 89.56 296 LEU B N 1
ATOM 4781 C CA . LEU B 1 296 ? 7.605 30.078 -0.124 1 89.56 296 LEU B CA 1
ATOM 4782 C C . LEU B 1 296 ? 6.562 30.547 -1.138 1 89.56 296 LEU B C 1
ATOM 4784 O O . LEU B 1 296 ? 6.855 31.359 -2.018 1 89.56 296 LEU B O 1
ATOM 4788 N N . ASN B 1 297 ? 5.414 30.016 -1.004 1 89.06 297 ASN B N 1
ATOM 4789 C CA . ASN B 1 297 ? 4.355 30.422 -1.925 1 89.06 297 ASN B CA 1
ATOM 4790 C C . ASN B 1 297 ? 3.959 31.875 -1.712 1 89.06 297 ASN B C 1
ATOM 4792 O O . ASN B 1 297 ? 3.666 32.594 -2.672 1 89.06 297 ASN B O 1
ATOM 4796 N N . HIS B 1 298 ? 3.912 32.25 -0.507 1 93.94 298 HIS B N 1
ATOM 4797 C CA . HIS B 1 298 ? 3.605 33.656 -0.234 1 93.94 298 HIS B CA 1
ATOM 4798 C C . HIS B 1 298 ? 4.617 34.594 -0.9 1 93.94 298 HIS B C 1
ATOM 4800 O O . HIS B 1 298 ? 4.238 35.531 -1.571 1 93.94 298 HIS B O 1
ATOM 4806 N N . ILE B 1 299 ? 5.848 34.25 -0.803 1 92.88 299 ILE B N 1
ATOM 4807 C CA . ILE B 1 299 ? 6.898 35.125 -1.356 1 92.88 299 ILE B CA 1
ATOM 4808 C C . ILE B 1 299 ? 6.809 35.125 -2.881 1 92.88 299 ILE B C 1
ATOM 4810 O O . ILE B 1 299 ? 6.973 36.156 -3.516 1 92.88 299 ILE B O 1
ATOM 4814 N N . ASN B 1 300 ? 6.492 34.094 -3.404 1 88.94 300 ASN B N 1
ATOM 4815 C CA . ASN B 1 300 ? 6.438 33.938 -4.855 1 88.94 300 ASN B CA 1
ATOM 4816 C C . ASN B 1 300 ? 5.238 34.688 -5.441 1 88.94 300 ASN B C 1
ATOM 4818 O O . ASN B 1 300 ? 5.258 35.094 -6.605 1 88.94 300 ASN B O 1
ATOM 4822 N N . LEU B 1 301 ? 4.242 34.844 -4.707 1 90.75 301 LEU B N 1
ATOM 4823 C CA . LEU B 1 301 ? 3 35.406 -5.223 1 90.75 301 LEU B CA 1
ATOM 4824 C C . LEU B 1 301 ? 2.912 36.875 -4.922 1 90.75 301 LEU B C 1
ATOM 4826 O O . LEU B 1 301 ? 2.215 37.625 -5.621 1 90.75 301 LEU B O 1
ATOM 4830 N N . THR B 1 302 ? 3.512 37.281 -3.846 1 92.44 302 THR B N 1
ATOM 4831 C CA . THR B 1 302 ? 3.412 38.656 -3.426 1 92.44 302 THR B CA 1
ATOM 4832 C C . THR B 1 302 ? 4.258 39.562 -4.324 1 92.44 302 THR B C 1
ATOM 4834 O O . THR B 1 302 ? 5.277 39.125 -4.863 1 92.44 302 THR B O 1
ATOM 4837 N N . ASP B 1 303 ? 3.76 40.719 -4.473 1 91 303 ASP B N 1
ATOM 4838 C CA . ASP B 1 303 ? 4.492 41.688 -5.273 1 91 303 ASP B CA 1
ATOM 4839 C C . ASP B 1 303 ? 5.887 41.938 -4.703 1 91 303 ASP B C 1
ATOM 4841 O O . ASP B 1 303 ? 6.051 42.094 -3.49 1 91 303 ASP B O 1
ATOM 4845 N N . GLY B 1 304 ? 6.883 41.906 -5.559 1 91.31 304 GLY B N 1
ATOM 4846 C CA . GLY B 1 304 ? 8.258 42.125 -5.137 1 91.31 304 GLY B CA 1
ATOM 4847 C C . GLY B 1 304 ? 9.039 40.875 -4.918 1 91.31 304 GLY B C 1
ATOM 4848 O O . GLY B 1 304 ? 10.266 40.906 -4.805 1 91.31 304 GLY B O 1
ATOM 4849 N N . GLY B 1 305 ? 8.328 39.812 -4.84 1 90.12 305 GLY B N 1
ATOM 4850 C CA . GLY B 1 305 ? 8.992 38.531 -4.777 1 90.12 305 GLY B CA 1
ATOM 4851 C C . GLY B 1 305 ? 9.898 38.375 -3.572 1 90.12 305 GLY B C 1
ATOM 4852 O O . GLY B 1 305 ? 9.477 38.625 -2.436 1 90.12 305 GLY B O 1
ATOM 4853 N N . TYR B 1 306 ? 11.164 38.156 -3.793 1 90.88 306 TYR B N 1
ATOM 4854 C CA . TYR B 1 306 ? 12.141 37.906 -2.734 1 90.88 306 TYR B CA 1
ATOM 4855 C C . TYR B 1 306 ? 12.781 39.188 -2.273 1 90.88 306 TYR B C 1
ATOM 4857 O O . TYR B 1 306 ? 14.008 39.281 -2.113 1 90.88 306 TYR B O 1
ATOM 4865 N N . SER B 1 307 ? 11.984 40.156 -2.068 1 93.81 307 SER B N 1
ATOM 4866 C CA . SER B 1 307 ? 12.453 41.438 -1.486 1 93.81 307 SER B CA 1
ATOM 4867 C C . SER B 1 307 ? 12.711 41.281 0.01 1 93.81 307 SER B C 1
ATOM 4869 O O . SER B 1 307 ? 12.18 40.375 0.65 1 93.81 307 SER B O 1
ATOM 4871 N N . LEU B 1 308 ? 13.523 42.125 0.558 1 94.88 308 LEU B N 1
ATOM 4872 C CA . LEU B 1 308 ? 13.852 42.094 1.979 1 94.88 308 LEU B CA 1
ATOM 4873 C C . LEU B 1 308 ? 12.602 42.25 2.834 1 94.88 308 LEU B C 1
ATOM 4875 O O . LEU B 1 308 ? 12.453 41.562 3.852 1 94.88 308 LEU B O 1
ATOM 4879 N N . TYR B 1 309 ? 11.797 43.094 2.412 1 95 309 TYR B N 1
ATOM 4880 C CA . TYR B 1 309 ? 10.555 43.312 3.148 1 95 309 TYR B CA 1
ATOM 4881 C C . TYR B 1 309 ? 9.711 42.031 3.188 1 95 309 TYR B C 1
ATOM 4883 O O . TYR B 1 309 ? 9.25 41.625 4.25 1 95 309 TYR B O 1
ATOM 4891 N N . ASN B 1 310 ? 9.492 41.469 2.002 1 95.38 310 ASN B N 1
ATOM 4892 C CA . ASN B 1 310 ? 8.68 40.25 1.924 1 95.38 310 ASN B CA 1
ATOM 4893 C C . ASN B 1 310 ? 9.289 39.125 2.727 1 95.38 310 ASN B C 1
ATOM 4895 O O . ASN B 1 310 ? 8.57 38.312 3.338 1 95.38 310 ASN B O 1
ATOM 4899 N N . ILE B 1 311 ? 10.578 39.031 2.73 1 95.75 311 ILE B N 1
ATOM 4900 C CA . ILE B 1 311 ? 11.273 38 3.471 1 95.75 311 ILE B CA 1
ATOM 4901 C C . ILE B 1 311 ? 11.086 38.219 4.969 1 95.75 311 ILE B C 1
ATOM 4903 O O . ILE B 1 311 ? 10.781 37.281 5.707 1 95.75 311 ILE B O 1
ATOM 4907 N N . VAL B 1 312 ? 11.234 39.375 5.398 1 96.5 312 VAL B N 1
ATOM 4908 C CA . VAL B 1 312 ? 11.109 39.719 6.812 1 96.5 312 VAL B CA 1
ATOM 4909 C C . VAL B 1 312 ? 9.68 39.469 7.281 1 96.5 312 VAL B C 1
ATOM 4911 O O . VAL B 1 312 ? 9.461 38.906 8.359 1 96.5 312 VAL B O 1
ATOM 4914 N N . VAL B 1 313 ? 8.758 39.875 6.496 1 96.56 313 VAL B N 1
ATOM 4915 C CA . VAL B 1 313 ? 7.355 39.656 6.836 1 96.56 313 VAL B CA 1
ATOM 4916 C C . VAL B 1 313 ? 7.043 38.188 6.895 1 96.56 313 VAL B C 1
ATOM 4918 O O . VAL B 1 313 ? 6.367 37.719 7.816 1 96.56 313 VAL B O 1
ATOM 4921 N N . THR B 1 314 ? 7.523 37.5 5.863 1 96.69 314 THR B N 1
ATOM 4922 C CA . THR B 1 314 ? 7.262 36.062 5.789 1 96.69 314 THR B CA 1
ATOM 4923 C C . THR B 1 314 ? 7.855 35.344 6.996 1 96.69 314 THR B C 1
ATOM 4925 O O . THR B 1 314 ? 7.18 34.531 7.637 1 96.69 314 THR B O 1
ATOM 4928 N N . ILE B 1 315 ? 9.086 35.594 7.348 1 96.94 315 ILE B N 1
ATOM 4929 C CA . ILE B 1 315 ? 9.742 34.969 8.492 1 96.94 315 ILE B CA 1
ATOM 4930 C C . ILE B 1 315 ? 9.047 35.406 9.781 1 96.94 315 ILE B C 1
ATOM 4932 O O . ILE B 1 315 ? 8.844 34.594 10.688 1 96.94 315 ILE B O 1
ATOM 4936 N N . GLY B 1 316 ? 8.68 36.594 9.852 1 97.69 316 GLY B N 1
ATOM 4937 C CA . GLY B 1 316 ? 8 37.125 11.023 1 97.69 316 GLY B CA 1
ATOM 4938 C C . GLY B 1 316 ? 6.656 36.469 11.281 1 97.69 316 GLY B C 1
ATOM 4939 O O . GLY B 1 316 ? 6.371 36.062 12.406 1 97.69 316 GLY B O 1
ATOM 4940 N N . VAL B 1 317 ? 5.879 36.312 10.219 1 97.81 317 VAL B N 1
ATOM 4941 C CA . VAL B 1 317 ? 4.488 35.906 10.383 1 97.81 317 VAL B CA 1
ATOM 4942 C C . VAL B 1 317 ? 4.402 34.375 10.406 1 97.81 317 VAL B C 1
ATOM 4944 O O . VAL B 1 317 ? 3.564 33.812 11.109 1 97.81 317 VAL B O 1
ATOM 4947 N N . PHE B 1 318 ? 5.32 33.688 9.664 1 97.62 318 PHE B N 1
ATOM 4948 C CA . PHE B 1 318 ? 5.23 32.25 9.555 1 97.62 318 PHE B CA 1
ATOM 4949 C C . PHE B 1 318 ? 6.078 31.562 10.633 1 97.62 318 PHE B C 1
ATOM 4951 O O . PHE B 1 318 ? 5.852 30.406 10.969 1 97.62 318 PHE B O 1
ATOM 4958 N N . ILE B 1 319 ? 7.059 32.25 11.188 1 96.81 319 ILE B N 1
ATOM 4959 C CA . ILE B 1 319 ? 7.992 31.562 12.086 1 96.81 319 ILE B CA 1
ATOM 4960 C C . ILE B 1 319 ? 8.008 32.281 13.438 1 96.81 319 ILE B C 1
ATOM 4962 O O . ILE B 1 319 ? 7.531 31.734 14.438 1 96.81 319 ILE B O 1
ATOM 4966 N N . ILE B 1 320 ? 8.336 33.5 13.516 1 98 320 ILE B N 1
ATOM 4967 C CA . ILE B 1 320 ? 8.562 34.219 14.766 1 98 320 ILE B CA 1
ATOM 4968 C C . ILE B 1 320 ? 7.25 34.375 15.531 1 98 320 ILE B C 1
ATOM 4970 O O . ILE B 1 320 ? 7.172 34.062 16.719 1 98 320 ILE B O 1
ATOM 4974 N N . ALA B 1 321 ? 6.25 34.844 14.852 1 98.31 321 ALA B N 1
ATOM 4975 C CA . ALA B 1 321 ? 4.973 35.094 15.508 1 98.31 321 ALA B CA 1
ATOM 4976 C C . ALA B 1 321 ? 4.371 33.812 16.062 1 98.31 321 ALA B C 1
ATOM 4978 O O . ALA B 1 321 ? 4.008 33.75 17.25 1 98.31 321 ALA B O 1
ATOM 4979 N N . PRO B 1 322 ? 4.281 32.812 15.211 1 98.06 322 PRO B N 1
ATOM 4980 C CA . PRO B 1 322 ? 3.703 31.594 15.766 1 98.06 322 PRO B CA 1
ATOM 4981 C C . PRO B 1 322 ? 4.516 31.031 16.938 1 98.06 322 PRO B C 1
ATOM 4983 O O . PRO B 1 322 ? 3.941 30.531 17.906 1 98.06 322 PRO B O 1
ATOM 4986 N N . PHE B 1 323 ? 5.777 31.094 16.938 1 98.19 323 PHE B N 1
ATOM 4987 C CA . PHE B 1 323 ? 6.621 30.625 18.031 1 98.19 323 PHE B CA 1
ATOM 4988 C C . PHE B 1 323 ? 6.391 31.453 19.281 1 98.19 323 PHE B C 1
ATOM 4990 O O . PHE B 1 323 ? 6.188 30.891 20.375 1 98.19 323 PHE B O 1
ATOM 4997 N N . ALA B 1 324 ? 6.453 32.719 19.141 1 98.44 324 ALA B N 1
ATOM 4998 C CA . ALA B 1 324 ? 6.297 33.625 20.266 1 98.44 324 ALA B CA 1
ATOM 4999 C C . ALA B 1 324 ? 4.906 33.5 20.891 1 98.44 324 ALA B C 1
ATOM 5001 O O . ALA B 1 324 ? 4.766 33.438 22.109 1 98.44 324 ALA B O 1
ATOM 5002 N N . LEU B 1 325 ? 3.928 33.469 20.078 1 98.5 325 LEU B N 1
ATOM 5003 C CA . LEU B 1 325 ? 2.553 33.406 20.547 1 98.5 325 LEU B CA 1
ATOM 5004 C C . LEU B 1 325 ? 2.299 32.062 21.25 1 98.5 325 LEU B C 1
ATOM 5006 O O . LEU B 1 325 ? 1.606 32.031 22.266 1 98.5 325 LEU B O 1
ATOM 5010 N N . THR B 1 326 ? 2.822 31 20.625 1 97.75 326 THR B N 1
ATOM 5011 C CA . THR B 1 326 ? 2.641 29.688 21.234 1 97.75 326 THR B CA 1
ATOM 5012 C C . THR B 1 326 ? 3.277 29.641 22.625 1 97.75 326 THR B C 1
ATOM 5014 O O . THR B 1 326 ? 2.693 29.109 23.562 1 97.75 326 THR B O 1
ATOM 5017 N N . LEU B 1 327 ? 4.461 30.219 22.75 1 97.38 327 LEU B N 1
ATOM 5018 C CA . LEU B 1 327 ? 5.125 30.266 24.047 1 97.38 327 LEU B CA 1
ATOM 5019 C C . LEU B 1 327 ? 4.336 31.109 25.031 1 97.38 327 LEU B C 1
ATOM 5021 O O . LEU B 1 327 ? 4.23 30.75 26.219 1 97.38 327 LEU B O 1
ATOM 5025 N N . LEU B 1 328 ? 3.844 32.156 24.578 1 98 328 LEU B N 1
ATOM 5026 C CA . LEU B 1 328 ? 3.031 33.031 25.422 1 98 328 LEU B CA 1
ATOM 5027 C C . LEU B 1 328 ? 1.79 32.312 25.922 1 98 328 LEU B C 1
ATOM 5029 O O . LEU B 1 328 ? 1.501 32.312 27.125 1 98 328 LEU B O 1
ATOM 5033 N N . PHE B 1 329 ? 1.076 31.672 25.031 1 97.62 329 PHE B N 1
ATOM 5034 C CA . PHE B 1 329 ? -0.177 31.031 25.406 1 97.62 329 PHE B CA 1
ATOM 5035 C C . PHE B 1 329 ? 0.086 29.734 26.172 1 97.62 329 PHE B C 1
ATOM 5037 O O . PHE B 1 329 ? -0.747 29.297 26.953 1 97.62 329 PHE B O 1
ATOM 5044 N N . LYS B 1 330 ? 1.231 29.094 25.828 1 96.38 330 LYS B N 1
ATOM 5045 C CA . LYS B 1 330 ? 1.643 27.969 26.656 1 96.38 330 LYS B CA 1
ATOM 5046 C C . LYS B 1 330 ? 1.78 28.391 28.125 1 96.38 330 LYS B C 1
ATOM 5048 O O . LYS B 1 330 ? 1.26 27.719 29.016 1 96.38 330 LYS B O 1
ATOM 5053 N N . TYR B 1 331 ? 2.461 29.484 28.344 1 96.44 331 TYR B N 1
ATOM 5054 C CA . TYR B 1 331 ? 2.633 30.016 29.703 1 96.44 331 TYR B CA 1
ATOM 5055 C C . TYR B 1 331 ? 1.29 30.391 30.312 1 96.44 331 TYR B C 1
ATOM 5057 O O . TYR B 1 331 ? 1.008 30.047 31.469 1 96.44 331 TYR B O 1
ATOM 5065 N N . LEU B 1 332 ? 0.487 30.969 29.531 1 97 332 LEU B N 1
ATOM 5066 C CA . LEU B 1 332 ? -0.803 31.453 30.016 1 97 332 LEU B CA 1
ATOM 5067 C C . LEU B 1 332 ? -1.694 30.281 30.438 1 97 332 LEU B C 1
ATOM 5069 O O . LEU B 1 332 ? -2.285 30.312 31.516 1 97 332 LEU B O 1
ATOM 5073 N N . PHE B 1 333 ? -1.723 29.203 29.641 1 96.94 333 PHE B N 1
ATOM 5074 C CA . PHE B 1 333 ? -2.752 28.188 29.844 1 96.94 333 PHE B CA 1
ATOM 5075 C C . PHE B 1 333 ? -2.207 27.016 30.641 1 96.94 333 PHE B C 1
ATOM 5077 O O . PHE B 1 333 ? -2.967 26.141 31.062 1 96.94 333 PHE B O 1
ATOM 5084 N N . THR B 1 334 ? -0.931 26.969 30.859 1 94.75 334 THR B N 1
ATOM 5085 C CA . THR B 1 334 ? -0.378 25.906 31.688 1 94.75 334 THR B CA 1
ATOM 5086 C C . THR B 1 334 ? 0.019 26.422 33.062 1 94.75 334 THR B C 1
ATOM 5088 O O . THR B 1 334 ? 0.047 25.656 34.031 1 94.75 334 THR B O 1
ATOM 5091 N N . GLN B 1 335 ? 0.332 27.719 33.188 1 94.88 335 GLN B N 1
ATOM 5092 C CA . GLN B 1 335 ? 0.848 28.234 34.438 1 94.88 335 GLN B CA 1
ATOM 5093 C C . GLN B 1 335 ? -0.114 29.25 35.062 1 94.88 335 GLN B C 1
ATOM 5095 O O . GLN B 1 335 ? -0.441 29.156 36.25 1 94.88 335 GLN B O 1
ATOM 5100 N N . VAL B 1 336 ? -0.586 30.172 34.312 1 95.88 336 VAL B N 1
ATOM 5101 C CA . VAL B 1 336 ? -1.43 31.234 34.844 1 95.88 336 VAL B CA 1
ATOM 5102 C C . VAL B 1 336 ? -2.85 30.719 35.062 1 95.88 336 VAL B C 1
ATOM 5104 O O . VAL B 1 336 ? -3.406 30.828 36.156 1 95.88 336 VAL B O 1
ATOM 5107 N N . ILE B 1 337 ? -3.467 30.125 33.969 1 94.56 337 ILE B N 1
ATOM 5108 C CA . ILE B 1 337 ? -4.77 29.469 34.031 1 94.56 337 ILE B CA 1
ATOM 5109 C C . ILE B 1 337 ? -4.629 28.016 33.594 1 94.56 337 ILE B C 1
ATOM 5111 O O . ILE B 1 337 ? -4.941 27.688 32.438 1 94.56 337 ILE B O 1
ATOM 5115 N N . PRO B 1 338 ? -4.219 27.234 34.5 1 92.31 338 PRO B N 1
ATOM 5116 C CA . PRO B 1 338 ? -3.838 25.875 34.125 1 92.31 338 PRO B CA 1
ATOM 5117 C C . PRO B 1 338 ? -5.031 25.016 33.719 1 92.31 338 PRO B C 1
ATOM 5119 O O . PRO B 1 338 ? -5.453 24.125 34.469 1 92.31 338 PRO B O 1
ATOM 5122 N N . ILE B 1 339 ? -5.418 25.156 32.469 1 94.44 339 ILE B N 1
ATOM 5123 C CA . ILE B 1 339 ? -6.52 24.391 31.906 1 94.44 339 ILE B CA 1
ATOM 5124 C C . ILE B 1 339 ? -5.973 23.141 31.219 1 94.44 339 ILE B C 1
ATOM 5126 O O . ILE B 1 339 ? -6.699 22.156 31.016 1 94.44 339 ILE B O 1
ATOM 5130 N N . ILE B 1 340 ? -4.688 23.25 30.828 1 95.62 340 ILE B N 1
ATOM 5131 C CA . ILE B 1 340 ? -4.039 22.125 30.156 1 95.62 340 ILE B CA 1
ATOM 5132 C C . ILE B 1 340 ? -2.645 21.906 30.75 1 95.62 340 ILE B C 1
ATOM 5134 O O . ILE B 1 340 ? -2.119 22.781 31.453 1 95.62 340 ILE B O 1
ATOM 5138 N N . SER B 1 341 ? -2.137 20.641 30.531 1 95.88 341 SER B N 1
ATOM 5139 C CA . SER B 1 341 ? -0.774 20.297 30.922 1 95.88 341 SER B CA 1
ATOM 5140 C C . SER B 1 341 ? 0.024 19.781 29.734 1 95.88 341 SER B C 1
ATOM 5142 O O . SER B 1 341 ? -0.552 19.391 28.719 1 95.88 341 SER B O 1
ATOM 5144 N N . GLU B 1 342 ? 1.293 19.766 29.859 1 95.12 342 GLU B N 1
ATOM 5145 C CA . GLU B 1 342 ? 2.15 19.281 28.797 1 95.12 342 GLU B CA 1
ATOM 5146 C C . GLU B 1 342 ? 1.908 17.797 28.531 1 95.12 342 GLU B C 1
ATOM 5148 O O . GLU B 1 342 ? 2.004 17.344 27.391 1 95.12 342 GLU B O 1
ATOM 5153 N N . GLU B 1 343 ? 1.541 17.047 29.531 1 95.75 343 GLU B N 1
ATOM 5154 C CA . GLU B 1 343 ? 1.306 15.617 29.406 1 95.75 343 GLU B CA 1
ATOM 5155 C C . GLU B 1 343 ? 0.128 15.328 28.484 1 95.75 343 GLU B C 1
ATOM 5157 O O . GLU B 1 343 ? 0.056 14.25 27.875 1 95.75 343 GLU B O 1
ATOM 5162 N N . ASP B 1 344 ? -0.685 16.312 28.391 1 96.31 344 ASP B N 1
ATOM 5163 C CA . ASP B 1 344 ? -1.853 16.156 27.531 1 96.31 344 ASP B CA 1
ATOM 5164 C C . ASP B 1 344 ? -1.443 16.078 26.062 1 96.31 344 ASP B C 1
ATOM 5166 O O . ASP B 1 344 ? -2.217 15.609 25.219 1 96.31 344 ASP B O 1
ATOM 5170 N N . TYR B 1 345 ? -0.26 16.5 25.734 1 96.75 345 TYR B N 1
ATOM 5171 C CA . TYR B 1 345 ? 0.191 16.594 24.359 1 96.75 345 TYR B CA 1
ATOM 5172 C C . TYR B 1 345 ? 1.08 15.406 24 1 96.75 345 TYR B C 1
ATOM 5174 O O . TYR B 1 345 ? 1.701 15.391 22.922 1 96.75 345 TYR B O 1
ATOM 5182 N N . LYS B 1 346 ? 1.124 14.43 24.859 1 94.44 346 LYS B N 1
ATOM 5183 C CA . LYS B 1 346 ? 1.961 13.258 24.625 1 94.44 346 LYS B CA 1
ATOM 5184 C C . LYS B 1 346 ? 1.438 12.438 23.453 1 94.44 346 LYS B C 1
ATOM 5186 O O . LYS B 1 346 ? 0.23 12.227 23.328 1 94.44 346 LYS B O 1
ATOM 5191 N N . ILE B 1 347 ? 2.355 12.055 22.594 1 90 347 ILE B N 1
ATOM 5192 C CA . ILE B 1 347 ? 2.021 11.258 21.422 1 90 347 ILE B CA 1
ATOM 5193 C C . ILE B 1 347 ? 2.74 9.914 21.484 1 90 347 ILE B C 1
ATOM 5195 O O . ILE B 1 347 ? 3.932 9.852 21.797 1 90 347 ILE B O 1
ATOM 5199 N N . ASP B 1 348 ? 1.978 8.852 21.234 1 79.69 348 ASP B N 1
ATOM 5200 C CA . ASP B 1 348 ? 2.512 7.496 21.297 1 79.69 348 ASP B CA 1
ATOM 5201 C C . ASP B 1 348 ? 2.895 6.984 19.906 1 79.69 348 ASP B C 1
ATOM 5203 O O . ASP B 1 348 ? 2.082 6.352 19.234 1 79.69 348 ASP B O 1
ATOM 5207 N N . ILE B 1 349 ? 4.051 7.223 19.453 1 73.44 349 ILE B N 1
ATOM 5208 C CA . ILE B 1 349 ? 4.551 6.703 18.188 1 73.44 349 ILE B CA 1
ATOM 5209 C C . ILE B 1 349 ? 5.801 5.859 18.438 1 73.44 349 ILE B C 1
ATOM 5211 O O . ILE B 1 349 ? 6.695 6.27 19.172 1 73.44 349 ILE B O 1
ATOM 5215 N N . GLU B 1 350 ? 5.672 4.625 18.062 1 63.66 350 GLU B N 1
ATOM 5216 C CA . GLU B 1 350 ? 6.852 3.766 18.156 1 63.66 350 GLU B CA 1
ATOM 5217 C C . GLU B 1 350 ? 7.934 4.223 17.172 1 63.66 350 GLU B C 1
ATOM 5219 O O . GLU B 1 350 ? 7.684 4.352 15.977 1 63.66 350 GLU B O 1
ATOM 5224 N N . THR B 1 351 ? 8.891 4.949 17.703 1 57.38 351 THR B N 1
ATOM 5225 C CA . THR B 1 351 ? 10.031 5.309 16.875 1 57.38 351 THR B CA 1
ATOM 5226 C C . THR B 1 351 ? 11.242 4.445 17.219 1 57.38 351 THR B C 1
ATOM 5228 O O . THR B 1 351 ? 11.375 3.975 18.344 1 57.38 351 THR B O 1
#

InterPro domains:
  IPR003352 Phosphotransferase system, EIIC [PF13303] (12-346)

Solvent-accessible surface area (backbone atoms only — not comparable to full-atom values): 32506 Å² total; per-residue (Å²): 124,85,71,81,77,46,72,64,55,50,50,51,40,45,39,46,12,43,20,52,21,47,41,56,28,42,36,27,34,33,48,47,39,51,51,43,62,71,40,34,90,82,40,62,87,49,54,65,51,49,52,46,29,52,50,32,30,35,44,27,20,32,40,20,11,25,36,27,26,47,68,70,67,47,52,70,66,54,10,48,24,24,3,49,15,6,27,58,15,9,66,11,56,42,80,54,96,96,34,40,34,46,48,62,52,41,39,51,52,35,20,51,52,22,24,49,51,31,50,51,50,46,71,71,40,48,86,76,34,51,66,37,37,79,60,47,47,27,33,46,26,44,62,47,34,17,47,52,21,46,69,42,31,69,64,48,50,48,54,56,47,50,55,42,51,52,54,56,59,43,66,73,50,56,67,55,58,27,12,23,52,36,2,38,49,33,27,51,35,41,40,43,64,49,55,41,38,61,44,23,48,74,68,58,31,42,41,44,52,8,19,6,16,11,47,4,29,26,20,34,7,47,27,55,18,62,52,11,46,87,65,33,57,69,28,57,28,46,31,18,35,43,42,36,36,33,60,48,23,47,30,40,72,75,38,61,67,67,43,51,48,35,47,54,37,8,44,55,48,4,49,49,21,47,74,67,61,32,30,30,38,21,76,34,23,39,46,5,45,15,45,40,40,24,55,51,44,23,30,68,69,40,88,73,29,89,32,70,65,48,48,51,49,41,46,39,62,70,45,50,45,43,52,52,42,34,53,51,35,46,46,41,32,46,65,75,49,62,81,46,58,50,74,62,47,46,68,95,68,96,117,127,83,74,81,76,47,71,67,55,50,52,50,40,46,38,48,13,42,20,52,20,49,42,55,28,42,33,27,34,34,47,48,39,52,51,43,63,71,40,33,89,82,40,63,88,50,55,65,51,49,53,45,30,52,49,29,31,35,44,26,19,32,41,20,12,26,35,29,26,47,68,70,68,47,54,70,66,53,10,48,21,23,4,49,16,6,28,58,14,10,66,12,55,40,81,54,94,95,32,41,32,46,48,60,52,41,38,52,54,35,22,52,52,21,24,48,51,30,51,50,49,47,72,73,39,48,87,77,34,50,66,36,38,78,59,47,46,27,33,46,27,45,62,48,35,17,48,53,20,46,70,42,30,69,62,48,51,48,54,59,47,49,53,42,51,54,53,55,59,42,66,73,50,56,65,56,58,26,11,23,52,35,2,36,48,32,27,51,35,41,40,44,66,49,55,41,38,60,42,24,47,73,68,58,30,42,41,45,49,9,21,6,16,10,47,4,30,26,22,35,8,48,28,54,19,62,54,12,48,87,64,33,56,68,29,57,29,47,30,18,36,44,41,37,36,33,60,49,23,48,30,40,73,73,38,62,68,69,43,51,48,34,47,56,37,7,43,54,49,4,49,49,20,46,74,68,59,32,29,30,37,21,77,32,24,38,48,4,45,15,44,40,40,26,55,50,43,23,31,69,69,40,89,72,31,89,32,70,64,48,48,52,50,40,47,38,63,69,45,51,44,41,52,52,42,32,54,50,33,48,46,40,32,47,66,75,50,63,80,45,59,48,74,62,48,45,68,94,68,95,114

Organism: NCBI:txid883103